Protein AF-A0A1B7LCZ6-F1 (afdb_monomer)

Sequence (372 aa):
MFPRMYTVCLIMAAIGSAVMAACLWGGYHPARLAAGILLNMLIPAGGLWWAAGKPLAGLKEAAEASRSIARGDLRLREFRYRDRDDVARLLANLGKMLKGYNKHISRIHFNIRSLEDGAGQIGSGMEQVSAGSRDQAARLNTILEHIRKLATSAARVSEEAAKAFSVAGEARQIADRGTRTVETFAADITGMRRSMERLREKSAAIGQFVQLIEDIAGQTNLLALNASIEAARSGEHGRGFAVVAGEIRKLAETSAQSSRQITDLVFAMEKDTAGAMQAVGSGAVLTQQAREAFQSILQMTARCLEVIRQIRERAEEQAAFTDQMVGGSEAIVATTGQAAAGAGESAAHVRELARVAQQFKNIENVYQSWAG

pLDDT: mean 86.69, std 12.42, range [40.72, 97.75]

InterPro domains:
  IPR004089 Methyl-accepting chemotaxis protein (MCP) signalling domain [PF00015] (170-332)
  IPR004089 Methyl-accepting chemotaxis protein (MCP) signalling domain [PS50111] (111-354)
  IPR004089 Methyl-accepting chemotaxis protein (MCP) signalling domain [SM00283] (121-368)
  IPR004090 Chemotaxis methyl-accepting receptor [PR00260] (128-157)
  IPR004090 Chemotaxis methyl-accepting receptor [PR00260] (241-270)

Radius of gyration: 75.5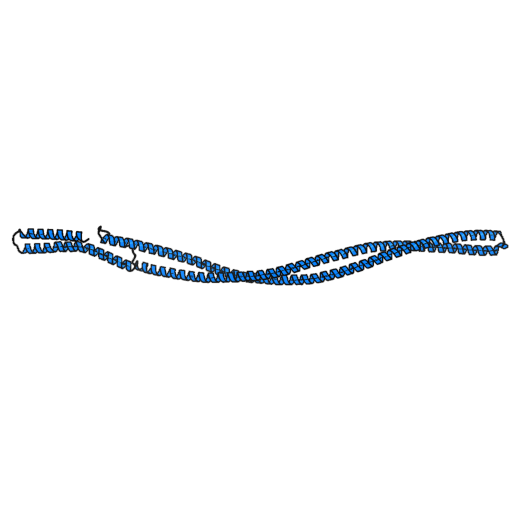1 Å; Cα contacts (8 Å, |Δi|>4): 263; chains: 1; bounding box: 140×37×225 Å

Solvent-accessible surface area (backbone atoms only — not comparable to full-atom values): 18679 Å² total; per-residue (Å²): 118,67,72,62,50,51,49,52,42,51,52,37,43,50,52,25,50,52,51,35,54,58,53,67,74,71,60,100,46,77,71,54,55,56,52,33,52,51,46,39,51,48,49,31,50,52,48,46,47,57,62,48,47,56,58,54,51,50,50,50,52,44,51,49,51,50,54,36,46,78,70,36,34,65,67,90,67,86,77,82,75,86,59,99,46,76,59,43,52,50,47,49,50,52,49,51,49,42,52,49,51,52,54,50,51,55,49,49,54,51,50,40,51,54,46,48,54,51,34,50,55,49,35,55,50,23,52,51,46,31,53,50,25,52,54,50,50,56,52,48,54,55,49,52,52,51,42,52,53,50,34,55,49,22,54,49,53,31,52,53,29,54,53,51,42,53,54,37,52,51,51,36,54,51,30,55,52,49,39,54,52,36,52,52,50,50,50,50,46,55,48,51,51,53,52,48,51,53,47,48,55,50,44,53,52,50,45,54,52,38,52,51,49,30,53,51,19,50,52,44,28,54,52,19,49,53,43,28,52,54,16,59,71,51,46,85,83,13,53,70,51,27,53,53,19,49,51,49,24,52,51,16,54,50,47,29,53,52,26,51,55,48,46,55,50,39,52,50,52,49,53,52,46,52,54,49,50,52,52,47,52,52,50,50,52,54,38,50,52,52,40,52,52,30,52,50,50,41,53,51,32,53,53,49,47,51,51,34,51,53,51,30,53,52,21,53,52,48,35,54,51,34,54,52,51,50,57,54,49,52,53,48,48,53,52,35,51,49,48,29,49,53,21,53,53,50,38,50,52,29,54,48,52,48,51,51,43,52,51,54,50,52,56,50,50,55,36,50,60,59,59,110

Mean predicted aligned error: 13.79 Å

Structure (mmCIF, N/CA/C/O backbone):
data_AF-A0A1B7LCZ6-F1
#
_entry.id   AF-A0A1B7LCZ6-F1
#
loop_
_atom_site.group_PDB
_atom_site.id
_atom_site.type_symbol
_atom_site.label_atom_id
_atom_site.label_alt_id
_atom_site.label_comp_id
_atom_site.label_asym_id
_atom_site.label_entity_id
_atom_site.label_seq_id
_atom_site.pdbx_PDB_ins_code
_atom_site.Cartn_x
_atom_site.Cartn_y
_atom_site.Cartn_z
_atom_site.occupancy
_atom_site.B_iso_or_equiv
_atom_site.auth_seq_id
_atom_site.auth_comp_id
_atom_site.auth_asym_id
_atom_site.auth_atom_id
_atom_site.pdbx_PDB_model_num
ATOM 1 N N . MET A 1 1 ? 44.925 17.195 -96.744 1.00 49.41 1 MET A N 1
ATOM 2 C CA . MET A 1 1 ? 46.410 17.195 -96.837 1.00 49.41 1 MET A CA 1
ATOM 3 C C . MET A 1 1 ? 46.983 16.862 -98.229 1.00 49.41 1 MET A C 1
ATOM 5 O O . MET A 1 1 ? 47.756 17.654 -98.757 1.00 49.41 1 MET A O 1
ATOM 9 N N . PHE A 1 2 ? 46.580 15.755 -98.865 1.00 46.53 2 PHE A N 1
ATOM 10 C CA . PHE A 1 2 ? 47.098 15.318 -100.177 1.00 46.53 2 PHE A CA 1
ATOM 11 C C . PHE A 1 2 ? 47.004 16.315 -101.355 1.00 46.53 2 PHE A C 1
ATOM 13 O O . PHE A 1 2 ? 47.996 16.434 -102.072 1.00 46.53 2 PHE A O 1
ATOM 20 N N . PRO A 1 3 ? 45.912 17.082 -101.566 1.00 51.19 3 PRO A N 1
ATOM 21 C CA . PRO A 1 3 ? 45.796 17.918 -102.767 1.00 51.19 3 PRO A CA 1
ATOM 22 C C . PRO A 1 3 ? 46.769 19.107 -102.789 1.00 51.19 3 PRO A C 1
ATOM 24 O O . PRO A 1 3 ? 47.184 19.517 -103.869 1.00 51.19 3 PRO A O 1
ATOM 27 N N . ARG A 1 4 ? 47.197 19.618 -101.620 1.00 56.50 4 ARG A N 1
ATOM 28 C CA . ARG A 1 4 ? 48.227 20.673 -101.505 1.00 56.50 4 ARG A CA 1
ATOM 29 C C . ARG A 1 4 ? 49.641 20.145 -101.749 1.00 56.50 4 ARG A C 1
ATOM 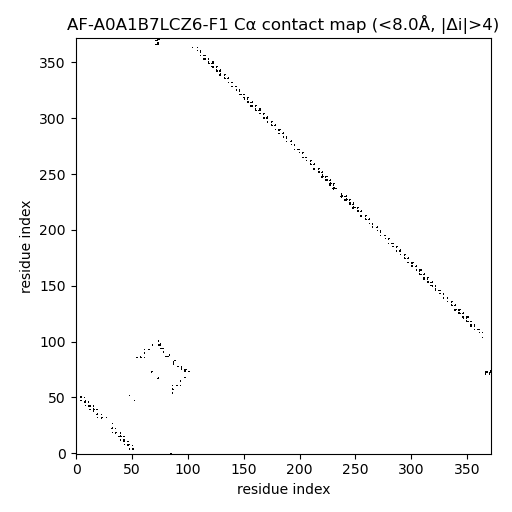31 O O . ARG A 1 4 ? 50.453 20.826 -102.360 1.00 56.50 4 ARG A O 1
ATOM 38 N N . MET A 1 5 ? 49.919 18.920 -101.309 1.00 56.22 5 MET A N 1
ATOM 39 C CA . MET A 1 5 ? 51.202 18.257 -101.551 1.00 56.22 5 MET A CA 1
ATOM 40 C C . MET A 1 5 ? 51.366 17.919 -103.038 1.00 56.22 5 MET A C 1
ATOM 42 O O . MET A 1 5 ? 52.411 18.183 -103.624 1.00 56.22 5 MET A O 1
ATOM 46 N N . TYR A 1 6 ? 50.286 17.441 -103.665 1.00 61.31 6 TYR A N 1
ATOM 47 C CA . TYR A 1 6 ? 50.234 17.169 -105.100 1.00 61.31 6 TYR A CA 1
ATOM 48 C C . TYR A 1 6 ? 50.418 18.438 -105.938 1.00 61.31 6 TYR A C 1
ATOM 50 O O . TYR A 1 6 ? 51.194 18.429 -106.886 1.00 61.31 6 TYR A O 1
ATOM 58 N N . THR A 1 7 ? 49.764 19.546 -105.569 1.00 63.12 7 THR A N 1
ATOM 59 C CA . THR A 1 7 ? 49.920 20.825 -106.286 1.00 63.12 7 THR A CA 1
ATOM 60 C C . THR A 1 7 ? 51.315 21.420 -106.126 1.00 63.12 7 THR A C 1
ATOM 62 O O . THR A 1 7 ? 51.876 21.874 -107.114 1.00 63.12 7 THR A O 1
ATOM 65 N N . VAL A 1 8 ? 51.926 21.372 -104.937 1.00 65.06 8 VAL A N 1
ATOM 66 C CA . VAL A 1 8 ? 53.307 21.855 -104.744 1.00 65.06 8 VAL A CA 1
ATOM 67 C C . VAL A 1 8 ? 54.315 20.997 -105.517 1.00 65.06 8 VAL A C 1
ATOM 69 O O . VAL A 1 8 ? 55.194 21.551 -106.171 1.00 65.06 8 VAL A O 1
ATOM 72 N N . CYS A 1 9 ? 54.168 19.667 -105.521 1.00 62.62 9 CYS A N 1
ATOM 73 C CA . CYS A 1 9 ? 55.012 18.789 -106.337 1.00 62.62 9 CYS A CA 1
ATOM 74 C C . CYS A 1 9 ? 54.809 19.011 -107.842 1.00 62.62 9 CYS A C 1
ATOM 76 O O . CYS A 1 9 ? 55.797 19.059 -108.567 1.00 62.62 9 CYS A O 1
ATOM 78 N N . LEU A 1 10 ? 53.568 19.199 -108.309 1.00 65.69 10 LEU A N 1
ATOM 79 C CA . LEU A 1 10 ? 53.265 19.513 -109.711 1.00 65.69 10 LEU A CA 1
ATOM 80 C C . LEU A 1 10 ? 53.871 20.851 -110.142 1.00 65.69 10 LEU A C 1
ATOM 82 O O . LEU A 1 10 ? 54.466 20.925 -111.210 1.00 65.69 10 LEU A O 1
ATOM 86 N N . ILE A 1 11 ? 53.774 21.889 -109.308 1.00 68.19 11 ILE A N 1
ATOM 87 C CA . ILE A 1 11 ? 54.362 23.207 -109.585 1.00 68.19 11 ILE A CA 1
ATOM 88 C C . ILE A 1 11 ? 55.894 23.116 -109.606 1.00 68.19 11 ILE A C 1
ATOM 90 O O . ILE A 1 11 ? 56.523 23.639 -110.518 1.00 68.19 11 ILE A O 1
ATOM 94 N N . MET A 1 12 ? 56.505 22.413 -108.651 1.00 66.62 12 MET A N 1
ATOM 95 C CA . MET A 1 12 ? 57.961 22.226 -108.600 1.00 66.62 12 MET A CA 1
ATOM 96 C C . MET A 1 12 ? 58.489 21.376 -109.764 1.00 66.62 12 MET A C 1
ATOM 98 O O . MET A 1 12 ? 59.537 21.696 -110.319 1.00 66.62 12 MET A O 1
ATOM 102 N N . ALA A 1 13 ? 57.757 20.336 -110.175 1.00 65.88 13 ALA A N 1
ATOM 103 C CA . ALA A 1 13 ? 58.071 19.538 -111.358 1.00 65.88 13 ALA A CA 1
ATOM 104 C C . ALA A 1 13 ? 57.889 20.348 -112.653 1.00 65.88 13 ALA A C 1
ATOM 106 O O . ALA A 1 13 ? 58.723 20.258 -113.551 1.00 65.88 13 ALA A O 1
ATOM 107 N N . ALA A 1 14 ? 56.855 21.195 -112.732 1.00 68.31 14 ALA A N 1
ATOM 108 C CA . ALA A 1 14 ? 56.652 22.113 -113.850 1.00 68.31 14 ALA A CA 1
ATOM 109 C C . ALA A 1 14 ? 57.803 23.131 -113.953 1.00 68.31 14 ALA A C 1
ATOM 111 O O . ALA A 1 14 ? 58.375 23.293 -115.030 1.00 68.31 14 ALA A O 1
ATOM 112 N N . ILE A 1 15 ? 58.220 23.737 -112.836 1.00 68.00 15 ILE A N 1
ATOM 113 C CA . ILE A 1 15 ? 59.387 24.634 -112.771 1.00 68.00 15 ILE A CA 1
ATOM 114 C C . ILE A 1 15 ? 60.666 23.889 -113.173 1.00 68.00 15 ILE A C 1
ATOM 116 O O . ILE A 1 15 ? 61.427 24.385 -114.001 1.00 68.00 15 ILE A O 1
ATOM 120 N N . GLY A 1 16 ? 60.885 22.680 -112.651 1.00 65.88 16 GLY A N 1
ATOM 121 C CA . GLY A 1 16 ? 62.034 21.850 -113.011 1.00 65.88 16 GLY A CA 1
ATOM 122 C C . GLY A 1 16 ? 62.073 21.507 -114.506 1.00 65.88 16 GLY A C 1
ATOM 123 O O . GLY A 1 16 ? 63.123 21.623 -115.139 1.00 65.88 16 GLY A O 1
ATOM 124 N N . SER A 1 17 ? 60.922 21.177 -115.103 1.00 68.19 17 SER A N 1
ATOM 125 C CA . SER A 1 17 ? 60.797 20.909 -116.541 1.00 68.19 17 SER A CA 1
ATOM 126 C C . SER A 1 17 ? 61.018 22.157 -117.408 1.00 68.19 17 SER A C 1
ATOM 128 O O . SER A 1 17 ? 61.691 22.066 -118.434 1.00 68.19 17 SER A O 1
ATOM 130 N N . ALA A 1 18 ? 60.557 23.333 -116.966 1.00 65.31 18 ALA A N 1
ATOM 131 C CA . ALA A 1 18 ? 60.790 24.608 -117.644 1.00 65.31 18 ALA A CA 1
ATOM 132 C C . ALA A 1 18 ? 62.273 25.018 -117.616 1.00 65.31 18 ALA A C 1
ATOM 134 O O . ALA A 1 18 ? 62.812 25.469 -118.626 1.00 65.31 18 ALA A O 1
ATOM 135 N N . VAL A 1 19 ? 62.961 24.804 -116.488 1.00 66.25 19 VAL A N 1
ATOM 136 C CA . VAL A 1 19 ? 64.407 25.053 -116.375 1.00 66.25 19 VAL A CA 1
ATOM 137 C C . VAL A 1 19 ? 65.204 24.071 -117.241 1.00 66.25 19 VAL A C 1
ATOM 139 O O . VAL A 1 19 ? 66.155 24.478 -117.906 1.00 66.25 19 VAL A O 1
ATOM 142 N N . MET A 1 20 ? 64.786 22.802 -117.314 1.00 65.19 20 MET A N 1
ATOM 143 C CA . MET A 1 20 ? 65.423 21.819 -118.198 1.00 65.19 20 MET A CA 1
ATOM 144 C C . MET A 1 20 ? 65.247 22.189 -119.684 1.00 65.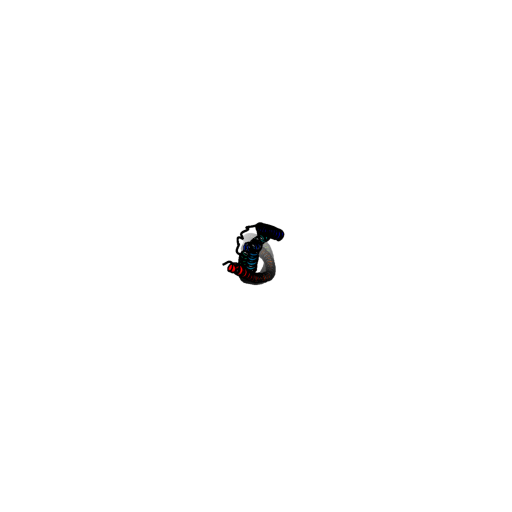19 20 MET A C 1
ATOM 146 O O . MET A 1 20 ? 66.210 22.127 -120.449 1.00 65.19 20 MET A O 1
ATOM 150 N N . ALA A 1 21 ? 64.052 22.645 -120.080 1.00 65.62 21 ALA A N 1
ATOM 151 C CA . ALA A 1 21 ? 63.774 23.138 -121.430 1.00 65.62 21 ALA A CA 1
ATOM 152 C C . ALA A 1 21 ? 64.616 24.380 -121.783 1.00 65.62 21 ALA A C 1
ATOM 154 O O . ALA A 1 21 ? 65.171 24.455 -122.879 1.00 65.62 21 ALA A O 1
ATOM 155 N N . ALA A 1 22 ? 64.792 25.314 -120.842 1.00 63.69 22 ALA A N 1
ATOM 156 C CA . ALA A 1 22 ? 65.651 26.486 -121.027 1.00 63.69 22 ALA A CA 1
ATOM 157 C C . ALA A 1 22 ? 67.137 26.113 -121.206 1.00 63.69 22 ALA A C 1
ATOM 159 O O . ALA A 1 22 ? 67.836 26.725 -122.014 1.00 63.69 22 ALA A O 1
ATOM 160 N N . CYS A 1 23 ? 67.627 25.078 -120.511 1.00 63.47 23 CYS A N 1
ATOM 161 C CA . CYS A 1 23 ? 68.994 24.579 -120.693 1.00 63.47 23 CYS A CA 1
ATOM 162 C C . CYS A 1 23 ? 69.222 23.908 -122.061 1.00 63.47 23 CYS A C 1
ATOM 164 O O . CYS A 1 23 ? 70.346 23.948 -122.561 1.00 63.47 23 CYS A O 1
ATOM 166 N N . LEU A 1 24 ? 68.185 23.326 -122.676 1.00 62.03 24 LEU A N 1
ATOM 167 C CA . LEU A 1 24 ? 68.268 22.661 -123.985 1.00 62.03 24 LEU A CA 1
ATOM 168 C C . LEU A 1 24 ? 68.364 23.645 -125.169 1.00 62.03 24 LEU A C 1
ATOM 170 O O . LEU A 1 24 ? 68.963 23.306 -126.186 1.00 62.03 24 LEU A O 1
ATOM 174 N N . TRP A 1 25 ? 67.837 24.870 -125.048 1.00 62.75 25 TRP A N 1
ATOM 175 C CA . TRP A 1 25 ? 67.897 25.892 -126.111 1.00 62.75 25 TRP A CA 1
ATOM 176 C C . TRP A 1 25 ? 69.247 26.632 -126.217 1.00 62.75 25 TRP A C 1
ATOM 178 O O . TRP A 1 25 ? 69.520 27.262 -127.234 1.00 62.75 25 TRP A O 1
ATOM 188 N N . GLY A 1 26 ? 70.122 26.541 -125.209 1.00 56.41 26 GLY A N 1
ATOM 189 C CA . GLY A 1 26 ? 71.361 27.333 -125.109 1.00 56.41 26 GLY A CA 1
ATOM 190 C C . GLY A 1 26 ? 72.646 26.725 -125.702 1.00 56.41 26 GLY A C 1
ATOM 191 O O . GLY A 1 26 ? 73.729 27.211 -125.373 1.00 56.41 26 GLY A O 1
ATOM 192 N N . GLY A 1 27 ? 72.560 25.674 -126.527 1.00 56.97 27 GLY A N 1
ATOM 193 C CA . GLY A 1 27 ? 73.712 24.987 -127.140 1.00 56.97 27 GLY A CA 1
ATOM 194 C C . GLY A 1 27 ? 74.268 23.809 -126.316 1.00 56.97 27 GLY A C 1
ATOM 195 O O . GLY A 1 27 ? 74.372 23.874 -125.090 1.00 56.97 27 GLY A O 1
ATOM 196 N N . TYR A 1 28 ? 74.626 22.714 -127.004 1.00 56.00 28 TYR A N 1
ATOM 197 C CA . TYR A 1 28 ? 75.021 21.420 -126.425 1.00 56.00 28 TYR A CA 1
ATOM 198 C C . TYR A 1 28 ? 76.387 21.476 -125.714 1.00 56.00 28 TYR A C 1
ATOM 200 O O . TYR A 1 28 ? 77.420 21.175 -126.304 1.00 56.00 28 TYR A O 1
ATOM 208 N N . HIS A 1 29 ? 76.394 21.819 -124.422 1.00 62.28 29 HIS A N 1
ATOM 209 C CA . HIS A 1 29 ? 77.559 21.645 -123.548 1.00 62.28 29 HIS A CA 1
ATOM 210 C C . HIS A 1 29 ? 77.239 20.586 -122.474 1.00 62.28 29 HIS A C 1
ATOM 212 O O . HIS A 1 29 ? 76.307 20.794 -121.689 1.00 62.28 29 HIS A O 1
ATOM 218 N N . PRO A 1 30 ? 77.988 19.469 -122.378 1.00 64.38 30 PRO A N 1
ATOM 219 C CA . PRO A 1 30 ? 77.632 18.330 -121.516 1.00 64.38 30 PRO A CA 1
ATOM 220 C C . PRO A 1 30 ? 77.497 18.698 -120.026 1.00 64.38 30 PRO A C 1
ATOM 222 O O . PRO A 1 30 ? 76.654 18.148 -119.321 1.00 64.38 30 PRO A O 1
ATOM 225 N N . ALA A 1 31 ? 78.245 19.703 -119.560 1.00 66.19 31 ALA A N 1
ATOM 226 C CA . ALA A 1 31 ? 78.156 20.217 -118.191 1.00 66.19 31 ALA A CA 1
ATOM 227 C C . ALA A 1 31 ? 76.806 20.894 -117.862 1.00 66.19 31 ALA A C 1
ATOM 229 O O . ALA A 1 31 ? 76.328 20.797 -116.732 1.00 66.19 31 ALA A O 1
ATOM 230 N N . ARG A 1 32 ? 76.157 21.554 -118.834 1.00 66.44 32 ARG A N 1
ATOM 231 C CA . ARG A 1 32 ? 74.864 22.236 -118.628 1.00 66.44 32 ARG A CA 1
ATOM 232 C C . ARG A 1 32 ? 73.695 21.253 -118.564 1.00 66.44 32 ARG A C 1
ATOM 234 O O . ARG A 1 32 ? 72.789 21.441 -117.757 1.00 66.44 32 ARG A O 1
ATOM 241 N N . LEU A 1 33 ? 73.746 20.181 -119.356 1.00 67.25 33 LEU A N 1
ATOM 242 C CA . LEU A 1 33 ? 72.757 19.098 -119.317 1.00 67.25 33 LEU A CA 1
ATOM 243 C C . LEU A 1 33 ? 72.783 18.355 -117.976 1.00 67.25 33 LEU A C 1
ATOM 245 O O . LEU A 1 33 ? 71.734 18.152 -117.369 1.00 67.25 33 LEU A O 1
ATOM 249 N N . ALA A 1 34 ? 73.976 18.022 -117.474 1.00 68.94 34 ALA A N 1
ATOM 250 C CA . ALA A 1 34 ? 74.126 17.377 -116.170 1.00 68.94 34 ALA A CA 1
ATOM 251 C C . ALA A 1 34 ? 73.578 18.251 -115.024 1.00 68.94 34 ALA A C 1
ATOM 253 O O . ALA A 1 34 ? 72.856 17.755 -114.159 1.00 68.94 34 ALA A O 1
ATOM 254 N N . ALA A 1 35 ? 73.847 19.562 -115.051 1.00 69.88 35 ALA A N 1
ATOM 255 C CA . ALA A 1 35 ? 73.319 20.507 -114.066 1.00 69.88 35 ALA A CA 1
ATOM 256 C C . ALA A 1 35 ? 71.785 20.645 -114.133 1.00 69.88 35 ALA A C 1
ATOM 258 O O . ALA A 1 35 ? 71.126 20.659 -113.093 1.00 69.88 35 ALA A O 1
ATOM 259 N N . GLY A 1 36 ? 71.204 20.692 -115.338 1.00 68.62 36 GLY A N 1
ATOM 260 C CA . GLY A 1 36 ? 69.751 20.764 -115.530 1.00 68.62 36 GLY A CA 1
ATOM 261 C C . GLY A 1 36 ? 69.011 19.515 -115.038 1.00 68.62 36 GLY A C 1
ATOM 262 O O . GLY A 1 36 ? 67.970 19.633 -114.393 1.00 68.62 36 GLY A O 1
ATOM 263 N N . ILE A 1 37 ? 69.567 18.321 -115.273 1.00 72.50 37 ILE A N 1
ATOM 264 C CA . ILE A 1 37 ? 68.996 17.052 -114.788 1.00 72.50 37 ILE A CA 1
ATOM 265 C C . ILE A 1 37 ? 69.074 16.971 -113.258 1.00 72.50 37 ILE A C 1
ATOM 267 O O . ILE A 1 37 ? 68.080 16.634 -112.614 1.00 72.50 37 ILE A O 1
ATOM 271 N N . LEU A 1 38 ? 70.218 17.333 -112.662 1.00 74.50 38 LEU A N 1
ATOM 272 C CA . LEU A 1 38 ? 70.380 17.355 -111.204 1.00 74.50 38 LEU A CA 1
ATOM 273 C C . LEU A 1 38 ? 69.397 18.320 -110.542 1.00 74.50 38 LEU A C 1
ATOM 275 O O . LEU A 1 38 ? 68.758 17.961 -109.556 1.00 74.50 38 LEU A O 1
ATOM 279 N N . LEU A 1 39 ? 69.223 19.518 -111.102 1.00 74.19 39 LEU A N 1
ATOM 280 C CA . LEU A 1 39 ? 68.309 20.519 -110.564 1.00 74.19 39 LEU A CA 1
ATOM 281 C C . LEU A 1 39 ? 66.838 20.082 -110.686 1.00 74.19 39 LEU A C 1
ATOM 283 O O . LEU A 1 39 ? 66.067 20.253 -109.742 1.00 74.19 39 LEU A O 1
ATOM 287 N N . ASN A 1 40 ? 66.461 19.445 -111.800 1.00 70.56 40 ASN A N 1
ATOM 288 C CA . ASN A 1 40 ? 65.115 18.905 -111.994 1.00 70.56 40 ASN A CA 1
ATOM 289 C C . ASN A 1 40 ? 64.820 17.687 -111.094 1.00 70.56 40 ASN A C 1
ATOM 291 O O . ASN A 1 40 ? 63.663 17.400 -110.824 1.00 70.56 40 ASN A O 1
ATOM 295 N N . MET A 1 41 ? 65.834 16.992 -110.566 1.00 74.00 41 MET A N 1
ATOM 296 C CA . MET A 1 41 ? 65.631 15.978 -109.519 1.00 74.00 41 MET A CA 1
ATOM 297 C C . MET A 1 41 ? 65.636 16.582 -108.107 1.00 74.00 41 MET A C 1
ATOM 299 O O . MET A 1 41 ? 64.802 16.221 -107.277 1.00 74.00 41 MET A O 1
ATOM 303 N N . LEU A 1 42 ? 66.537 17.529 -107.826 1.00 76.62 42 LEU A N 1
ATOM 304 C CA . LEU A 1 42 ? 66.718 18.126 -106.497 1.00 76.62 42 LEU A CA 1
ATOM 305 C C . LEU A 1 42 ? 65.556 19.027 -106.071 1.00 76.62 42 LEU A C 1
ATOM 307 O O . LEU A 1 42 ? 65.165 18.986 -104.907 1.00 76.62 42 LEU A O 1
ATOM 311 N N . ILE A 1 43 ? 64.986 19.820 -106.982 1.00 75.88 43 ILE A N 1
ATOM 312 C CA . ILE A 1 43 ? 63.870 20.726 -106.665 1.00 75.88 43 ILE A CA 1
ATOM 313 C C . ILE A 1 43 ? 62.614 19.950 -106.223 1.00 75.88 43 ILE A C 1
ATOM 315 O O . ILE A 1 43 ? 62.113 20.222 -105.127 1.00 75.88 43 ILE A O 1
ATOM 319 N N . PRO A 1 44 ? 62.097 18.964 -106.984 1.00 71.81 44 PRO A N 1
ATOM 320 C CA . PRO A 1 44 ? 60.960 18.172 -106.529 1.00 71.81 44 PRO A CA 1
ATOM 321 C C . PRO A 1 44 ? 61.310 17.268 -105.343 1.00 71.81 44 PRO A C 1
ATOM 323 O O . PRO A 1 44 ? 60.447 17.082 -104.491 1.00 71.81 44 PRO A O 1
ATOM 326 N N . ALA A 1 45 ? 62.547 16.770 -105.209 1.00 72.69 45 ALA A N 1
ATOM 327 C CA . ALA A 1 45 ? 62.962 16.005 -104.027 1.00 72.69 45 ALA A CA 1
ATOM 328 C C . ALA A 1 45 ? 62.991 16.863 -102.748 1.00 72.69 45 ALA A C 1
ATOM 330 O O . ALA A 1 45 ? 62.470 16.447 -101.715 1.00 72.69 45 ALA A O 1
ATOM 331 N N . GLY A 1 46 ? 63.532 18.083 -102.812 1.00 73.06 46 GLY A N 1
ATOM 332 C CA . GLY A 1 46 ? 63.525 19.043 -101.705 1.00 73.06 46 GLY A CA 1
ATOM 333 C C . GLY A 1 46 ? 62.118 19.548 -101.379 1.00 73.06 46 GLY A C 1
ATOM 334 O O . GLY A 1 46 ? 61.757 19.662 -100.208 1.00 73.06 46 GLY A O 1
ATOM 335 N N . GLY A 1 47 ? 61.289 19.770 -102.404 1.00 69.38 47 GLY A N 1
ATOM 336 C CA . GLY A 1 47 ? 59.870 20.097 -102.256 1.00 69.38 47 GLY A CA 1
ATOM 337 C C . GLY A 1 47 ? 59.071 18.967 -101.604 1.00 69.38 47 GLY A C 1
ATOM 338 O O . GLY A 1 47 ? 58.293 19.225 -100.688 1.00 69.38 47 GLY A O 1
ATOM 339 N N . LEU A 1 48 ? 59.310 17.714 -102.004 1.00 68.75 48 LEU A N 1
ATOM 340 C CA . LEU A 1 48 ? 58.702 16.526 -101.404 1.00 68.75 48 LEU A CA 1
ATOM 341 C C . LEU A 1 48 ? 59.188 16.322 -99.964 1.00 68.75 48 LEU A C 1
ATOM 343 O O . LEU A 1 48 ? 58.378 16.029 -99.092 1.00 68.75 48 LEU A O 1
ATOM 347 N N . TRP A 1 49 ? 60.473 16.542 -99.679 1.00 71.38 49 TRP A N 1
ATOM 348 C CA . TRP A 1 49 ? 61.018 16.479 -98.322 1.00 71.38 49 TRP A CA 1
ATOM 349 C C . TRP A 1 49 ? 60.437 17.568 -97.412 1.00 71.38 49 TRP A C 1
ATOM 351 O O . TRP A 1 49 ? 60.073 17.283 -96.275 1.00 71.38 49 TRP A O 1
ATOM 361 N N . TRP A 1 50 ? 60.262 18.798 -97.902 1.00 69.62 50 TRP A N 1
ATOM 362 C CA . TRP A 1 50 ? 59.624 19.876 -97.140 1.00 69.62 50 TRP A CA 1
ATOM 363 C C . TRP A 1 50 ? 58.123 19.628 -96.931 1.00 69.62 50 TRP A C 1
ATOM 365 O O . TRP A 1 50 ? 57.611 19.810 -95.822 1.00 69.62 50 TRP A O 1
ATOM 375 N N . ALA A 1 51 ? 57.424 19.175 -97.976 1.00 67.19 51 ALA A N 1
ATOM 376 C CA . ALA A 1 51 ? 55.985 18.946 -97.944 1.00 67.19 51 ALA A CA 1
ATOM 377 C C . ALA A 1 51 ? 55.591 17.666 -97.184 1.00 67.19 51 ALA A C 1
ATOM 379 O O . ALA A 1 51 ? 54.534 17.651 -96.559 1.00 67.19 51 ALA A O 1
ATOM 380 N N . ALA A 1 52 ? 56.432 16.626 -97.178 1.00 65.25 52 ALA A N 1
ATOM 381 C CA . ALA A 1 52 ? 56.225 15.403 -96.398 1.00 65.25 52 ALA A CA 1
ATOM 382 C C . ALA A 1 52 ? 56.847 15.485 -94.992 1.00 65.25 52 ALA A C 1
ATOM 384 O O . ALA A 1 52 ? 56.267 14.988 -94.028 1.00 65.25 52 ALA A O 1
ATOM 385 N N . GLY A 1 53 ? 58.003 16.138 -94.840 1.00 64.62 53 GLY A N 1
ATOM 386 C CA . GLY A 1 53 ? 58.765 16.189 -93.589 1.00 64.62 53 GLY A CA 1
ATOM 387 C C . GLY A 1 53 ? 58.062 16.951 -92.466 1.00 64.62 53 GLY A C 1
ATOM 388 O O . GLY A 1 53 ? 58.071 16.498 -91.322 1.00 64.62 53 GLY A O 1
ATOM 389 N N . LYS A 1 54 ? 57.383 18.062 -92.783 1.00 65.00 54 LYS A N 1
ATOM 390 C CA . LYS A 1 54 ? 56.589 18.824 -91.803 1.00 65.00 54 LYS A CA 1
ATOM 391 C C . LYS A 1 54 ? 55.387 18.043 -91.233 1.00 65.00 54 LYS A C 1
ATOM 393 O O . LYS A 1 54 ? 55.293 17.958 -90.008 1.00 65.00 54 LYS A O 1
ATOM 398 N N . PRO A 1 55 ? 54.500 17.427 -92.042 1.00 66.56 55 PRO A N 1
ATOM 399 C CA . PRO A 1 55 ? 53.391 16.633 -91.507 1.00 66.56 55 PRO A CA 1
ATOM 400 C C . PRO A 1 55 ? 53.853 15.339 -90.817 1.00 66.56 55 PRO A C 1
ATOM 402 O O . PRO A 1 55 ? 53.252 14.938 -89.821 1.00 66.56 55 PRO A O 1
ATOM 405 N N . LEU A 1 56 ? 54.945 14.709 -91.276 1.00 69.94 56 LEU A N 1
ATOM 406 C CA . LEU A 1 56 ? 55.544 13.547 -90.601 1.00 69.94 56 LEU A CA 1
ATOM 407 C C . LEU A 1 56 ? 56.065 13.889 -89.196 1.00 69.94 56 LEU A C 1
ATOM 409 O O . LEU A 1 56 ? 55.928 13.074 -88.285 1.00 69.94 56 LEU A O 1
ATOM 413 N N . ALA A 1 57 ? 56.633 15.083 -89.000 1.00 71.38 57 ALA A N 1
ATOM 414 C CA . ALA A 1 57 ? 57.081 15.539 -87.685 1.00 71.38 57 ALA A CA 1
ATOM 415 C C . ALA A 1 57 ? 55.905 15.739 -86.711 1.00 71.38 57 ALA A C 1
ATOM 417 O O . ALA A 1 57 ? 55.950 15.233 -85.592 1.00 71.38 57 ALA A O 1
ATOM 418 N N . GLY A 1 58 ? 54.819 16.386 -87.151 1.00 72.94 58 GLY A N 1
ATOM 419 C CA . GLY A 1 58 ? 53.630 16.581 -86.311 1.00 72.94 58 GLY A CA 1
ATOM 420 C C . GLY A 1 58 ? 52.873 15.281 -85.996 1.00 72.94 58 GLY A C 1
ATOM 421 O O . GLY A 1 58 ? 52.328 15.132 -84.905 1.00 72.94 58 GLY A O 1
ATOM 422 N N . LEU A 1 59 ? 52.886 14.293 -86.901 1.00 78.75 59 LEU A N 1
ATOM 423 C CA . LEU A 1 59 ? 52.347 12.954 -86.626 1.00 78.75 59 LEU A CA 1
ATOM 424 C C . LEU A 1 59 ? 53.185 12.181 -85.600 1.00 78.75 59 LEU A C 1
ATOM 426 O O . LEU A 1 59 ? 52.615 11.479 -84.766 1.00 78.75 59 LEU A O 1
ATOM 430 N N . LYS A 1 60 ? 54.517 12.320 -85.623 1.00 80.62 60 LYS A N 1
ATOM 431 C CA . LYS A 1 60 ? 55.389 11.757 -84.579 1.00 80.62 60 LYS A CA 1
ATOM 432 C C . LYS A 1 60 ? 55.104 12.389 -83.221 1.00 80.62 60 LYS A C 1
ATOM 434 O O . LYS A 1 60 ? 54.937 11.658 -82.253 1.00 80.62 60 LYS A O 1
ATOM 439 N N . GLU A 1 61 ? 54.956 13.711 -83.167 1.00 79.31 61 GLU A N 1
ATOM 440 C CA . GLU A 1 61 ? 54.599 14.429 -81.938 1.00 79.31 61 GLU A CA 1
ATOM 441 C C . GLU A 1 61 ? 53.223 13.997 -81.403 1.00 79.31 61 GLU A C 1
ATOM 443 O O . GLU A 1 61 ? 53.079 13.728 -80.212 1.00 79.31 61 GLU A O 1
ATOM 448 N N . ALA A 1 62 ? 52.222 13.839 -82.277 1.00 81.00 62 ALA A N 1
ATOM 449 C CA . ALA A 1 62 ? 50.907 13.324 -81.896 1.00 81.00 62 ALA A CA 1
ATOM 450 C C . ALA A 1 62 ? 50.966 11.865 -81.404 1.00 81.00 62 ALA A C 1
ATOM 452 O O . ALA A 1 62 ? 50.299 11.516 -80.428 1.00 81.00 62 ALA A O 1
ATOM 453 N N . ALA A 1 63 ? 51.779 11.016 -82.040 1.00 82.94 63 ALA A N 1
ATOM 454 C CA . ALA A 1 63 ? 51.981 9.628 -81.630 1.00 82.94 63 ALA A CA 1
ATOM 455 C C . ALA A 1 63 ? 52.715 9.527 -80.283 1.00 82.94 63 ALA A C 1
ATOM 457 O O . ALA A 1 63 ? 52.349 8.710 -79.440 1.00 82.94 63 ALA A O 1
ATOM 458 N N . GLU A 1 64 ? 53.720 10.368 -80.048 1.00 82.44 64 GLU A N 1
ATOM 459 C CA . GLU A 1 64 ? 54.421 10.459 -78.767 1.00 82.44 64 GLU A CA 1
ATOM 460 C C . GLU A 1 64 ? 53.513 11.002 -77.666 1.00 82.44 64 GLU A C 1
ATOM 462 O O . GLU A 1 64 ? 53.456 10.412 -76.589 1.00 82.44 64 GLU A O 1
ATOM 467 N N . ALA A 1 65 ? 52.740 12.054 -77.944 1.00 79.94 65 ALA A N 1
ATOM 468 C CA . ALA A 1 65 ? 51.745 12.584 -77.019 1.00 79.94 65 ALA A CA 1
ATOM 469 C C . ALA A 1 65 ? 50.691 11.527 -76.667 1.00 79.94 65 ALA A C 1
ATOM 471 O O . ALA A 1 65 ? 50.384 11.329 -75.496 1.00 79.94 65 ALA A O 1
ATOM 472 N N . SER A 1 66 ? 50.187 10.788 -77.657 1.00 83.50 66 SER A N 1
ATOM 473 C CA . SER A 1 66 ? 49.256 9.680 -77.434 1.00 83.50 66 SER A CA 1
ATOM 474 C C . SER A 1 66 ? 49.883 8.553 -76.605 1.00 83.50 66 SER A C 1
ATOM 476 O O . SER A 1 66 ? 49.241 8.069 -75.676 1.00 83.50 66 SER A O 1
ATOM 478 N N . ARG A 1 67 ? 51.146 8.177 -76.859 1.00 83.06 67 ARG A N 1
ATOM 479 C CA . ARG A 1 67 ? 51.881 7.189 -76.043 1.00 83.06 67 ARG A CA 1
ATOM 480 C C . ARG A 1 67 ? 52.127 7.666 -74.617 1.00 83.06 67 ARG A C 1
ATOM 482 O O . ARG A 1 67 ? 52.116 6.848 -73.706 1.00 83.06 67 ARG A O 1
ATOM 489 N N . SER A 1 68 ? 52.388 8.953 -74.410 1.00 78.88 68 SER A N 1
ATOM 490 C CA . SER A 1 68 ? 52.517 9.540 -73.074 1.00 78.88 68 SER A CA 1
ATOM 491 C C . SER A 1 68 ? 51.180 9.523 -72.332 1.00 78.88 68 SER A C 1
ATOM 493 O O . SER A 1 68 ? 51.129 9.033 -71.210 1.00 78.88 68 SER A O 1
ATOM 495 N N . ILE A 1 69 ? 50.086 9.912 -72.992 1.00 80.44 69 ILE A N 1
ATOM 496 C CA . ILE A 1 69 ? 48.735 9.857 -72.415 1.00 80.44 69 ILE A CA 1
ATOM 497 C C . ILE A 1 69 ? 48.322 8.415 -72.086 1.00 80.44 69 ILE A C 1
ATOM 499 O O . ILE A 1 69 ? 47.823 8.164 -70.996 1.00 80.44 69 ILE A O 1
ATOM 503 N N . ALA A 1 70 ? 48.562 7.456 -72.987 1.00 78.50 70 ALA A N 1
ATOM 504 C CA . ALA A 1 70 ? 48.249 6.037 -72.770 1.00 78.50 70 ALA A CA 1
ATOM 505 C C . ALA A 1 70 ? 49.053 5.418 -71.616 1.00 78.50 70 ALA A C 1
ATOM 507 O O . ALA A 1 70 ? 48.629 4.443 -71.006 1.00 78.50 70 ALA A O 1
ATOM 508 N N . ARG A 1 71 ? 50.216 6.000 -71.325 1.00 78.50 71 ARG A N 1
ATOM 509 C CA . ARG A 1 71 ? 51.056 5.667 -70.180 1.00 78.50 71 ARG A CA 1
ATOM 510 C C . ARG A 1 71 ? 50.604 6.361 -68.891 1.00 78.50 71 ARG A C 1
ATOM 512 O O . ARG A 1 71 ? 51.029 5.961 -67.826 1.00 78.50 71 ARG A O 1
ATOM 519 N N . GLY A 1 72 ? 49.712 7.345 -68.957 1.00 71.81 72 GLY A N 1
ATOM 520 C CA . GLY A 1 72 ? 49.246 8.075 -67.779 1.00 71.81 72 GLY A CA 1
ATOM 521 C C . GLY A 1 72 ? 50.013 9.367 -67.489 1.00 71.81 72 GLY A C 1
ATOM 522 O O . GLY A 1 72 ? 49.721 10.024 -66.496 1.00 71.81 72 GLY A O 1
ATOM 523 N N . ASP A 1 73 ? 50.932 9.781 -68.367 1.00 75.88 73 ASP A N 1
ATOM 524 C CA . ASP A 1 73 ? 51.537 11.115 -68.315 1.00 75.88 73 ASP A CA 1
ATOM 525 C C . ASP A 1 73 ? 50.528 12.142 -68.848 1.00 75.88 73 ASP A C 1
ATOM 527 O O . ASP A 1 73 ? 50.353 12.319 -70.060 1.00 75.88 73 ASP A O 1
ATOM 531 N N . LEU A 1 74 ? 49.823 12.787 -67.916 1.00 75.88 74 LEU A N 1
ATOM 532 C CA . LEU A 1 74 ? 48.752 13.743 -68.200 1.00 75.88 74 LEU A CA 1
ATOM 533 C C . LEU A 1 74 ? 49.188 15.212 -68.068 1.00 75.88 74 LEU A C 1
ATOM 535 O O . LEU A 1 74 ? 48.340 16.110 -67.996 1.00 75.88 74 LEU A O 1
ATOM 539 N N . ARG A 1 75 ? 50.500 15.485 -68.068 1.00 74.31 75 ARG A N 1
ATOM 540 C CA . ARG A 1 75 ? 51.043 16.849 -68.020 1.00 74.31 75 ARG A CA 1
ATOM 541 C C . ARG A 1 75 ? 50.557 17.680 -69.198 1.00 74.31 75 ARG A C 1
ATOM 543 O O . ARG A 1 75 ? 50.735 17.293 -70.352 1.00 74.31 75 ARG A O 1
ATOM 550 N N . LEU A 1 76 ? 50.001 18.858 -68.911 1.00 66.38 76 LEU A N 1
ATOM 551 C CA . LEU A 1 76 ? 49.574 19.815 -69.932 1.00 66.38 76 LEU A CA 1
ATOM 552 C C . LEU A 1 76 ? 50.768 20.233 -70.801 1.00 66.38 76 LEU A C 1
ATOM 554 O O . LEU A 1 76 ? 51.609 21.023 -70.383 1.00 66.38 76 LEU A O 1
ATOM 558 N N . ARG A 1 77 ? 50.823 19.715 -72.031 1.00 68.50 77 ARG A N 1
ATOM 559 C CA . ARG A 1 77 ? 51.750 20.179 -73.065 1.00 68.50 77 ARG A CA 1
ATOM 560 C C . ARG A 1 77 ? 51.087 21.270 -73.899 1.00 68.50 77 ARG A C 1
ATOM 562 O O . ARG A 1 77 ? 49.987 21.084 -74.424 1.00 68.50 77 ARG A O 1
ATOM 569 N N . GLU A 1 78 ? 51.765 22.404 -74.045 1.00 66.44 78 GLU A N 1
ATOM 570 C CA . GLU A 1 78 ? 51.399 23.405 -75.045 1.00 66.44 78 GLU A CA 1
ATOM 571 C C . GLU A 1 78 ? 51.805 22.905 -76.431 1.00 66.44 78 GLU A C 1
ATOM 573 O O . GLU A 1 78 ? 52.945 23.062 -76.866 1.00 66.44 78 GLU A O 1
ATOM 578 N N . PHE A 1 79 ? 50.864 22.290 -77.143 1.00 68.56 79 PHE A N 1
ATOM 579 C CA . PHE A 1 79 ? 51.062 21.982 -78.555 1.00 68.56 79 PHE A CA 1
ATOM 580 C C . PHE A 1 79 ? 51.113 23.301 -79.337 1.00 68.56 79 PHE A C 1
ATOM 582 O O . PHE A 1 79 ? 50.138 24.056 -79.361 1.00 68.56 79 PHE A O 1
ATOM 589 N N . ARG A 1 80 ? 52.257 23.625 -79.949 1.00 63.09 80 ARG A N 1
ATOM 590 C CA . ARG A 1 80 ? 52.408 24.847 -80.755 1.00 63.09 80 ARG A CA 1
ATOM 591 C C . ARG A 1 80 ? 51.730 24.661 -82.112 1.00 63.09 80 ARG A C 1
ATOM 593 O O . ARG A 1 80 ? 52.253 23.988 -82.994 1.00 63.09 80 ARG A O 1
ATOM 600 N N . TYR A 1 81 ? 50.582 25.307 -82.302 1.00 63.78 81 TYR A N 1
ATOM 601 C CA . TYR A 1 81 ? 49.837 25.286 -83.564 1.00 63.78 81 TYR A CA 1
ATOM 602 C C . TYR A 1 81 ? 50.439 26.286 -84.547 1.00 63.78 81 TYR A C 1
ATOM 604 O O . TYR A 1 81 ? 50.248 27.492 -84.396 1.00 63.78 81 TYR A O 1
ATOM 612 N N . ARG A 1 82 ? 51.180 25.807 -85.547 1.00 57.53 82 ARG A N 1
ATOM 613 C CA . ARG A 1 82 ? 51.793 26.692 -86.549 1.00 57.53 82 ARG A CA 1
ATOM 614 C C . ARG A 1 82 ? 51.024 26.758 -87.875 1.00 57.53 82 ARG A C 1
ATOM 616 O O . ARG A 1 82 ? 51.224 27.718 -88.603 1.00 57.53 82 ARG A O 1
ATOM 623 N N . ASP A 1 83 ? 50.092 25.831 -88.133 1.00 60.44 83 ASP A N 1
ATOM 624 C CA . ASP A 1 83 ? 49.322 25.745 -89.386 1.00 60.44 83 ASP A CA 1
ATOM 625 C C . ASP A 1 83 ? 47.867 25.256 -89.174 1.00 60.44 83 ASP A C 1
ATOM 627 O O . ASP A 1 83 ? 47.565 24.556 -88.211 1.00 60.44 83 ASP A O 1
ATOM 631 N N . ARG A 1 84 ? 46.934 25.621 -90.075 1.00 61.03 84 ARG A N 1
ATOM 632 C CA . ARG A 1 84 ? 45.524 25.147 -90.088 1.00 61.03 84 ARG A CA 1
ATOM 633 C C . ARG A 1 84 ? 45.375 23.819 -90.852 1.00 61.03 84 ARG A C 1
ATOM 635 O O . ARG A 1 84 ? 44.582 23.738 -91.792 1.00 61.03 84 ARG A O 1
ATOM 642 N N . ASP A 1 85 ? 46.151 22.802 -90.498 1.00 70.69 85 ASP A N 1
ATOM 643 C CA . ASP A 1 85 ? 46.097 21.482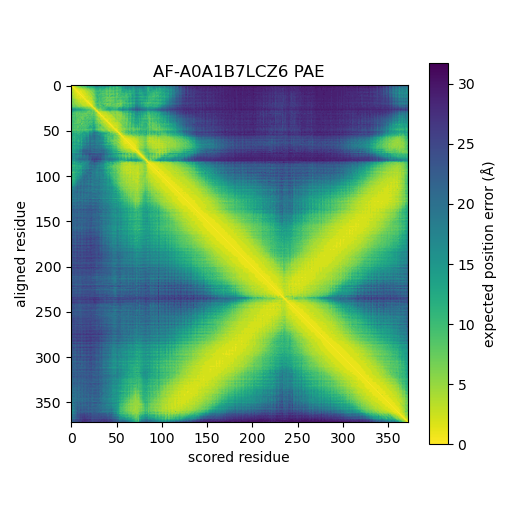 -91.139 1.00 70.69 85 ASP A CA 1
ATOM 644 C C . ASP A 1 85 ? 45.418 20.406 -90.263 1.00 70.69 85 ASP A C 1
ATOM 646 O O . ASP A 1 85 ? 44.992 20.652 -89.130 1.00 70.69 85 ASP A O 1
ATOM 650 N N . ASP A 1 86 ? 45.244 19.209 -90.831 1.00 76.94 86 ASP A N 1
ATOM 651 C CA . ASP A 1 86 ? 44.582 18.075 -90.172 1.00 76.94 86 ASP A CA 1
ATOM 652 C C . ASP A 1 86 ? 45.372 17.590 -88.931 1.00 76.94 86 ASP A C 1
ATOM 654 O O . ASP A 1 86 ? 44.779 17.123 -87.956 1.00 76.94 86 ASP A O 1
ATOM 658 N N . VAL A 1 87 ? 46.701 17.770 -88.923 1.00 77.69 87 VAL A N 1
ATOM 659 C CA . VAL A 1 87 ? 47.602 17.396 -87.818 1.00 77.69 87 VAL A CA 1
ATOM 660 C C . VAL A 1 87 ? 47.470 18.368 -86.643 1.00 77.69 87 VAL A C 1
ATOM 662 O O . VAL A 1 87 ? 47.357 17.939 -85.493 1.00 77.69 87 VAL A O 1
ATOM 665 N N . ALA A 1 88 ? 47.371 19.671 -86.909 1.00 76.94 88 ALA A N 1
ATOM 666 C CA . ALA A 1 88 ? 47.091 20.679 -85.893 1.00 76.94 88 ALA A CA 1
ATOM 667 C C . ALA A 1 88 ? 45.726 20.457 -85.216 1.00 76.94 88 ALA A C 1
ATOM 669 O O . ALA A 1 88 ? 45.604 20.630 -84.002 1.00 76.94 88 ALA A O 1
ATOM 670 N N . ARG A 1 89 ? 44.702 20.014 -85.964 1.00 80.81 89 ARG A N 1
ATOM 671 C CA . ARG A 1 89 ? 43.396 19.625 -85.392 1.00 80.81 89 ARG A CA 1
ATOM 672 C C . ARG A 1 89 ? 43.502 18.396 -84.484 1.00 80.81 89 ARG A C 1
ATOM 674 O O . ARG A 1 89 ? 42.864 18.378 -83.431 1.00 80.81 89 ARG A O 1
ATOM 681 N N . LEU A 1 90 ? 44.307 17.398 -84.857 1.00 82.75 90 LEU A N 1
ATOM 682 C CA . LEU A 1 90 ? 44.557 16.210 -84.033 1.00 82.75 90 LEU A CA 1
ATOM 683 C C . LEU A 1 90 ? 45.242 16.580 -82.711 1.00 82.75 90 LEU A C 1
ATOM 685 O O . LEU A 1 90 ? 44.745 16.213 -81.648 1.00 82.75 90 LEU A O 1
ATOM 689 N N . LEU A 1 91 ? 46.324 17.362 -82.767 1.00 80.94 91 LEU A N 1
ATOM 690 C CA . LEU A 1 91 ? 47.025 17.857 -81.577 1.00 80.94 91 LEU A CA 1
ATOM 691 C C . LEU A 1 91 ? 46.103 18.716 -80.690 1.00 80.94 91 LEU A C 1
ATOM 693 O O . LEU A 1 91 ? 46.121 18.582 -79.466 1.00 80.94 91 LEU A O 1
ATOM 697 N N . ALA A 1 92 ? 45.216 19.520 -81.290 1.00 82.81 92 ALA A N 1
ATOM 698 C CA . ALA A 1 92 ? 44.225 20.310 -80.554 1.00 82.81 92 ALA A CA 1
ATOM 699 C C . ALA A 1 92 ? 43.198 19.440 -79.825 1.00 82.81 92 ALA A C 1
ATOM 701 O O . ALA A 1 92 ? 42.843 19.721 -78.677 1.00 82.81 92 ALA A O 1
ATOM 702 N N . ASN A 1 93 ? 42.731 18.371 -80.468 1.00 84.69 93 ASN A N 1
ATOM 703 C CA . ASN A 1 93 ? 41.821 17.413 -79.853 1.00 84.69 93 ASN A CA 1
ATOM 704 C C . ASN A 1 93 ? 42.512 16.606 -78.743 1.00 84.69 93 ASN A C 1
ATOM 706 O O . ASN A 1 93 ? 41.909 16.431 -77.686 1.00 84.69 93 ASN A O 1
ATOM 710 N N . LEU A 1 94 ? 43.780 16.210 -78.916 1.00 83.94 94 LEU A N 1
ATOM 711 C CA . LEU A 1 94 ? 44.587 15.591 -77.854 1.00 83.94 94 LEU A CA 1
ATOM 712 C C . LEU A 1 94 ? 44.753 16.532 -76.652 1.00 83.94 94 LEU A C 1
ATOM 714 O O . LEU A 1 94 ? 44.559 16.110 -75.515 1.00 83.94 94 LEU A O 1
ATOM 718 N N . GLY A 1 95 ? 45.011 17.823 -76.883 1.00 83.06 95 GLY A N 1
ATOM 719 C CA . GLY A 1 95 ? 45.066 18.830 -75.821 1.00 83.06 95 GLY A CA 1
ATOM 720 C C . GLY A 1 95 ? 43.729 19.032 -75.093 1.00 83.06 95 GLY A C 1
ATOM 721 O O . GLY A 1 95 ? 43.701 19.164 -73.869 1.00 83.06 95 GLY A O 1
ATOM 722 N N . LYS A 1 96 ? 42.596 19.018 -75.811 1.00 86.06 96 LYS A N 1
ATOM 723 C CA . LYS A 1 96 ? 41.254 19.051 -75.194 1.00 86.06 96 LYS A CA 1
ATOM 724 C C . LYS A 1 96 ? 40.970 17.790 -74.377 1.00 86.06 96 LYS A C 1
ATOM 726 O O . LYS A 1 96 ? 40.448 17.897 -73.271 1.00 86.06 96 LYS A O 1
ATOM 731 N N . MET A 1 97 ? 41.336 16.622 -74.899 1.00 84.62 97 MET A N 1
ATOM 732 C CA . MET A 1 97 ? 41.199 15.334 -74.219 1.00 84.62 97 MET A CA 1
ATOM 733 C C . MET A 1 97 ? 42.017 15.312 -72.921 1.00 84.62 97 MET A C 1
ATOM 735 O O . MET A 1 97 ? 41.492 14.960 -71.871 1.00 84.62 97 MET A O 1
ATOM 739 N N . LEU A 1 98 ? 43.257 15.800 -72.966 1.00 83.50 98 LEU A N 1
ATOM 740 C CA . LEU A 1 98 ? 44.137 15.953 -71.809 1.00 83.50 98 LEU A CA 1
ATOM 741 C C . LEU A 1 98 ? 43.554 16.889 -70.737 1.00 83.50 98 LEU A C 1
ATOM 743 O O . LEU A 1 98 ? 43.586 16.573 -69.549 1.00 83.50 98 LEU A O 1
ATOM 747 N N . LYS A 1 99 ? 42.971 18.026 -71.145 1.00 86.00 99 LYS A N 1
ATOM 748 C CA . LYS A 1 99 ? 42.232 18.924 -70.237 1.00 86.00 99 LYS A CA 1
ATOM 749 C C . LYS A 1 99 ? 41.012 18.231 -69.621 1.00 86.00 99 LYS A C 1
ATOM 751 O O . LYS A 1 99 ? 40.748 18.408 -68.434 1.00 86.00 99 LYS A O 1
ATOM 756 N N . GLY A 1 100 ? 40.286 17.439 -70.412 1.00 87.19 100 GLY A N 1
ATOM 757 C CA . GLY A 1 100 ? 39.167 16.618 -69.951 1.00 87.19 100 GLY A CA 1
ATOM 758 C C . GLY A 1 100 ? 39.595 15.602 -68.891 1.00 87.19 100 GLY A C 1
ATOM 759 O O . GLY A 1 100 ? 39.024 15.594 -67.803 1.00 87.19 100 GLY A O 1
ATOM 760 N N . TYR A 1 101 ? 40.637 14.809 -69.161 1.00 85.69 101 TYR A N 1
ATOM 761 C CA . TYR A 1 101 ? 41.180 13.830 -68.213 1.00 85.69 101 TYR A CA 1
ATOM 762 C C . TYR A 1 101 ? 41.648 14.475 -66.910 1.00 85.69 101 TYR A C 1
ATOM 764 O O . TYR A 1 101 ? 41.241 14.020 -65.845 1.00 85.69 101 TYR A O 1
ATOM 772 N N . ASN A 1 102 ? 42.403 15.577 -66.976 1.00 83.19 102 ASN A N 1
ATOM 773 C CA . ASN A 1 102 ? 42.804 16.320 -65.778 1.00 83.19 102 ASN A CA 1
ATOM 774 C C . ASN A 1 102 ? 41.587 16.790 -64.964 1.00 83.19 102 ASN A C 1
ATOM 776 O O . ASN A 1 102 ? 41.540 16.585 -63.755 1.00 83.19 102 ASN A O 1
ATOM 780 N N . LYS A 1 103 ? 40.548 17.334 -65.618 1.00 88.44 103 LYS A N 1
ATOM 781 C CA . LYS A 1 103 ? 39.296 17.716 -64.943 1.00 88.44 103 LYS A CA 1
ATOM 782 C C . LYS A 1 103 ? 38.602 16.519 -64.282 1.00 88.44 103 LYS A C 1
ATOM 784 O O . LYS A 1 103 ? 38.051 16.663 -63.191 1.00 88.44 103 LYS A O 1
ATOM 789 N N . HIS A 1 104 ? 38.591 15.353 -64.929 1.00 88.19 104 HIS A N 1
ATOM 790 C CA . HIS A 1 104 ? 38.011 14.135 -64.361 1.00 88.19 104 HIS A CA 1
ATOM 791 C C . HIS A 1 104 ? 38.810 13.625 -63.159 1.00 88.19 104 HIS A C 1
ATOM 793 O O . HIS A 1 104 ? 38.195 13.316 -62.145 1.00 88.19 104 HIS A O 1
ATOM 799 N N . ILE A 1 105 ? 40.144 13.621 -63.226 1.00 85.94 105 ILE A N 1
ATOM 800 C CA . ILE A 1 105 ? 41.012 13.238 -62.103 1.00 85.94 105 ILE A CA 1
ATOM 801 C C . ILE A 1 105 ? 40.816 14.186 -60.923 1.00 85.94 105 ILE A C 1
ATOM 803 O O . ILE A 1 105 ? 40.561 13.720 -59.819 1.00 85.94 105 ILE A O 1
ATOM 807 N N . SER A 1 106 ? 40.798 15.504 -61.146 1.00 86.31 106 SER A N 1
ATOM 808 C CA . SER A 1 106 ? 40.521 16.463 -60.067 1.00 86.31 106 SER A CA 1
ATOM 809 C C . SER A 1 106 ? 39.146 16.247 -59.422 1.00 86.31 106 SER A C 1
ATOM 811 O O . SER A 1 106 ? 39.012 16.388 -58.208 1.00 86.31 106 SER A O 1
ATOM 813 N N . ARG A 1 107 ? 38.118 15.880 -60.206 1.00 89.75 107 ARG A N 1
ATOM 814 C CA . ARG A 1 107 ? 36.793 15.517 -59.668 1.00 89.75 107 ARG A CA 1
ATOM 815 C C . ARG A 1 107 ? 36.826 14.213 -58.875 1.00 89.75 107 ARG A C 1
ATOM 817 O O . ARG A 1 107 ? 36.182 14.142 -57.837 1.00 89.75 107 ARG A O 1
ATOM 824 N N . ILE A 1 108 ? 37.551 13.201 -59.349 1.00 89.50 108 ILE A N 1
ATOM 825 C CA . ILE A 1 108 ? 37.732 11.930 -58.635 1.00 89.50 108 ILE A CA 1
ATOM 826 C C . ILE A 1 108 ? 38.421 12.188 -57.294 1.00 89.50 108 ILE A C 1
ATOM 828 O O . ILE A 1 108 ? 37.899 11.779 -56.265 1.00 89.50 108 ILE A O 1
ATOM 832 N N . HIS A 1 109 ? 39.511 12.949 -57.286 1.00 86.12 109 HIS A N 1
ATOM 833 C CA . HIS A 1 109 ? 40.231 13.332 -56.076 1.00 86.12 109 HIS A CA 1
ATOM 834 C C . HIS A 1 109 ? 39.347 14.101 -55.078 1.00 86.12 109 HIS A C 1
ATOM 836 O O . HIS A 1 109 ? 39.350 13.804 -53.884 1.00 86.12 109 HIS A O 1
ATOM 842 N N . PHE A 1 110 ? 38.536 15.053 -55.556 1.00 90.25 110 PHE A N 1
ATOM 843 C CA . PHE A 1 110 ? 37.553 15.743 -54.713 1.00 90.25 110 PHE A CA 1
ATOM 844 C C . PHE A 1 110 ? 36.519 14.773 -54.118 1.00 90.25 110 PHE A C 1
ATOM 846 O O . PHE A 1 110 ? 36.247 14.824 -52.920 1.00 90.25 110 PHE A O 1
ATOM 853 N N . ASN A 1 111 ? 35.981 13.857 -54.928 1.00 91.75 111 ASN A N 1
ATOM 854 C CA . ASN A 1 111 ? 35.010 12.863 -54.474 1.00 91.75 111 ASN A CA 1
ATOM 855 C C . ASN A 1 111 ? 35.613 11.878 -53.459 1.00 91.75 111 ASN A C 1
ATOM 857 O O . ASN A 1 111 ? 34.925 11.510 -52.514 1.00 91.75 111 ASN A O 1
ATOM 861 N N . ILE A 1 112 ? 36.878 11.472 -53.626 1.00 91.88 112 ILE A N 1
ATOM 862 C CA . ILE A 1 112 ? 37.591 10.604 -52.674 1.00 91.88 112 ILE A CA 1
ATOM 863 C C . ILE A 1 112 ? 37.739 11.311 -51.329 1.00 91.88 112 ILE A C 1
ATOM 865 O O . ILE A 1 112 ? 37.391 10.724 -50.314 1.00 91.88 112 ILE A O 1
ATOM 869 N N . ARG A 1 113 ? 38.176 12.579 -51.314 1.00 90.25 113 ARG A N 1
ATOM 870 C CA . ARG A 1 113 ? 38.264 13.358 -50.066 1.00 90.25 113 ARG A CA 1
ATOM 871 C C . ARG A 1 113 ? 36.906 13.491 -49.382 1.00 90.25 113 ARG A C 1
ATOM 873 O O . ARG A 1 113 ? 36.791 13.228 -48.195 1.00 90.25 113 ARG A O 1
ATOM 880 N N . SER A 1 114 ? 35.862 13.820 -50.143 1.00 92.19 114 SER A N 1
ATOM 881 C CA . SER A 1 114 ? 34.503 13.901 -49.599 1.00 92.19 114 SER A CA 1
ATOM 882 C C . SER A 1 114 ? 34.001 12.553 -49.063 1.00 92.19 114 SER A C 1
ATOM 884 O O . SER A 1 114 ? 33.231 12.536 -48.104 1.00 92.19 114 SER A O 1
ATOM 886 N N . LEU A 1 115 ? 34.412 11.436 -49.673 1.00 92.50 115 LEU A N 1
ATOM 887 C CA . LEU A 1 115 ? 34.106 10.089 -49.197 1.00 92.50 115 LEU A CA 1
ATOM 888 C C . LEU A 1 115 ? 34.860 9.766 -47.901 1.00 92.50 115 LEU A C 1
ATOM 890 O 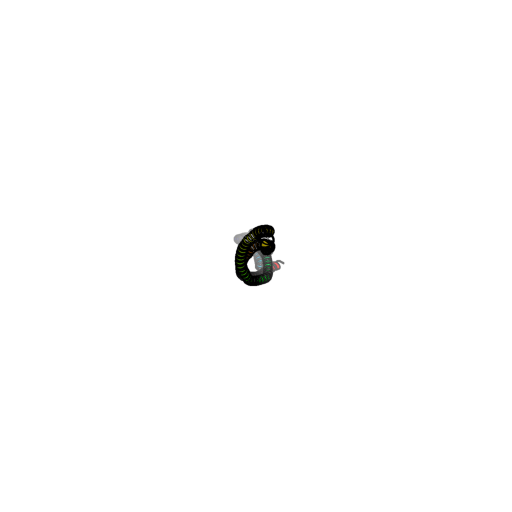O . LEU A 1 115 ? 34.251 9.209 -46.995 1.00 92.50 115 LEU A O 1
ATOM 894 N N . GLU A 1 116 ? 36.145 10.115 -47.800 1.00 90.75 116 GLU A N 1
ATOM 895 C CA . GLU A 1 116 ? 36.949 9.948 -46.580 1.00 90.75 116 GLU A CA 1
ATOM 896 C C . GLU A 1 116 ? 36.349 10.743 -45.414 1.00 90.75 116 GLU A C 1
ATOM 898 O O . GLU A 1 116 ? 36.135 10.181 -44.340 1.00 90.75 116 GLU A O 1
ATOM 903 N N . ASP A 1 117 ? 36.001 12.011 -45.645 1.00 91.56 117 ASP A N 1
ATOM 904 C CA . ASP A 1 117 ? 35.382 12.874 -44.636 1.00 91.56 117 ASP A CA 1
ATOM 905 C C . ASP A 1 117 ? 34.030 12.307 -44.171 1.00 91.56 117 ASP A C 1
ATOM 907 O O . ASP A 1 117 ? 33.781 12.174 -42.969 1.00 91.56 117 ASP A O 1
ATOM 911 N N . GLY A 1 118 ? 33.167 11.909 -45.115 1.00 93.62 118 GLY A N 1
ATOM 912 C CA . GLY A 1 118 ? 31.868 11.307 -44.807 1.00 93.62 118 GLY A CA 1
ATOM 913 C C . GLY A 1 118 ? 31.994 9.965 -44.079 1.00 93.62 118 GLY A C 1
ATOM 914 O O . GLY A 1 118 ? 31.297 9.724 -43.096 1.00 93.62 118 GLY A O 1
ATOM 915 N N . ALA A 1 119 ? 32.920 9.105 -44.507 1.00 93.44 119 ALA A N 1
ATOM 916 C CA . ALA A 1 119 ? 33.204 7.836 -43.846 1.00 93.44 119 ALA A CA 1
ATOM 917 C C . ALA A 1 119 ? 33.735 8.057 -42.420 1.00 93.44 119 ALA A C 1
ATOM 919 O O . ALA A 1 119 ? 33.289 7.377 -41.499 1.00 93.44 119 ALA A O 1
ATOM 920 N N . GLY A 1 120 ? 34.615 9.040 -42.212 1.00 91.81 120 GLY A N 1
ATOM 921 C CA . GLY A 1 120 ? 35.115 9.417 -40.889 1.00 91.81 120 GLY A CA 1
ATOM 922 C C . GLY A 1 120 ? 34.004 9.881 -39.944 1.00 91.81 120 GLY A C 1
ATOM 923 O O . GLY A 1 120 ? 33.950 9.437 -38.797 1.00 91.81 120 GLY A O 1
ATOM 924 N N . GLN A 1 121 ? 33.075 10.708 -40.435 1.00 94.94 121 GLN A N 1
ATOM 925 C CA . GLN A 1 121 ? 31.901 11.145 -39.670 1.00 94.94 121 GLN A CA 1
ATOM 926 C C . GLN A 1 121 ? 30.953 9.989 -39.326 1.00 94.94 121 GLN A C 1
ATOM 928 O O . GLN A 1 121 ? 30.447 9.917 -38.208 1.00 94.94 121 GLN A O 1
ATOM 933 N N . ILE A 1 122 ? 30.717 9.065 -40.263 1.00 95.12 122 ILE A N 1
ATOM 934 C CA . ILE A 1 122 ? 29.907 7.871 -39.985 1.00 95.12 122 ILE A CA 1
ATOM 935 C C . ILE A 1 122 ? 30.620 6.994 -38.952 1.00 95.12 122 ILE A C 1
ATOM 937 O O . ILE A 1 122 ? 29.981 6.528 -38.014 1.00 95.12 122 ILE A O 1
ATOM 941 N N . GLY A 1 123 ? 31.935 6.799 -39.079 1.00 94.44 123 GLY A N 1
ATOM 942 C CA . GLY A 1 123 ? 32.736 6.008 -38.145 1.00 94.44 123 GLY A CA 1
ATOM 943 C C . GLY A 1 123 ? 32.637 6.516 -36.708 1.00 94.44 123 GLY A C 1
ATOM 944 O O . GLY A 1 123 ? 32.281 5.746 -35.816 1.00 94.44 123 GLY A O 1
ATOM 945 N N . SER A 1 124 ? 32.861 7.815 -36.492 1.00 94.44 124 SER A N 1
ATOM 946 C CA . SER A 1 124 ? 32.723 8.424 -35.162 1.00 94.44 124 SER A CA 1
ATOM 947 C C . SER A 1 124 ? 31.284 8.355 -34.639 1.00 94.44 124 SER A C 1
ATOM 949 O O . SER A 1 124 ? 31.066 8.058 -33.463 1.00 94.44 124 SER A O 1
ATOM 951 N N . GLY A 1 125 ? 30.290 8.538 -35.515 1.00 96.62 125 GLY A N 1
ATOM 952 C CA . GLY A 1 125 ? 28.880 8.348 -35.178 1.00 96.62 125 GLY A CA 1
ATOM 953 C C . GLY A 1 125 ? 28.576 6.925 -34.699 1.00 96.62 125 GLY A C 1
ATOM 954 O O . GLY A 1 125 ? 27.891 6.746 -33.693 1.00 96.62 125 GLY A O 1
ATOM 955 N N . MET A 1 126 ? 29.124 5.904 -35.362 1.00 95.75 126 MET A N 1
ATOM 956 C CA . MET A 1 126 ? 28.932 4.503 -34.973 1.00 95.75 126 MET A CA 1
ATOM 957 C C . MET A 1 126 ? 29.637 4.152 -33.661 1.00 95.75 126 MET A C 1
ATOM 959 O O . MET A 1 126 ? 29.079 3.414 -32.847 1.00 95.75 126 MET A O 1
ATOM 963 N N . GLU A 1 127 ? 30.823 4.707 -33.402 1.00 93.00 127 GLU A N 1
ATOM 964 C CA . GLU A 1 127 ? 31.487 4.570 -32.100 1.00 93.00 127 GLU A CA 1
ATOM 965 C C . GLU A 1 127 ? 30.639 5.169 -30.974 1.00 93.00 127 GLU A C 1
ATOM 967 O O . GLU A 1 127 ? 30.450 4.528 -29.936 1.00 93.00 127 GLU A O 1
ATOM 972 N N . GLN A 1 128 ? 30.055 6.349 -31.201 1.00 96.56 128 GLN A N 1
ATOM 973 C CA . GLN A 1 128 ? 29.158 6.989 -30.244 1.00 96.56 128 GLN A CA 1
ATOM 974 C C . GLN A 1 128 ? 27.886 6.162 -30.009 1.00 96.56 128 GLN A C 1
ATOM 976 O O . GLN A 1 128 ? 27.483 5.988 -28.859 1.00 96.56 128 GLN A O 1
ATOM 981 N N . VAL A 1 129 ? 27.270 5.609 -31.062 1.00 96.69 129 VAL A N 1
ATOM 982 C CA . VAL A 1 129 ? 26.102 4.718 -30.929 1.00 96.69 129 VAL A CA 1
ATOM 983 C C . VAL A 1 129 ? 26.464 3.458 -30.144 1.00 96.69 129 VAL A C 1
ATOM 985 O O . VAL A 1 129 ? 25.714 3.056 -29.255 1.00 96.69 129 VAL A O 1
ATOM 988 N N . SER A 1 130 ? 27.620 2.845 -30.414 1.00 94.38 130 SER A N 1
ATOM 989 C CA . SER A 1 130 ? 28.071 1.656 -29.684 1.00 94.38 130 SER A CA 1
ATOM 990 C C . SER A 1 130 ? 28.339 1.963 -28.207 1.00 94.38 130 SER A C 1
ATOM 992 O O . SER A 1 130 ? 27.879 1.226 -27.333 1.00 94.38 130 SER A O 1
ATOM 994 N N . ALA A 1 131 ? 29.022 3.073 -27.905 1.00 94.06 131 ALA A N 1
ATOM 995 C CA . ALA A 1 131 ? 29.266 3.517 -26.534 1.00 94.06 131 ALA A CA 1
ATOM 996 C C . ALA A 1 131 ? 27.957 3.839 -25.794 1.00 94.06 131 ALA A C 1
ATOM 998 O O . ALA A 1 131 ? 27.747 3.352 -24.683 1.00 94.06 131 ALA A O 1
ATOM 999 N N . GLY A 1 132 ? 27.049 4.582 -26.435 1.00 97.00 132 GLY A N 1
ATOM 1000 C CA . GLY A 1 132 ? 25.730 4.902 -25.891 1.00 97.00 132 GLY A CA 1
ATOM 1001 C C . GLY A 1 132 ? 24.881 3.657 -25.641 1.00 97.00 132 GLY A C 1
ATOM 1002 O O . GLY A 1 132 ? 24.241 3.551 -24.600 1.00 97.00 132 GLY A O 1
ATOM 1003 N N . SER A 1 133 ? 24.945 2.665 -26.534 1.00 95.69 133 SER A N 1
ATOM 1004 C CA . SER A 1 133 ? 24.240 1.390 -26.357 1.00 95.69 133 SER A CA 1
ATOM 1005 C C . SER A 1 133 ? 24.771 0.607 -25.151 1.00 95.69 133 SER A C 1
ATOM 1007 O O . SER A 1 133 ? 23.993 0.033 -24.392 1.00 95.69 133 SER A O 1
ATOM 1009 N N . ARG A 1 134 ? 26.091 0.607 -24.912 1.00 91.44 134 ARG A N 1
ATOM 1010 C CA . ARG A 1 134 ? 26.677 -0.037 -23.720 1.00 91.44 134 ARG A CA 1
ATOM 1011 C C . ARG A 1 134 ? 26.264 0.662 -22.424 1.00 91.44 134 ARG A C 1
ATOM 1013 O O . ARG A 1 134 ? 25.909 -0.021 -21.466 1.00 91.44 134 ARG A O 1
ATOM 1020 N N . ASP A 1 135 ? 26.280 1.995 -22.398 1.00 95.06 135 ASP A N 1
ATOM 1021 C CA . ASP A 1 135 ? 25.820 2.774 -21.239 1.00 95.06 135 ASP A CA 1
ATOM 1022 C C . ASP A 1 135 ? 24.328 2.529 -20.965 1.00 95.06 135 ASP A C 1
ATOM 1024 O O . ASP A 1 135 ? 23.928 2.261 -19.831 1.00 95.06 135 ASP A O 1
ATOM 1028 N N . GLN A 1 136 ? 23.505 2.520 -22.016 1.00 94.88 136 GLN A N 1
ATOM 1029 C CA . GLN A 1 136 ? 22.082 2.213 -21.910 1.00 94.88 136 GLN A CA 1
ATOM 1030 C C . GLN A 1 136 ? 21.843 0.806 -21.346 1.00 94.88 136 GLN A C 1
ATOM 1032 O O . GLN A 1 136 ? 21.033 0.650 -20.433 1.00 94.88 136 GLN A O 1
ATOM 1037 N N . ALA A 1 137 ? 22.576 -0.205 -21.821 1.00 91.75 137 ALA A N 1
ATOM 1038 C CA . ALA A 1 137 ? 22.486 -1.566 -21.294 1.00 91.75 137 ALA A CA 1
ATOM 1039 C C . ALA A 1 137 ? 22.856 -1.636 -19.800 1.00 91.75 137 ALA A C 1
ATOM 1041 O O . ALA A 1 137 ? 22.167 -2.295 -19.020 1.00 91.75 137 ALA A O 1
ATOM 1042 N N . ALA A 1 138 ? 23.898 -0.914 -19.373 1.00 91.31 138 ALA A N 1
ATOM 1043 C CA . ALA A 1 138 ? 24.280 -0.841 -17.964 1.00 91.31 138 ALA A CA 1
ATOM 1044 C C . ALA A 1 138 ? 23.177 -0.2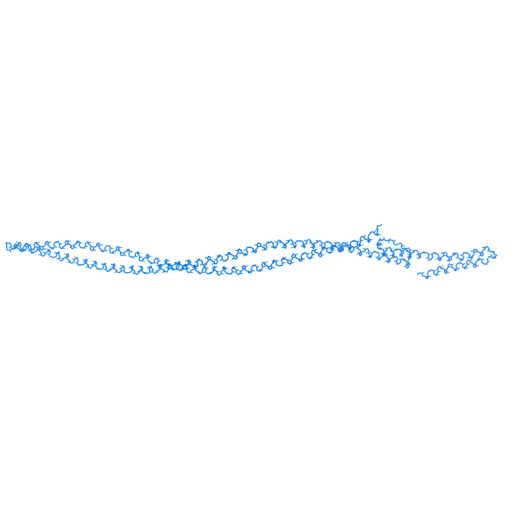05 -17.100 1.00 91.31 138 ALA A C 1
ATOM 1046 O O . ALA A 1 138 ? 22.822 -0.750 -16.056 1.00 91.31 138 ALA A O 1
ATOM 1047 N N . ARG A 1 139 ? 22.578 0.901 -17.559 1.00 94.88 139 ARG A N 1
ATOM 1048 C CA . ARG A 1 139 ? 21.459 1.562 -16.863 1.00 94.88 139 ARG A CA 1
ATOM 1049 C C . ARG A 1 139 ? 20.217 0.678 -16.776 1.00 94.88 139 ARG A C 1
ATOM 1051 O O . ARG A 1 139 ? 19.540 0.689 -15.751 1.00 94.88 139 ARG A O 1
ATOM 1058 N N . LEU A 1 140 ? 19.926 -0.099 -17.820 1.00 94.88 140 LEU A N 1
ATOM 1059 C CA . LEU A 1 140 ? 18.787 -1.021 -17.837 1.00 94.88 140 LEU A CA 1
ATOM 1060 C C . LEU A 1 140 ? 18.921 -2.128 -16.791 1.00 94.88 140 LEU A C 1
ATOM 1062 O O . LEU A 1 140 ? 17.925 -2.477 -16.166 1.00 94.88 140 LEU A O 1
ATOM 1066 N N . ASN A 1 141 ? 20.132 -2.623 -16.524 1.00 90.31 141 ASN A N 1
ATOM 1067 C CA . ASN A 1 141 ? 20.349 -3.581 -15.435 1.00 90.31 141 ASN A CA 1
ATOM 1068 C C . ASN A 1 141 ? 19.969 -2.992 -14.068 1.00 90.31 141 ASN A C 1
ATOM 1070 O O . ASN A 1 141 ? 19.293 -3.652 -13.278 1.00 90.31 141 ASN A O 1
ATOM 1074 N N . THR A 1 142 ? 20.335 -1.734 -13.811 1.00 94.31 142 THR A N 1
ATOM 1075 C CA . THR A 1 142 ? 19.943 -1.024 -12.584 1.00 94.31 142 THR A CA 1
ATOM 1076 C C . THR A 1 142 ? 18.428 -0.813 -12.515 1.00 94.31 142 THR A C 1
ATOM 1078 O O . THR A 1 142 ? 17.817 -1.017 -11.468 1.00 94.31 142 THR A O 1
ATOM 1081 N N . ILE A 1 143 ? 17.789 -0.451 -13.634 1.00 95.44 143 ILE A N 1
ATOM 1082 C CA . ILE A 1 143 ? 16.326 -0.309 -13.714 1.00 95.44 143 ILE A CA 1
ATOM 1083 C C . ILE A 1 143 ? 15.633 -1.642 -13.402 1.00 95.44 143 ILE A C 1
ATOM 1085 O O . ILE A 1 143 ? 14.713 -1.671 -12.587 1.00 95.44 143 ILE A O 1
ATOM 1089 N N . LEU A 1 144 ? 16.104 -2.751 -13.976 1.00 93.69 144 LEU A N 1
ATOM 1090 C CA . LEU A 1 144 ? 15.591 -4.093 -13.695 1.00 93.69 144 LEU A CA 1
ATOM 1091 C C . LEU A 1 144 ? 15.735 -4.467 -12.214 1.00 93.69 144 LEU A C 1
ATOM 1093 O O . LEU A 1 144 ? 14.824 -5.061 -11.637 1.00 93.69 144 LEU A O 1
ATOM 1097 N N . GLU A 1 145 ? 16.842 -4.097 -11.566 1.00 94.44 145 GLU A N 1
ATOM 1098 C CA . GLU A 1 145 ? 17.004 -4.286 -10.121 1.00 94.44 145 GLU A CA 1
ATOM 1099 C C . GLU A 1 145 ? 15.956 -3.496 -9.321 1.00 94.44 145 GLU A C 1
ATOM 1101 O O . GLU A 1 145 ? 15.342 -4.034 -8.395 1.00 94.44 145 GLU A O 1
ATOM 1106 N N . HIS A 1 146 ? 15.705 -2.237 -9.690 1.00 95.81 146 HIS A N 1
ATOM 1107 C CA . HIS A 1 146 ? 14.667 -1.421 -9.058 1.00 95.81 146 HIS A CA 1
ATOM 1108 C C . HIS A 1 146 ? 13.262 -1.992 -9.270 1.00 95.81 146 HIS A C 1
ATOM 1110 O O . HIS A 1 146 ? 12.479 -2.013 -8.322 1.00 95.81 146 HIS A O 1
ATOM 1116 N N . ILE A 1 147 ? 12.958 -2.515 -10.461 1.00 96.12 147 ILE A N 1
ATOM 1117 C CA . ILE A 1 147 ? 11.680 -3.179 -10.748 1.00 96.12 147 ILE A CA 1
ATOM 1118 C C . ILE A 1 147 ? 11.509 -4.422 -9.865 1.00 96.12 147 ILE A C 1
ATOM 1120 O O . ILE A 1 147 ? 10.456 -4.599 -9.257 1.00 96.12 147 ILE A O 1
ATOM 1124 N N . ARG A 1 148 ? 12.555 -5.245 -9.700 1.00 92.19 148 ARG A N 1
ATOM 1125 C CA . ARG A 1 148 ? 12.513 -6.403 -8.785 1.00 92.19 148 ARG A CA 1
ATOM 1126 C C . ARG A 1 148 ? 12.262 -5.981 -7.339 1.00 92.19 148 ARG A C 1
ATOM 1128 O O . ARG A 1 148 ? 11.447 -6.601 -6.662 1.00 92.19 148 ARG A O 1
ATOM 1135 N N . LYS A 1 149 ? 12.913 -4.911 -6.867 1.00 95.50 149 LYS A N 1
ATOM 1136 C CA . LYS A 1 149 ? 12.647 -4.338 -5.533 1.00 95.50 149 LYS A CA 1
ATOM 1137 C C . LYS A 1 149 ? 11.216 -3.809 -5.406 1.00 95.50 149 LYS A C 1
ATOM 1139 O O . LYS A 1 149 ? 10.622 -3.899 -4.334 1.00 95.50 149 LYS A O 1
ATOM 1144 N N . LEU A 1 150 ? 10.646 -3.271 -6.482 1.00 96.00 150 LEU A N 1
ATOM 1145 C CA . LEU A 1 150 ? 9.260 -2.813 -6.495 1.00 96.00 150 LEU A CA 1
ATOM 1146 C C . LEU A 1 150 ? 8.281 -3.990 -6.377 1.00 96.00 150 LEU A C 1
ATOM 1148 O O . LEU A 1 150 ? 7.333 -3.902 -5.599 1.00 96.00 150 LEU A O 1
ATOM 1152 N N . ALA A 1 151 ? 8.554 -5.099 -7.070 1.00 93.94 151 ALA A N 1
ATOM 1153 C CA . ALA A 1 151 ? 7.759 -6.323 -6.991 1.00 93.94 151 ALA A CA 1
ATOM 1154 C C . ALA A 1 151 ? 7.799 -6.943 -5.583 1.00 93.94 151 ALA A C 1
ATOM 1156 O O . ALA A 1 151 ? 6.758 -7.279 -5.018 1.00 93.94 151 ALA A O 1
ATOM 1157 N N . THR A 1 152 ? 8.983 -7.029 -4.962 1.00 95.44 152 THR A N 1
ATOM 1158 C CA . THR A 1 152 ? 9.094 -7.523 -3.577 1.00 95.44 152 THR A CA 1
ATOM 1159 C C . THR A 1 152 ? 8.404 -6.595 -2.579 1.00 95.44 152 THR A C 1
ATOM 1161 O O . THR A 1 152 ? 7.767 -7.070 -1.638 1.00 95.44 152 THR A O 1
ATOM 1164 N N . SER A 1 153 ? 8.473 -5.278 -2.790 1.00 96.62 153 SER A N 1
ATOM 1165 C CA . SER A 1 153 ? 7.752 -4.303 -1.969 1.00 96.62 153 SER A CA 1
ATOM 1166 C C . SER A 1 153 ? 6.234 -4.466 -2.092 1.00 96.62 153 SER A C 1
ATOM 1168 O O . SER A 1 153 ? 5.548 -4.473 -1.074 1.00 96.62 153 SER A O 1
ATOM 1170 N N . ALA A 1 154 ? 5.707 -4.663 -3.305 1.00 96.62 154 ALA A N 1
ATOM 1171 C CA . ALA A 1 154 ? 4.282 -4.909 -3.531 1.00 96.62 154 ALA A CA 1
ATOM 1172 C C . ALA A 1 154 ? 3.802 -6.189 -2.821 1.00 96.62 154 ALA A C 1
ATOM 1174 O O . ALA A 1 154 ? 2.791 -6.165 -2.117 1.00 96.62 154 ALA A O 1
ATOM 1175 N N . ALA A 1 155 ? 4.570 -7.280 -2.913 1.00 94.75 155 ALA A N 1
ATOM 1176 C CA . ALA A 1 155 ? 4.271 -8.521 -2.197 1.00 94.75 155 ALA A CA 1
ATOM 1177 C C . ALA A 1 155 ? 4.234 -8.314 -0.672 1.00 94.75 155 ALA A C 1
ATOM 1179 O O . ALA A 1 155 ? 3.299 -8.760 -0.005 1.00 94.75 155 ALA A O 1
ATOM 1180 N N . ARG A 1 156 ? 5.206 -7.573 -0.124 1.00 97.06 156 ARG A N 1
ATOM 1181 C CA . ARG A 1 156 ? 5.255 -7.246 1.307 1.00 97.06 156 ARG A CA 1
ATOM 1182 C C . ARG A 1 156 ? 4.062 -6.398 1.750 1.00 97.06 156 ARG A C 1
ATOM 1184 O O . ARG A 1 156 ? 3.482 -6.679 2.792 1.00 97.06 156 ARG A O 1
ATOM 1191 N N . VAL A 1 157 ? 3.661 -5.402 0.956 1.00 97.75 157 VAL A N 1
ATOM 1192 C CA . VAL A 1 157 ? 2.465 -4.586 1.236 1.00 97.75 157 VAL A CA 1
ATOM 1193 C C . VAL A 1 157 ? 1.203 -5.452 1.262 1.00 97.75 157 VAL A C 1
ATOM 1195 O O . VAL A 1 157 ? 0.369 -5.280 2.147 1.00 97.75 157 VAL A O 1
ATOM 1198 N N . SER A 1 158 ? 1.073 -6.415 0.344 1.00 96.19 158 SER A N 1
ATOM 1199 C CA . SER A 1 158 ? -0.053 -7.358 0.342 1.00 96.19 158 SER A CA 1
ATOM 1200 C C . SER A 1 158 ? -0.084 -8.230 1.608 1.00 96.19 158 SER A C 1
ATOM 1202 O O . SER A 1 158 ? -1.138 -8.393 2.229 1.00 96.19 158 SER A O 1
ATOM 1204 N N . GLU A 1 159 ? 1.074 -8.725 2.056 1.00 96.25 159 GLU A N 1
ATOM 1205 C CA . GLU A 1 159 ? 1.194 -9.494 3.302 1.00 96.25 159 GLU A CA 1
ATOM 1206 C C . GLU A 1 159 ? 0.852 -8.649 4.543 1.00 96.25 159 GLU A C 1
ATOM 1208 O O . GLU A 1 159 ? 0.096 -9.082 5.417 1.00 96.25 159 GLU A O 1
ATOM 1213 N N . GLU A 1 160 ? 1.379 -7.426 4.624 1.00 97.38 160 GLU A N 1
ATOM 1214 C CA . GLU A 1 160 ? 1.089 -6.481 5.708 1.00 97.38 160 GLU A CA 1
ATOM 1215 C C . GLU A 1 160 ? -0.403 -6.117 5.747 1.00 97.38 160 GLU A C 1
ATOM 1217 O O . GLU A 1 160 ? -1.003 -6.076 6.824 1.00 97.38 160 GLU A O 1
ATOM 1222 N N . ALA A 1 161 ? -1.036 -5.945 4.586 1.00 97.69 161 ALA A N 1
ATOM 1223 C CA . ALA A 1 161 ? -2.472 -5.722 4.485 1.00 97.69 161 ALA A CA 1
ATOM 1224 C C . ALA A 1 161 ? -3.281 -6.948 4.952 1.00 97.69 161 ALA A C 1
ATOM 1226 O O . ALA A 1 161 ? -4.272 -6.791 5.665 1.00 97.69 161 ALA A O 1
ATOM 1227 N N . ALA A 1 162 ? -2.851 -8.175 4.640 1.00 95.44 162 ALA A N 1
ATOM 1228 C CA . ALA A 1 162 ? -3.495 -9.387 5.154 1.00 95.44 162 ALA A CA 1
ATOM 1229 C C . ALA A 1 162 ? -3.407 -9.489 6.691 1.00 95.44 162 ALA A C 1
ATOM 1231 O O . ALA A 1 162 ? -4.396 -9.821 7.350 1.00 95.44 162 ALA A O 1
ATOM 1232 N N . LYS A 1 163 ? -2.259 -9.133 7.281 1.00 97.38 163 LYS A N 1
ATOM 1233 C CA . LYS A 1 163 ? -2.098 -9.048 8.744 1.00 97.38 163 LYS A CA 1
ATOM 1234 C C . LYS A 1 163 ? -3.018 -7.984 9.346 1.00 97.38 163 LYS A C 1
ATOM 1236 O O . LYS A 1 163 ? -3.726 -8.263 10.312 1.00 97.38 163 LYS A O 1
ATOM 1241 N N . ALA A 1 164 ? -3.061 -6.793 8.748 1.00 97.62 164 ALA A N 1
ATOM 1242 C CA . ALA A 1 164 ? -3.947 -5.717 9.182 1.00 97.62 164 ALA A CA 1
ATOM 1243 C C . ALA A 1 164 ? -5.429 -6.127 9.115 1.00 97.62 164 ALA A C 1
ATOM 1245 O O . ALA A 1 164 ? -6.197 -5.782 10.013 1.00 97.62 164 ALA A O 1
ATOM 1246 N N . PHE A 1 165 ? -5.825 -6.903 8.099 1.00 96.62 165 PHE A N 1
ATOM 1247 C CA . PHE A 1 165 ? -7.184 -7.434 7.970 1.00 96.62 165 PHE A CA 1
ATOM 1248 C C . PHE A 1 165 ? -7.556 -8.327 9.159 1.00 96.62 165 PHE A C 1
ATOM 1250 O O . PHE A 1 165 ? -8.628 -8.158 9.740 1.00 96.62 165 PHE A O 1
ATOM 1257 N N . SER A 1 166 ? -6.657 -9.236 9.557 1.00 96.50 166 SER A N 1
ATOM 1258 C CA . SER A 1 166 ? -6.862 -10.105 10.725 1.00 96.50 166 SER A CA 1
ATOM 1259 C C . SER A 1 166 ? -7.048 -9.289 12.004 1.00 96.50 166 SER A C 1
ATOM 1261 O O . SER A 1 166 ? -8.035 -9.467 12.715 1.00 96.50 166 SER A O 1
ATOM 1263 N N . VAL A 1 167 ? -6.153 -8.327 12.253 1.00 97.25 167 VAL A N 1
ATOM 1264 C CA . VAL A 1 167 ? -6.202 -7.467 13.448 1.00 97.25 167 VAL A CA 1
ATOM 1265 C C . VAL A 1 167 ? -7.481 -6.625 13.483 1.00 97.25 167 VAL A C 1
ATOM 1267 O O . VAL A 1 167 ? -8.122 -6.502 14.526 1.00 97.25 167 VAL A O 1
ATOM 1270 N N . ALA A 1 168 ? -7.901 -6.067 12.345 1.00 96.75 168 ALA A N 1
ATOM 1271 C CA . ALA A 1 168 ? -9.155 -5.324 12.253 1.00 96.75 168 ALA A CA 1
ATOM 1272 C C . ALA A 1 168 ? -10.384 -6.226 12.491 1.00 96.75 168 ALA A C 1
ATOM 1274 O O . ALA A 1 168 ? -11.353 -5.792 13.120 1.00 96.75 168 ALA A O 1
ATOM 1275 N N . GLY A 1 169 ? -10.335 -7.485 12.042 1.00 95.25 169 GLY A N 1
ATOM 1276 C CA . GLY A 1 169 ? -11.351 -8.500 12.332 1.00 95.25 169 GLY A CA 1
ATOM 1277 C C . GLY A 1 169 ? -11.456 -8.829 13.824 1.00 95.25 169 GLY A C 1
ATOM 1278 O O . GLY A 1 169 ? -12.558 -8.850 14.377 1.00 95.25 169 GLY A O 1
ATOM 1279 N N . GLU A 1 170 ? -10.323 -9.005 14.504 1.00 96.81 170 GLU A N 1
ATOM 1280 C CA . GLU A 1 170 ? -10.276 -9.213 15.957 1.00 96.81 170 GLU A CA 1
ATOM 1281 C C . GLU A 1 170 ? -10.820 -8.002 16.725 1.00 96.81 170 GLU A C 1
ATOM 1283 O O . GLU A 1 170 ? -11.650 -8.156 17.626 1.00 96.81 170 GLU A O 1
ATOM 1288 N N . ALA A 1 171 ? -10.425 -6.786 16.332 1.00 96.69 171 ALA A N 1
ATOM 1289 C CA . ALA A 1 171 ? -10.919 -5.548 16.931 1.00 96.69 171 ALA A CA 1
ATOM 1290 C C . ALA A 1 171 ? -12.445 -5.420 16.803 1.00 96.69 171 ALA A C 1
ATOM 1292 O O . ALA A 1 171 ? -13.121 -5.069 17.772 1.00 96.69 171 ALA A O 1
ATOM 1293 N N . ARG A 1 172 ? -13.007 -5.778 15.639 1.00 97.25 172 ARG A N 1
ATOM 1294 C CA . ARG A 1 172 ? -14.460 -5.839 15.434 1.00 97.25 172 ARG A CA 1
ATOM 1295 C C . ARG A 1 172 ? -15.122 -6.842 16.379 1.00 97.25 172 ARG A C 1
ATOM 1297 O O . ARG A 1 172 ? -16.127 -6.514 17.000 1.00 97.25 172 ARG A O 1
ATOM 1304 N N . GLN A 1 173 ? -14.558 -8.040 16.534 1.00 96.94 173 GLN A N 1
ATOM 1305 C CA . GLN A 1 173 ? -15.106 -9.057 17.436 1.00 96.94 173 GLN A CA 1
ATOM 1306 C C . GLN A 1 173 ? -15.059 -8.619 18.910 1.00 96.94 173 GLN A C 1
ATOM 1308 O O . GLN A 1 173 ? -15.941 -8.971 19.699 1.00 96.94 173 GLN A O 1
ATOM 1313 N N . ILE A 1 174 ? -14.018 -7.887 19.313 1.00 97.25 174 ILE A N 1
ATOM 1314 C CA . ILE A 1 174 ? -13.912 -7.303 20.656 1.00 97.25 174 ILE A CA 1
ATOM 1315 C C . ILE A 1 174 ? -14.973 -6.215 20.842 1.00 97.25 174 ILE A C 1
ATOM 1317 O O . ILE A 1 174 ? -15.663 -6.219 21.859 1.00 97.25 174 ILE A O 1
ATOM 1321 N N . ALA A 1 175 ? -15.150 -5.333 19.857 1.00 97.44 175 ALA A N 1
ATOM 1322 C CA . ALA A 1 175 ? -16.158 -4.281 19.906 1.00 97.44 175 ALA A CA 1
ATOM 1323 C C . ALA A 1 175 ? -17.587 -4.847 19.963 1.00 97.44 175 ALA A C 1
ATOM 1325 O O . ALA A 1 175 ? -18.356 -4.426 20.820 1.00 97.44 175 ALA A O 1
ATOM 1326 N N . ASP A 1 176 ? -17.912 -5.868 19.160 1.00 96.81 176 ASP A N 1
ATOM 1327 C CA . ASP A 1 176 ? -19.210 -6.563 19.204 1.00 96.81 176 ASP A CA 1
ATOM 1328 C C . ASP A 1 176 ? -19.483 -7.175 20.588 1.00 96.81 176 ASP A C 1
ATOM 1330 O O . ASP A 1 176 ? -20.589 -7.075 21.126 1.00 96.81 176 ASP A O 1
ATOM 1334 N N . ARG A 1 177 ? -18.468 -7.805 21.199 1.00 97.06 177 ARG A N 1
ATOM 1335 C CA . ARG A 1 177 ? -18.569 -8.314 22.576 1.00 97.06 177 ARG A CA 1
ATOM 1336 C C . ARG A 1 177 ? -18.777 -7.178 23.578 1.00 97.06 177 ARG A C 1
ATOM 1338 O O . ARG A 1 177 ? -19.599 -7.322 24.478 1.00 97.06 177 ARG A O 1
ATOM 1345 N N . GLY A 1 178 ? -18.077 -6.058 23.407 1.00 97.38 178 GLY A N 1
ATOM 1346 C CA . GLY A 1 178 ? -18.255 -4.844 24.203 1.00 97.38 178 GLY A CA 1
ATOM 1347 C C . GLY A 1 178 ? -19.684 -4.305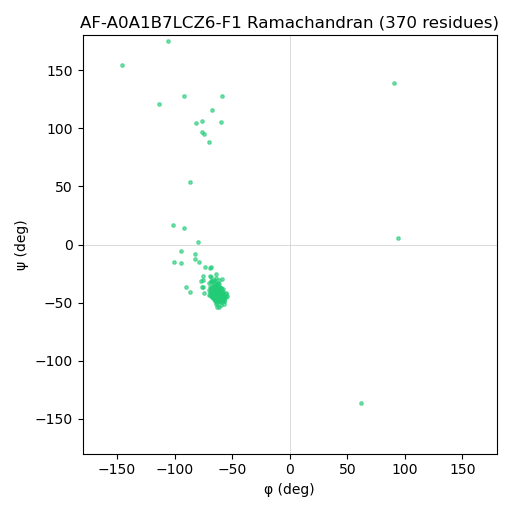 24.132 1.00 97.38 178 GLY A C 1
ATOM 1348 O O . GLY A 1 178 ? -20.298 -4.075 25.172 1.00 97.38 178 GLY A O 1
ATOM 1349 N N . THR A 1 179 ? -20.254 -4.204 22.927 1.00 97.06 179 THR A N 1
ATOM 1350 C CA . THR A 1 179 ? -21.645 -3.781 22.712 1.00 97.06 179 THR A CA 1
ATOM 1351 C C . THR A 1 179 ? -22.628 -4.675 23.463 1.00 97.06 179 THR A C 1
ATOM 1353 O O . THR A 1 179 ? -23.452 -4.158 24.213 1.00 97.06 179 THR A O 1
ATOM 1356 N N . ARG A 1 180 ? -22.501 -6.004 23.344 1.00 96.69 180 ARG A N 1
ATOM 1357 C CA . ARG A 1 180 ? -23.377 -6.952 24.060 1.00 96.69 180 ARG A CA 1
ATOM 1358 C C . ARG A 1 180 ? -23.267 -6.813 25.578 1.00 96.69 180 ARG A C 1
ATOM 1360 O O . ARG A 1 180 ? -24.275 -6.834 26.274 1.00 96.69 180 ARG A O 1
ATOM 1367 N N . THR A 1 181 ? -22.055 -6.639 26.102 1.00 97.12 181 THR A N 1
ATOM 1368 C CA . THR A 1 181 ? -21.841 -6.424 27.542 1.00 97.12 181 THR A CA 1
ATOM 1369 C C . THR A 1 181 ? -22.520 -5.140 28.024 1.00 97.12 181 THR A C 1
ATOM 1371 O O . THR A 1 181 ? -23.181 -5.143 29.060 1.00 97.12 181 THR A O 1
ATOM 1374 N N . VAL A 1 182 ? -22.410 -4.051 27.258 1.00 97.19 182 VAL A N 1
ATOM 1375 C CA . VAL A 1 182 ? -23.064 -2.771 27.570 1.00 97.19 182 VAL A CA 1
ATOM 1376 C C . VAL A 1 182 ? -24.591 -2.875 27.479 1.00 97.19 182 VAL A C 1
ATOM 1378 O O . VAL A 1 182 ? -25.296 -2.260 28.276 1.00 97.19 182 VAL A O 1
ATOM 1381 N N . GLU A 1 183 ? -25.127 -3.661 26.545 1.00 95.19 183 GLU A N 1
ATOM 1382 C CA . GLU A 1 183 ? -26.566 -3.941 26.456 1.00 95.19 183 GLU A CA 1
ATOM 1383 C C . GLU A 1 183 ? -27.091 -4.673 27.694 1.00 95.19 183 GLU A C 1
ATOM 1385 O O . GLU A 1 183 ? -28.098 -4.246 28.263 1.00 95.19 183 GLU A O 1
ATOM 1390 N N . THR A 1 184 ? -26.380 -5.704 28.159 1.00 96.12 184 THR A N 1
ATOM 1391 C CA . THR A 1 184 ? -26.702 -6.394 29.416 1.00 96.12 184 THR A CA 1
ATOM 1392 C C . THR A 1 184 ? -26.664 -5.423 30.595 1.00 96.12 184 THR A C 1
ATOM 1394 O O . THR A 1 184 ? -27.621 -5.338 31.362 1.00 96.12 184 THR A O 1
ATOM 1397 N N . PHE A 1 185 ? -25.614 -4.606 30.693 1.00 95.06 185 PHE A N 1
ATOM 1398 C CA . PHE A 1 185 ? -25.474 -3.639 31.782 1.00 95.06 185 PHE A CA 1
ATOM 1399 C C . PHE A 1 185 ? -26.581 -2.568 31.770 1.00 95.06 185 PHE A C 1
ATOM 1401 O O . PHE A 1 185 ? -27.092 -2.170 32.816 1.00 95.06 185 PHE A O 1
ATOM 1408 N N . ALA A 1 186 ? -27.031 -2.140 30.586 1.00 95.44 186 ALA A N 1
ATOM 1409 C CA . ALA A 1 186 ? -28.170 -1.233 30.453 1.00 95.44 186 ALA A CA 1
ATOM 1410 C C . ALA A 1 186 ? -29.482 -1.858 30.963 1.00 95.44 186 ALA A C 1
ATOM 1412 O O . ALA A 1 186 ? -30.309 -1.167 31.574 1.00 95.44 186 ALA A O 1
ATOM 1413 N N . ALA A 1 187 ? -29.680 -3.160 30.732 1.00 95.38 187 ALA A N 1
ATOM 1414 C CA . ALA A 1 187 ? -30.821 -3.895 31.268 1.00 95.38 187 ALA A CA 1
ATOM 1415 C C . ALA A 1 187 ? -30.761 -3.977 32.804 1.00 95.38 187 ALA A C 1
ATOM 1417 O O . ALA A 1 187 ? -31.770 -3.704 33.464 1.00 95.38 187 ALA A O 1
ATOM 1418 N N . ASP A 1 188 ? -29.579 -4.240 33.368 1.00 96.00 188 ASP A N 1
ATOM 1419 C CA . ASP A 1 188 ? -29.356 -4.294 34.818 1.00 96.00 188 ASP A CA 1
ATOM 1420 C C . ASP A 1 188 ? -29.623 -2.945 35.492 1.00 96.00 188 ASP A C 1
ATOM 1422 O O . ASP A 1 188 ? -30.349 -2.880 36.485 1.00 96.00 188 ASP A O 1
ATOM 1426 N N . ILE A 1 189 ? -29.144 -1.839 34.912 1.00 95.94 189 ILE A N 1
ATOM 1427 C CA . ILE A 1 189 ? -29.440 -0.480 35.392 1.00 95.94 189 ILE A CA 1
ATOM 1428 C C . ILE A 1 189 ? -30.943 -0.195 35.369 1.00 95.94 189 ILE A C 1
ATOM 1430 O O . ILE A 1 189 ? -31.494 0.368 36.318 1.00 95.94 189 ILE A O 1
ATOM 1434 N N . THR A 1 190 ? -31.638 -0.618 34.312 1.00 94.62 190 THR A N 1
ATOM 1435 C CA . THR A 1 190 ? -33.097 -0.465 34.212 1.00 94.62 190 THR A CA 1
ATOM 1436 C C . THR A 1 190 ? -33.824 -1.289 35.282 1.00 94.62 190 THR A C 1
ATOM 1438 O O . THR A 1 190 ? -34.842 -0.850 35.827 1.00 94.62 190 THR A O 1
ATOM 1441 N N . GLY A 1 191 ? -33.316 -2.483 35.601 1.00 95.56 191 GLY A N 1
ATOM 1442 C CA . GLY A 1 191 ? -33.789 -3.309 36.712 1.00 95.56 191 GLY A CA 1
ATOM 1443 C C . GLY A 1 191 ? -33.556 -2.644 38.067 1.00 95.56 191 GLY A C 1
ATOM 1444 O O . GLY A 1 191 ? -34.491 -2.504 38.853 1.00 95.56 191 GLY A O 1
ATOM 1445 N N . MET A 1 192 ? -32.342 -2.151 38.307 1.00 95.19 192 MET A N 1
ATOM 1446 C CA . MET A 1 192 ? -31.952 -1.477 39.543 1.00 95.19 192 MET A CA 1
ATOM 1447 C C . MET A 1 192 ? -32.778 -0.209 39.782 1.00 95.19 192 MET A C 1
ATOM 1449 O O . MET A 1 192 ? -33.277 -0.011 40.887 1.00 95.19 192 MET A O 1
ATOM 1453 N N . ARG A 1 193 ? -33.036 0.589 38.738 1.00 94.62 193 ARG A N 1
ATOM 1454 C CA . ARG A 1 193 ? -33.929 1.754 38.819 1.00 94.62 193 ARG A CA 1
ATOM 1455 C C . ARG A 1 193 ? -35.339 1.363 39.270 1.00 94.62 193 ARG A C 1
ATOM 1457 O O . ARG A 1 193 ? -35.890 2.008 40.153 1.00 94.62 193 ARG A O 1
ATOM 1464 N N . ARG A 1 194 ? -35.911 0.290 38.707 1.00 95.12 194 ARG A N 1
ATOM 1465 C CA . ARG A 1 194 ? -37.232 -0.226 39.122 1.00 95.12 194 ARG A CA 1
ATOM 1466 C C . ARG A 1 194 ? -37.234 -0.714 40.572 1.00 95.12 194 ARG A C 1
ATOM 1468 O O . ARG A 1 194 ? -38.209 -0.492 41.280 1.00 95.12 194 ARG A O 1
ATOM 1475 N N . SER A 1 195 ? -36.166 -1.372 41.017 1.00 95.31 195 SER A N 1
ATOM 1476 C CA . SER A 1 195 ? -36.039 -1.819 42.409 1.00 95.31 195 SER A CA 1
ATOM 1477 C C . SER A 1 195 ? -35.952 -0.647 43.388 1.00 95.31 195 SER A C 1
ATOM 1479 O O . SER A 1 195 ? -36.612 -0.691 44.422 1.00 95.31 195 SER A O 1
ATOM 1481 N N . MET A 1 196 ? -35.204 0.407 43.047 1.00 94.00 196 MET A N 1
ATOM 1482 C CA . MET A 1 196 ? -35.110 1.619 43.871 1.00 94.00 196 MET A CA 1
ATOM 1483 C C . MET A 1 196 ? -36.440 2.373 43.940 1.00 94.00 196 MET A C 1
ATOM 1485 O O . MET A 1 196 ? -36.830 2.806 45.018 1.00 94.00 196 MET A O 1
ATOM 1489 N N . GLU A 1 197 ? -37.182 2.447 42.833 1.00 93.19 197 GLU A N 1
ATOM 1490 C CA . GLU A 1 197 ? -38.523 3.042 42.819 1.00 93.19 197 GLU A CA 1
ATOM 1491 C C . GLU A 1 197 ? -39.479 2.297 43.763 1.00 93.19 197 GLU A C 1
ATOM 1493 O O . GLU A 1 197 ? -40.127 2.897 44.616 1.00 93.19 197 GLU A O 1
ATOM 1498 N N . ARG A 1 198 ? -39.484 0.959 43.697 1.00 94.88 198 ARG A N 1
ATOM 1499 C CA . ARG A 1 198 ? -40.279 0.124 44.610 1.00 94.88 198 ARG A CA 1
ATOM 1500 C C . ARG A 1 198 ? -39.845 0.267 46.067 1.00 94.88 198 ARG A C 1
ATOM 1502 O O . ARG A 1 198 ? -40.685 0.161 46.957 1.00 94.88 198 ARG A O 1
ATOM 1509 N N . LEU A 1 199 ? -38.548 0.441 46.331 1.00 94.00 199 LEU A N 1
ATOM 1510 C CA . LEU A 1 199 ? -38.045 0.670 47.685 1.00 94.00 199 LEU A CA 1
ATOM 1511 C C . LEU A 1 199 ? -38.538 2.017 48.216 1.00 94.00 199 LEU A C 1
ATOM 1513 O O . LEU A 1 199 ? -39.058 2.064 49.323 1.00 94.00 199 LEU A O 1
ATOM 1517 N N . ARG A 1 200 ? -38.466 3.072 47.397 1.00 92.69 200 ARG A N 1
ATOM 1518 C CA . ARG A 1 200 ? -38.983 4.408 47.713 1.00 92.69 200 ARG A CA 1
ATOM 1519 C C . ARG A 1 200 ? -40.475 4.371 48.055 1.00 92.69 200 ARG A C 1
ATOM 1521 O O . ARG A 1 200 ? -40.873 4.901 49.085 1.00 92.69 200 ARG A O 1
ATOM 1528 N N . GLU A 1 201 ? -41.289 3.703 47.236 1.00 93.56 201 GLU A N 1
ATOM 1529 C CA . GLU A 1 201 ? -42.728 3.522 47.490 1.00 93.56 201 GLU A CA 1
ATOM 1530 C C . GLU A 1 201 ? -42.997 2.786 48.812 1.00 93.56 201 GLU A C 1
ATOM 1532 O O . GLU A 1 201 ? -43.864 3.188 49.589 1.00 93.56 201 GLU A O 1
ATOM 1537 N N . LYS A 1 202 ? -42.237 1.718 49.094 1.00 93.69 202 LYS A N 1
ATOM 1538 C CA . LYS A 1 202 ? -42.365 0.955 50.342 1.00 93.69 202 LYS A CA 1
ATOM 1539 C C . LYS A 1 202 ? -41.940 1.759 51.568 1.00 93.69 202 LYS A C 1
ATOM 1541 O O . LYS A 1 202 ? -42.638 1.693 52.575 1.00 93.69 202 LYS A O 1
ATOM 1546 N N . SER A 1 203 ? -40.840 2.505 51.493 1.00 93.50 203 SER A N 1
ATOM 1547 C CA . SER A 1 203 ? -40.377 3.370 52.585 1.00 93.50 203 SER A CA 1
ATOM 1548 C C . SER A 1 203 ? -41.403 4.457 52.897 1.00 93.50 203 SER A C 1
ATOM 1550 O O . SER A 1 203 ? -41.756 4.629 54.061 1.00 93.50 203 SER A O 1
ATOM 1552 N N . ALA A 1 204 ? -41.980 5.086 51.869 1.00 90.69 204 ALA A N 1
ATOM 1553 C CA . ALA A 1 204 ? -43.040 6.076 52.042 1.00 90.69 204 ALA A CA 1
ATOM 1554 C C . ALA A 1 204 ? -44.290 5.475 52.713 1.00 90.69 204 ALA A C 1
ATOM 1556 O O . ALA A 1 204 ? -44.868 6.079 53.616 1.00 90.69 204 ALA A O 1
ATOM 1557 N N . ALA A 1 205 ? -44.690 4.260 52.317 1.00 93.75 205 ALA A N 1
ATOM 1558 C CA . ALA A 1 205 ? -45.798 3.552 52.958 1.00 93.75 205 ALA A CA 1
ATOM 1559 C C . ALA A 1 205 ? -45.501 3.230 54.434 1.00 93.75 205 ALA A C 1
ATOM 1561 O O . ALA A 1 205 ? -46.365 3.425 55.286 1.00 93.75 205 ALA A O 1
ATOM 1562 N N . ILE A 1 206 ? -44.280 2.786 54.759 1.00 93.69 206 ILE A N 1
ATOM 1563 C CA . ILE A 1 206 ? -43.855 2.565 56.152 1.00 93.69 206 ILE A CA 1
ATOM 1564 C C . ILE A 1 206 ? -43.919 3.877 56.939 1.00 93.69 206 ILE A C 1
ATOM 1566 O O . ILE A 1 206 ? -44.469 3.880 58.036 1.00 93.69 206 ILE A O 1
ATOM 1570 N N . GLY A 1 207 ? -43.441 4.989 56.375 1.00 93.50 207 GLY A N 1
ATOM 1571 C CA . GLY A 1 207 ? -43.529 6.309 57.005 1.00 93.50 207 GLY A CA 1
ATOM 1572 C C . GLY A 1 207 ? -44.965 6.696 57.375 1.00 93.50 207 GLY A C 1
ATOM 1573 O O . GLY A 1 207 ? -45.211 7.142 58.494 1.00 93.50 207 GLY A O 1
ATOM 1574 N N . GLN A 1 208 ? -45.935 6.434 56.491 1.00 93.75 208 GLN A N 1
ATOM 1575 C CA . GLN A 1 208 ? -47.359 6.660 56.779 1.00 93.75 208 GLN A CA 1
ATOM 1576 C C . GLN A 1 208 ? -47.875 5.787 57.933 1.00 93.75 208 GLN A C 1
ATOM 1578 O O . GLN A 1 208 ? -48.610 6.275 58.792 1.00 93.75 208 GLN A O 1
ATOM 1583 N N . PHE A 1 209 ? -47.485 4.509 57.983 1.00 93.81 209 PHE A N 1
ATOM 1584 C CA . PHE A 1 209 ? -47.866 3.624 59.088 1.00 93.81 209 PHE A CA 1
ATOM 1585 C C . PHE A 1 209 ? -47.251 4.058 60.419 1.00 93.81 209 PHE A C 1
ATOM 1587 O O . PHE A 1 209 ? -47.927 4.013 61.442 1.00 93.81 209 PHE A O 1
ATOM 1594 N N . VAL A 1 210 ? -45.991 4.493 60.418 1.00 94.44 210 VAL A N 1
ATOM 1595 C CA . VAL A 1 210 ? -45.298 4.951 61.630 1.00 94.44 210 VAL A CA 1
ATOM 1596 C C . VAL A 1 210 ? -45.934 6.230 62.170 1.00 94.44 210 VAL A C 1
ATOM 1598 O O . VAL A 1 210 ? -46.159 6.319 63.375 1.00 94.44 210 VAL A O 1
ATOM 1601 N N . GLN A 1 211 ? -46.320 7.163 61.291 1.00 93.44 211 GLN A N 1
ATOM 1602 C CA . GLN A 1 211 ? -47.063 8.361 61.688 1.00 93.44 211 GLN A CA 1
ATOM 1603 C C . GLN A 1 211 ? -48.400 8.005 62.354 1.00 93.44 211 GLN A C 1
ATOM 1605 O O . GLN A 1 211 ? -48.718 8.529 63.417 1.00 93.44 211 GLN A O 1
ATOM 1610 N N . LEU A 1 212 ? -49.152 7.060 61.779 1.00 96.06 212 LEU A N 1
ATOM 1611 C CA . LEU A 1 212 ? -50.402 6.580 62.373 1.00 96.06 212 LEU A CA 1
ATOM 1612 C C . LEU A 1 212 ? -50.180 5.961 63.766 1.00 96.06 212 LEU A C 1
ATOM 1614 O O . LEU A 1 212 ? -50.998 6.159 64.662 1.00 96.06 212 LEU A O 1
ATOM 1618 N N . ILE A 1 213 ? -49.090 5.213 63.967 1.00 93.56 213 ILE A N 1
ATOM 1619 C CA . ILE A 1 213 ? -48.755 4.630 65.276 1.00 93.56 213 ILE A CA 1
ATOM 1620 C C . ILE A 1 213 ? -48.414 5.732 66.286 1.00 93.56 213 ILE A C 1
ATOM 1622 O O . ILE A 1 213 ? -48.882 5.660 67.422 1.00 93.56 213 ILE A O 1
ATOM 1626 N N . GLU A 1 214 ? -47.651 6.757 65.889 1.00 93.50 214 GLU A N 1
ATOM 1627 C CA . GLU A 1 214 ? -47.362 7.905 66.756 1.00 93.50 214 GLU A CA 1
ATOM 1628 C C . GLU A 1 214 ? -48.651 8.639 67.159 1.00 93.50 214 GLU A C 1
ATOM 1630 O O . GLU A 1 214 ? -48.839 8.943 68.340 1.00 93.50 214 GLU A O 1
ATOM 1635 N N . ASP A 1 215 ? -49.580 8.832 66.219 1.00 94.19 215 ASP A N 1
ATOM 1636 C CA . ASP A 1 215 ? -50.882 9.448 66.482 1.00 94.19 215 ASP A CA 1
ATOM 1637 C C . ASP A 1 215 ? -51.722 8.602 67.463 1.00 94.19 215 ASP A C 1
ATOM 1639 O O . ASP A 1 215 ? -52.283 9.135 68.426 1.00 94.19 215 ASP A O 1
ATOM 1643 N N . ILE A 1 216 ? -51.770 7.273 67.281 1.00 94.38 216 ILE A N 1
ATOM 1644 C CA . ILE A 1 216 ? -52.459 6.339 68.194 1.00 94.38 216 ILE A CA 1
ATOM 1645 C C . ILE A 1 216 ? -51.813 6.355 69.584 1.00 94.38 216 ILE A C 1
ATOM 1647 O O . ILE A 1 216 ? -52.521 6.374 70.595 1.00 94.38 216 ILE A O 1
ATOM 1651 N N . ALA A 1 217 ? -50.481 6.361 69.665 1.00 94.94 217 ALA A N 1
ATOM 1652 C CA . ALA A 1 217 ? -49.756 6.446 70.927 1.00 94.94 217 ALA A CA 1
ATOM 1653 C C . ALA A 1 217 ? -50.054 7.774 71.642 1.00 94.94 217 ALA A C 1
ATOM 1655 O O . ALA A 1 217 ? -50.330 7.777 72.842 1.00 94.94 217 ALA A O 1
ATOM 1656 N N . GLY A 1 218 ? -50.106 8.891 70.909 1.00 93.31 218 GLY A N 1
ATOM 1657 C CA . GLY A 1 218 ? -50.515 10.195 71.432 1.00 93.31 218 GLY A CA 1
ATOM 1658 C C . GLY A 1 218 ? -51.945 10.195 71.982 1.00 93.31 218 GLY A C 1
ATOM 1659 O O . GLY A 1 218 ? -52.178 10.642 73.108 1.00 93.31 218 GLY A O 1
ATOM 1660 N N . GLN A 1 219 ? -52.900 9.628 71.238 1.00 95.38 219 GLN A N 1
ATOM 1661 C CA . GLN A 1 219 ? -54.288 9.471 71.694 1.00 95.38 219 GLN A CA 1
ATOM 1662 C C . GLN A 1 219 ? -54.391 8.575 72.936 1.00 95.38 219 GLN A C 1
ATOM 1664 O O . GLN A 1 219 ? -55.093 8.912 73.890 1.00 95.38 219 GLN A O 1
ATOM 1669 N N . THR A 1 220 ? -53.658 7.461 72.959 1.00 95.44 220 THR A N 1
ATOM 1670 C CA . THR A 1 220 ? -53.632 6.517 74.087 1.00 95.44 220 THR A CA 1
ATOM 1671 C C . THR A 1 220 ? -53.032 7.162 75.333 1.00 95.44 220 THR A C 1
ATOM 1673 O O . THR A 1 220 ? -53.557 6.987 76.431 1.00 95.44 220 THR A O 1
ATOM 1676 N N . ASN A 1 221 ? -51.984 7.972 75.171 1.00 93.88 221 ASN A N 1
ATOM 1677 C CA . ASN A 1 221 ? -51.377 8.744 76.251 1.00 93.88 221 ASN A CA 1
ATOM 1678 C C . ASN A 1 221 ? -52.375 9.740 76.870 1.00 93.88 221 ASN A C 1
ATOM 1680 O O . ASN A 1 221 ? -52.489 9.826 78.093 1.00 93.88 221 ASN A O 1
ATOM 1684 N N . LEU A 1 222 ? -53.152 10.444 76.036 1.00 94.25 222 LEU A N 1
ATOM 1685 C CA . LEU A 1 222 ? -54.212 11.351 76.494 1.00 94.25 222 LEU A CA 1
ATOM 1686 C C . LEU A 1 222 ? -55.351 10.604 77.209 1.00 94.25 222 LEU A C 1
ATOM 1688 O O . LEU A 1 222 ? -55.815 11.051 78.259 1.00 94.25 222 LEU A O 1
ATOM 1692 N N . LEU A 1 223 ? -55.774 9.448 76.689 1.00 94.06 223 LEU A N 1
ATOM 1693 C CA . LEU A 1 223 ? -56.782 8.594 77.329 1.00 94.06 223 LEU A CA 1
ATOM 1694 C C . LEU A 1 223 ? -56.306 8.076 78.692 1.00 94.06 223 LEU A C 1
ATOM 1696 O O . LEU A 1 223 ? -57.053 8.136 79.668 1.00 94.06 223 LEU A O 1
ATOM 1700 N N . ALA A 1 224 ? -55.058 7.616 78.778 1.00 94.44 224 ALA A N 1
ATOM 1701 C CA . ALA A 1 224 ? -54.456 7.125 80.012 1.00 94.44 224 ALA A CA 1
ATOM 1702 C C . ALA A 1 224 ? -54.284 8.239 81.058 1.00 94.44 224 ALA A C 1
ATOM 1704 O O . ALA A 1 224 ? -54.506 8.018 82.250 1.00 94.44 224 ALA A O 1
ATOM 1705 N N . LEU A 1 225 ? -53.948 9.458 80.624 1.00 91.94 225 LEU A N 1
ATOM 1706 C CA . LEU A 1 225 ? -53.905 10.636 81.489 1.00 91.94 225 LEU A CA 1
ATOM 1707 C C . LEU A 1 225 ? -55.290 10.951 82.069 1.00 91.94 225 LEU A C 1
ATOM 1709 O O . LEU A 1 225 ? -55.415 11.100 83.284 1.00 91.94 225 LEU A O 1
ATOM 1713 N N . ASN A 1 226 ? -56.328 10.979 81.229 1.00 92.25 226 ASN A N 1
ATOM 1714 C CA . ASN A 1 226 ? -57.707 11.196 81.673 1.00 92.25 226 ASN A CA 1
ATOM 1715 C C . ASN A 1 226 ? -58.160 10.111 82.664 1.00 92.25 226 ASN A C 1
ATOM 1717 O O . ASN A 1 226 ? -58.742 10.427 83.701 1.00 92.25 226 ASN A O 1
ATOM 1721 N N . ALA A 1 227 ? -57.827 8.844 82.397 1.00 92.00 227 ALA A N 1
ATOM 1722 C CA . ALA A 1 227 ? -58.112 7.733 83.303 1.00 92.00 227 ALA A CA 1
ATOM 1723 C C . ALA A 1 227 ? -57.363 7.856 84.643 1.00 92.00 227 ALA A C 1
ATOM 1725 O O . ALA A 1 227 ? -57.934 7.577 85.694 1.00 92.00 227 ALA A O 1
ATOM 1726 N N . SER A 1 228 ? -56.109 8.318 84.627 1.00 91.75 228 SER A N 1
ATOM 1727 C CA . SER A 1 228 ? -55.306 8.542 85.839 1.00 91.75 228 SER A CA 1
ATOM 1728 C C . SER A 1 228 ? -55.894 9.660 86.708 1.00 91.75 228 SER A C 1
ATOM 1730 O O . SER A 1 228 ? -55.926 9.539 87.933 1.00 91.75 228 SER A O 1
ATOM 1732 N N . ILE A 1 229 ? -56.396 10.728 86.078 1.00 89.06 229 ILE A N 1
ATOM 1733 C CA . ILE A 1 229 ? -57.080 11.839 86.755 1.00 89.06 229 ILE A CA 1
ATOM 1734 C C . ILE A 1 229 ? -58.379 11.351 87.413 1.00 89.06 229 ILE A C 1
ATOM 1736 O O . ILE A 1 229 ? -58.604 11.618 88.594 1.00 89.06 229 ILE A O 1
ATOM 1740 N N . GLU A 1 230 ? -59.213 10.598 86.694 1.00 90.69 230 GLU A N 1
ATOM 1741 C CA . GLU A 1 230 ? -60.493 10.108 87.229 1.00 90.69 230 GLU A CA 1
ATOM 1742 C C . GLU A 1 230 ? -60.299 9.032 88.317 1.00 90.69 230 GLU A C 1
ATOM 1744 O O . GLU A 1 230 ? -61.033 8.984 89.310 1.00 90.69 230 GLU A O 1
ATOM 1749 N N . ALA A 1 231 ? -59.247 8.217 88.198 1.00 89.12 231 ALA A N 1
ATOM 1750 C CA . ALA A 1 231 ? -58.840 7.276 89.236 1.00 89.12 231 ALA A CA 1
ATOM 1751 C C . ALA A 1 231 ? -58.375 7.994 90.516 1.00 89.12 231 ALA A C 1
ATOM 1753 O O . ALA A 1 231 ? -58.758 7.589 91.613 1.00 89.12 231 ALA A O 1
ATOM 1754 N N . ALA A 1 232 ? -57.619 9.093 90.396 1.00 86.06 232 ALA A N 1
ATOM 1755 C CA . ALA A 1 232 ? -57.241 9.930 91.537 1.00 86.06 232 ALA A CA 1
ATOM 1756 C C . ALA A 1 232 ? -58.462 10.606 92.191 1.00 86.06 232 ALA A C 1
ATOM 1758 O O . ALA A 1 232 ? -58.537 10.712 93.415 1.00 86.06 232 ALA A O 1
ATOM 1759 N N . ARG A 1 233 ? -59.452 11.006 91.383 1.00 87.94 233 ARG A N 1
ATOM 1760 C CA . ARG A 1 233 ? -60.716 11.601 91.844 1.00 87.94 233 ARG A CA 1
ATOM 1761 C C . ARG A 1 233 ? -61.582 10.626 92.651 1.00 87.94 233 ARG A C 1
ATOM 1763 O O . ARG A 1 233 ? -62.286 11.052 93.561 1.00 87.94 233 ARG A O 1
ATOM 1770 N N . SER A 1 234 ? -61.493 9.330 92.353 1.00 88.25 234 SER A N 1
ATOM 1771 C CA . SER A 1 234 ? -62.238 8.256 93.031 1.00 88.25 234 SER A CA 1
ATOM 1772 C C . SER A 1 234 ? -61.633 7.823 94.383 1.00 88.25 234 SER A C 1
ATOM 1774 O O . SER A 1 234 ? -62.154 6.909 95.029 1.00 88.25 234 SER A O 1
ATOM 1776 N N . GLY A 1 235 ? -60.542 8.457 94.835 1.00 83.12 235 GLY A N 1
ATOM 1777 C CA . GLY A 1 235 ? -59.934 8.213 96.147 1.00 83.12 235 GLY A CA 1
ATOM 1778 C C . GLY A 1 235 ? -59.419 6.778 96.333 1.00 83.12 235 GLY A C 1
ATOM 1779 O O . GLY A 1 235 ? -58.792 6.207 95.441 1.00 83.12 235 GLY A O 1
ATOM 1780 N N . GLU A 1 236 ? -59.683 6.170 97.496 1.00 79.69 236 GLU A N 1
ATOM 1781 C CA . GLU A 1 236 ? -59.210 4.812 97.837 1.00 79.69 236 GLU A CA 1
ATOM 1782 C C . GLU A 1 236 ? -59.745 3.723 96.884 1.00 79.69 236 GLU A C 1
ATOM 1784 O O . GLU A 1 236 ? -59.036 2.758 96.600 1.00 79.69 236 GLU A O 1
ATOM 1789 N N . HIS A 1 237 ? -60.945 3.893 96.313 1.00 80.12 237 HIS A N 1
ATOM 1790 C CA . HIS A 1 237 ? -61.530 2.929 95.369 1.00 80.12 237 HIS A CA 1
ATOM 1791 C C . HIS A 1 237 ? -60.866 2.956 93.977 1.00 80.12 237 HIS A C 1
ATOM 1793 O O . HIS A 1 237 ? -60.979 1.989 93.225 1.00 80.12 237 HIS A O 1
ATOM 1799 N N . GLY A 1 238 ? -60.154 4.036 93.632 1.00 85.12 238 GLY A N 1
ATOM 1800 C CA . GLY A 1 238 ? -59.498 4.224 92.332 1.00 85.12 238 GLY A CA 1
ATOM 1801 C C . GLY A 1 238 ? -58.024 3.808 92.281 1.00 85.12 238 GLY A C 1
ATOM 1802 O O . GLY A 1 238 ? -57.433 3.802 91.202 1.00 85.12 238 GLY A O 1
ATOM 1803 N N . ARG A 1 239 ? -57.410 3.424 93.410 1.00 82.69 239 ARG A N 1
ATOM 1804 C CA . ARG A 1 239 ? -55.963 3.133 93.508 1.00 82.69 239 ARG A CA 1
ATOM 1805 C C . ARG A 1 239 ? -55.455 2.100 92.497 1.00 82.69 239 ARG A C 1
ATOM 1807 O O . ARG A 1 239 ? -54.421 2.319 91.873 1.00 82.69 239 ARG A O 1
ATOM 1814 N N . GLY A 1 240 ? -56.183 0.996 92.313 1.00 86.38 240 GLY A N 1
ATOM 1815 C CA . GLY A 1 240 ? -55.821 -0.040 91.337 1.00 86.38 240 GLY A CA 1
ATOM 1816 C C . GLY A 1 240 ? -55.910 0.454 89.889 1.00 86.38 240 GLY A C 1
ATOM 1817 O O . GLY A 1 240 ? -55.018 0.184 89.087 1.00 86.38 240 GLY A O 1
ATOM 1818 N N . PHE A 1 241 ? -56.935 1.251 89.572 1.00 88.81 241 PHE A N 1
ATOM 1819 C CA . PHE A 1 241 ? -57.102 1.866 88.252 1.00 88.81 241 PHE A CA 1
ATOM 1820 C C . PHE A 1 241 ? -56.030 2.919 87.956 1.00 88.81 241 PHE A C 1
ATOM 1822 O O . PHE A 1 241 ? -55.557 2.989 86.825 1.00 88.81 241 PHE A O 1
ATOM 1829 N N . ALA A 1 242 ? -55.595 3.687 88.959 1.00 88.69 242 ALA A N 1
ATOM 1830 C CA . ALA A 1 242 ? -54.528 4.675 88.803 1.00 88.69 242 ALA A CA 1
ATOM 1831 C C . ALA A 1 242 ? -53.190 4.022 88.412 1.00 88.69 242 ALA A C 1
ATOM 1833 O O . ALA A 1 242 ? -52.471 4.554 87.569 1.00 88.69 242 ALA A O 1
ATOM 1834 N N . VAL A 1 243 ? -52.873 2.849 88.978 1.00 90.00 243 VAL A N 1
ATOM 1835 C CA . VAL A 1 243 ? -51.654 2.090 88.638 1.00 90.00 243 VAL A CA 1
ATOM 1836 C C . VAL A 1 243 ? -51.713 1.589 87.193 1.00 90.00 243 VAL A C 1
ATOM 1838 O O . VAL A 1 243 ? -50.760 1.778 86.441 1.00 90.00 243 VAL A O 1
ATOM 1841 N N . VAL A 1 244 ? -52.843 1.005 86.779 1.00 93.00 244 VAL A N 1
ATOM 1842 C CA . VAL A 1 244 ? -53.034 0.528 85.398 1.00 93.00 244 VAL A CA 1
ATOM 1843 C C . VAL A 1 244 ? -52.973 1.687 84.402 1.00 93.00 244 VAL A C 1
ATOM 1845 O O . VAL A 1 244 ? -52.300 1.581 83.381 1.00 93.00 244 VAL A O 1
ATOM 1848 N N . ALA A 1 245 ? -53.622 2.814 84.704 1.00 93.44 245 ALA A N 1
ATOM 1849 C CA . ALA A 1 245 ? -53.590 3.998 83.854 1.00 93.44 245 ALA A CA 1
ATOM 1850 C C . ALA A 1 245 ? -52.169 4.582 83.731 1.00 93.44 245 ALA A C 1
ATOM 1852 O O . ALA A 1 245 ? -51.761 4.956 82.632 1.00 93.44 245 ALA A O 1
ATOM 1853 N N . GLY A 1 246 ? -51.384 4.584 84.815 1.00 91.69 246 GLY A N 1
ATOM 1854 C CA . GLY A 1 246 ? -49.969 4.964 84.789 1.00 91.69 246 GLY A CA 1
ATOM 1855 C C . GLY A 1 246 ? -49.111 4.051 83.907 1.00 91.69 246 GLY A C 1
ATOM 1856 O O . GLY A 1 246 ? -48.292 4.547 83.132 1.00 91.69 246 GLY A O 1
ATOM 1857 N N . GLU A 1 247 ? -49.335 2.736 83.961 1.00 94.75 247 GLU A N 1
ATOM 1858 C CA . GLU A 1 247 ? -48.606 1.777 83.122 1.00 94.75 247 GLU A CA 1
ATOM 1859 C C . GLU A 1 247 ? -48.984 1.915 81.640 1.00 94.75 247 GLU A C 1
ATOM 1861 O O . GLU A 1 247 ? -48.099 1.952 80.786 1.00 94.75 247 GLU A O 1
ATOM 1866 N N . ILE A 1 248 ? -50.275 2.098 81.321 1.00 95.44 248 ILE A N 1
ATOM 1867 C CA . ILE A 1 248 ? -50.733 2.381 79.947 1.00 95.44 248 ILE A CA 1
ATOM 1868 C C . ILE A 1 248 ? -50.101 3.678 79.434 1.00 95.44 248 ILE A C 1
ATOM 1870 O O . ILE A 1 248 ? -49.639 3.724 78.293 1.00 95.44 248 ILE A O 1
ATOM 1874 N N . ARG A 1 249 ? -50.039 4.722 80.271 1.00 93.62 249 ARG A N 1
ATOM 1875 C CA . ARG A 1 249 ? -49.423 6.002 79.904 1.00 93.62 249 ARG A CA 1
ATOM 1876 C C . ARG A 1 249 ? -47.946 5.827 79.551 1.00 93.62 249 ARG A C 1
ATOM 1878 O O . ARG A 1 249 ? -47.506 6.278 78.499 1.00 93.62 249 ARG A O 1
ATOM 1885 N N . LYS A 1 250 ? -47.196 5.108 80.387 1.00 93.94 250 LYS A N 1
ATOM 1886 C CA . LYS A 1 250 ? -45.781 4.795 80.149 1.00 93.94 250 LYS A CA 1
ATOM 1887 C C . LYS A 1 250 ? -45.575 3.961 78.878 1.00 93.94 250 LYS A C 1
ATOM 1889 O O . LYS A 1 250 ? -44.626 4.204 78.129 1.00 93.94 250 LYS A O 1
ATOM 1894 N N . LEU A 1 251 ? -46.468 3.006 78.608 1.00 94.81 251 LEU A N 1
ATOM 1895 C CA . LEU A 1 251 ? -46.456 2.213 77.376 1.00 94.81 251 LEU A CA 1
ATOM 1896 C C . LEU A 1 251 ? -46.688 3.094 76.140 1.00 94.81 251 LEU A C 1
ATOM 1898 O O . LEU A 1 251 ? -45.986 2.948 75.141 1.00 94.81 251 LEU A O 1
ATOM 1902 N N . ALA A 1 252 ? -47.624 4.042 76.227 1.00 94.62 252 ALA A N 1
ATOM 1903 C CA . ALA A 1 252 ? -47.919 4.998 75.166 1.00 94.62 252 ALA A CA 1
ATOM 1904 C C . ALA A 1 252 ? -46.750 5.971 74.917 1.00 94.62 252 ALA A C 1
ATOM 1906 O O . ALA A 1 252 ? -46.363 6.174 73.768 1.00 94.62 252 ALA A O 1
ATOM 1907 N N . GLU A 1 253 ? -46.128 6.508 75.973 1.00 93.19 253 GLU A N 1
ATOM 1908 C CA . GLU A 1 253 ? -44.913 7.338 75.878 1.00 93.19 253 GLU A CA 1
ATOM 1909 C C . GLU A 1 253 ? -43.757 6.565 75.210 1.00 93.19 253 GLU A C 1
ATOM 1911 O O . GLU A 1 253 ? -43.101 7.083 74.303 1.00 93.19 253 GLU A O 1
ATOM 1916 N N . THR A 1 254 ? -43.557 5.299 75.594 1.00 94.94 254 THR A N 1
ATOM 1917 C CA . THR A 1 254 ? -42.535 4.418 75.001 1.00 94.94 254 THR A CA 1
ATOM 1918 C C . THR A 1 254 ? -42.838 4.125 73.528 1.00 94.94 254 THR A C 1
ATOM 1920 O O . THR A 1 254 ? -41.944 4.200 72.687 1.00 94.94 254 THR A O 1
ATOM 1923 N N . SER A 1 255 ? -44.100 3.846 73.185 1.00 94.81 255 SER A N 1
ATOM 1924 C CA . SER A 1 255 ? -44.530 3.590 71.805 1.00 94.81 255 SER A CA 1
ATOM 1925 C C . SER A 1 255 ? -44.346 4.817 70.906 1.00 94.81 255 SER A C 1
ATOM 1927 O O . SER A 1 255 ? -43.853 4.679 69.784 1.00 94.81 255 SER A O 1
ATOM 1929 N N . ALA A 1 256 ? -44.647 6.021 71.405 1.00 92.88 256 ALA A N 1
ATOM 1930 C CA . ALA A 1 256 ? -44.389 7.268 70.688 1.00 92.88 256 ALA A CA 1
ATOM 1931 C C . ALA A 1 256 ? -42.883 7.493 70.472 1.00 92.88 256 ALA A C 1
ATOM 1933 O O . ALA A 1 256 ? -42.458 7.832 69.368 1.00 92.88 256 ALA A O 1
ATOM 1934 N N . GLN A 1 257 ? -42.054 7.246 71.493 1.00 94.56 257 GLN A N 1
ATOM 1935 C CA . GLN A 1 257 ? -40.599 7.353 71.369 1.00 94.56 257 GLN A CA 1
ATOM 1936 C C . GLN A 1 257 ? -40.034 6.376 70.327 1.00 94.56 257 GLN A C 1
ATOM 1938 O O . GLN A 1 257 ? -39.229 6.781 69.489 1.00 94.56 257 GLN A O 1
ATOM 1943 N N . SER A 1 258 ? -40.459 5.109 70.349 1.00 94.75 258 SER A N 1
ATOM 1944 C CA . SER A 1 258 ? -40.050 4.122 69.343 1.00 94.75 258 SER A CA 1
ATOM 1945 C C . SER A 1 258 ? -40.525 4.503 67.942 1.00 94.75 258 SER A C 1
ATOM 1947 O O . SER A 1 258 ? -39.767 4.348 66.990 1.00 94.75 258 SER A O 1
ATOM 1949 N N . SER A 1 259 ? -41.737 5.048 67.808 1.00 94.94 259 SER A N 1
ATOM 1950 C CA . SER A 1 259 ? -42.261 5.501 66.513 1.00 94.94 259 SER A CA 1
ATOM 1951 C C . SER A 1 259 ? -41.390 6.608 65.921 1.00 94.94 259 SER A C 1
ATOM 1953 O O . SER A 1 259 ? -40.970 6.483 64.778 1.00 94.94 259 SER A O 1
ATOM 1955 N N . ARG A 1 260 ? -40.982 7.611 66.714 1.00 92.56 260 ARG A N 1
ATOM 1956 C CA . ARG A 1 260 ? -40.048 8.659 66.252 1.00 92.56 260 ARG A CA 1
ATOM 1957 C C . ARG A 1 260 ? -38.701 8.106 65.795 1.00 92.56 260 ARG A C 1
ATOM 1959 O O . ARG A 1 260 ? -38.199 8.514 64.757 1.00 92.56 260 ARG A O 1
ATOM 1966 N N . GLN A 1 261 ? -38.137 7.146 66.532 1.00 94.44 261 GLN A N 1
ATOM 1967 C CA . GLN A 1 261 ? -36.888 6.493 66.123 1.00 94.44 261 GLN A CA 1
ATOM 1968 C C . GLN A 1 261 ? -37.038 5.756 64.786 1.00 94.44 261 GLN A C 1
ATOM 1970 O O . GLN A 1 261 ? -36.125 5.778 63.962 1.00 94.44 261 GLN A O 1
ATOM 1975 N N . ILE A 1 262 ? -38.187 5.114 64.547 1.00 94.69 262 ILE A N 1
ATOM 1976 C CA . ILE A 1 262 ? -38.476 4.482 63.256 1.00 94.69 262 ILE A CA 1
ATOM 1977 C C . ILE A 1 262 ? -38.657 5.550 62.167 1.00 94.69 262 ILE A C 1
ATOM 1979 O O . ILE A 1 262 ? -38.141 5.359 61.069 1.00 94.69 262 ILE A O 1
ATOM 1983 N N . THR A 1 263 ? -39.311 6.680 62.451 1.00 93.31 263 THR A N 1
ATOM 1984 C CA . THR A 1 263 ? -39.436 7.808 61.510 1.00 93.31 263 THR A CA 1
ATOM 1985 C C . THR A 1 263 ? -38.067 8.312 61.057 1.00 93.31 263 THR A C 1
ATOM 1987 O O . THR A 1 263 ? -37.841 8.457 59.855 1.00 93.31 263 THR A O 1
ATOM 1990 N N . ASP A 1 264 ? -37.126 8.499 61.986 1.00 94.19 264 ASP A N 1
ATOM 1991 C CA . ASP A 1 264 ? -35.755 8.913 61.663 1.00 94.19 264 ASP A CA 1
ATOM 1992 C C . ASP A 1 264 ? -35.048 7.888 60.754 1.00 94.19 264 ASP A C 1
ATOM 1994 O O . ASP A 1 264 ? -34.367 8.262 59.794 1.00 94.19 264 ASP A O 1
ATOM 1998 N N . LEU A 1 265 ? -35.243 6.586 61.008 1.00 94.44 265 LEU A N 1
ATOM 1999 C CA . LEU A 1 265 ? -34.705 5.511 60.165 1.00 94.44 265 LEU A CA 1
ATOM 2000 C C . LEU A 1 265 ? -35.331 5.499 58.765 1.00 94.44 265 LEU A C 1
ATOM 2002 O O . LEU A 1 265 ? -34.610 5.329 57.781 1.00 94.44 265 LEU A O 1
ATOM 2006 N N . VAL A 1 266 ? -36.647 5.696 58.654 1.00 94.38 266 VAL A N 1
ATOM 2007 C CA . VAL A 1 266 ? -37.344 5.785 57.361 1.00 94.38 266 VAL A CA 1
ATOM 2008 C C . VAL A 1 266 ? -36.832 6.985 56.567 1.00 94.38 266 VAL A C 1
ATOM 2010 O O . VAL A 1 266 ? -36.521 6.842 55.386 1.00 94.38 266 VAL A O 1
ATOM 2013 N N . PHE A 1 267 ? -36.655 8.139 57.214 1.00 92.75 267 PHE A N 1
ATOM 2014 C CA . PHE A 1 267 ? -36.104 9.332 56.572 1.00 92.75 267 PHE A CA 1
ATOM 2015 C C . PHE A 1 267 ? -34.669 9.107 56.068 1.00 92.75 267 PHE A C 1
ATOM 2017 O O . PHE A 1 267 ? -34.328 9.488 54.945 1.00 92.75 267 PHE A O 1
ATOM 2024 N N . ALA A 1 268 ? -33.828 8.437 56.862 1.00 94.00 268 ALA A N 1
ATOM 2025 C CA . ALA A 1 268 ? -32.488 8.045 56.432 1.00 94.00 268 ALA A CA 1
ATOM 2026 C C . ALA A 1 268 ? -32.530 7.091 55.222 1.00 94.00 268 ALA A C 1
ATOM 2028 O O . ALA A 1 268 ? -31.827 7.321 54.238 1.00 94.00 268 ALA A O 1
ATOM 2029 N N . MET A 1 269 ? -33.408 6.081 55.241 1.00 93.69 269 MET A N 1
ATOM 2030 C CA . MET A 1 269 ? -33.598 5.154 54.118 1.00 93.69 269 MET A CA 1
ATOM 2031 C C . MET A 1 269 ? -34.068 5.857 52.840 1.00 93.69 269 MET A C 1
ATOM 2033 O O . MET A 1 269 ? -33.600 5.523 51.750 1.00 93.69 269 MET A O 1
ATOM 2037 N N . GLU A 1 270 ? -34.986 6.821 52.939 1.00 91.44 270 GLU A N 1
ATOM 2038 C CA . GLU A 1 270 ? -35.435 7.615 51.790 1.00 91.44 270 GLU A CA 1
ATOM 2039 C C . GLU A 1 270 ? -34.292 8.441 51.199 1.00 91.44 270 GLU A C 1
ATOM 2041 O O . GLU A 1 270 ? -34.098 8.441 49.979 1.00 91.44 270 GLU A O 1
ATOM 2046 N N . LYS A 1 271 ? -33.492 9.090 52.053 1.00 93.38 271 LYS A N 1
ATOM 2047 C CA . LYS A 1 271 ? -32.313 9.853 51.633 1.00 93.38 271 LYS A CA 1
ATOM 2048 C C . LYS A 1 271 ? -31.287 8.968 50.921 1.00 93.38 271 LYS A C 1
ATOM 2050 O O . LYS A 1 271 ? -30.810 9.335 49.845 1.00 93.38 271 LYS A O 1
ATOM 2055 N N . ASP A 1 272 ? -30.980 7.801 51.481 1.00 94.12 272 ASP A N 1
ATOM 2056 C CA . ASP A 1 272 ? -30.041 6.848 50.884 1.00 94.12 272 ASP A CA 1
ATOM 2057 C C . ASP A 1 272 ? -30.573 6.298 49.552 1.00 94.12 272 ASP A C 1
ATOM 2059 O O . ASP A 1 272 ? -29.830 6.197 48.573 1.00 94.12 272 ASP A O 1
ATOM 2063 N N . THR A 1 273 ? -31.881 6.028 49.468 1.00 94.38 273 THR A N 1
ATOM 2064 C CA . THR A 1 273 ? -32.545 5.590 48.229 1.00 94.38 273 THR A CA 1
ATOM 2065 C C . THR A 1 273 ? -32.476 6.668 47.145 1.00 94.38 273 THR A C 1
ATOM 2067 O O . THR A 1 273 ? -32.179 6.361 45.989 1.00 94.38 273 THR A O 1
ATOM 2070 N N . ALA A 1 274 ? -32.688 7.940 47.498 1.00 92.19 274 ALA A N 1
ATOM 2071 C CA . ALA A 1 274 ? -32.558 9.057 46.565 1.00 92.19 274 ALA A CA 1
ATOM 2072 C C . ALA A 1 274 ? -31.116 9.204 46.044 1.00 92.19 274 ALA A C 1
ATOM 2074 O O . ALA A 1 274 ? -30.905 9.365 44.838 1.00 92.19 274 ALA A O 1
ATOM 2075 N N . GLY A 1 275 ? -30.118 9.073 46.926 1.00 93.88 275 GLY A N 1
ATOM 2076 C CA . GLY A 1 275 ? -28.704 9.056 46.541 1.00 93.88 275 GLY A CA 1
ATOM 2077 C C . GLY A 1 275 ? -28.365 7.893 45.602 1.00 93.88 275 GLY A C 1
ATOM 2078 O O . GLY A 1 275 ? -27.723 8.088 44.566 1.00 93.88 275 GLY A O 1
ATOM 2079 N N . ALA A 1 276 ? -28.862 6.691 45.905 1.00 95.00 276 ALA A N 1
ATOM 2080 C CA . ALA A 1 276 ? -28.702 5.522 45.046 1.00 95.00 276 ALA A CA 1
ATOM 2081 C C . ALA A 1 276 ? -29.353 5.733 43.669 1.00 95.00 276 ALA A C 1
ATOM 2083 O O . ALA A 1 276 ? -28.734 5.437 42.649 1.00 95.00 276 ALA A O 1
ATOM 2084 N N . MET A 1 277 ? -30.558 6.310 43.600 1.00 94.25 277 MET A N 1
ATOM 2085 C CA . MET A 1 277 ? -31.213 6.637 42.328 1.00 94.25 277 MET A CA 1
ATOM 2086 C C . MET A 1 277 ? -30.394 7.603 41.467 1.00 94.25 277 MET A C 1
ATOM 2088 O O . MET A 1 277 ? -30.308 7.409 40.252 1.00 94.25 277 MET A O 1
ATOM 2092 N N . GLN A 1 278 ? -29.765 8.612 42.073 1.00 94.62 278 GLN A N 1
ATOM 2093 C CA . GLN A 1 278 ? -28.881 9.528 41.352 1.00 94.62 278 GLN A CA 1
ATOM 2094 C C . GLN A 1 278 ? -27.666 8.790 40.770 1.00 94.62 278 GLN A C 1
ATOM 2096 O O . GLN A 1 278 ? -27.323 8.992 39.602 1.00 94.62 278 GLN A O 1
ATOM 2101 N N . ALA A 1 279 ? -27.049 7.891 41.544 1.00 94.50 279 ALA A N 1
ATOM 2102 C CA . ALA A 1 279 ? -25.935 7.067 41.076 1.00 94.50 279 ALA A CA 1
ATOM 2103 C C . ALA A 1 279 ? -26.347 6.134 39.921 1.00 94.50 279 ALA A C 1
ATOM 2105 O O . ALA A 1 279 ? -25.636 6.042 38.921 1.00 94.50 279 ALA A O 1
ATOM 2106 N N . VAL A 1 280 ? -27.526 5.506 40.008 1.00 95.94 280 VAL A N 1
ATOM 2107 C CA . VAL A 1 280 ? -28.103 4.681 38.930 1.00 95.94 280 VAL A CA 1
ATOM 2108 C C . VAL A 1 280 ? -28.348 5.514 37.668 1.00 95.94 280 VAL A C 1
ATOM 2110 O O . VAL A 1 280 ? -28.034 5.067 36.566 1.00 95.94 280 VAL A O 1
ATOM 2113 N N . GLY A 1 281 ? -28.870 6.736 37.815 1.00 93.94 281 GLY A N 1
ATOM 2114 C CA . GLY A 1 281 ? -29.072 7.669 36.704 1.00 93.94 281 GLY A CA 1
ATOM 2115 C C . GLY A 1 281 ? -27.762 8.046 36.008 1.00 93.94 281 GLY A C 1
ATOM 2116 O O . GLY A 1 281 ? -27.679 7.984 34.783 1.00 93.94 281 GLY A O 1
ATOM 2117 N N . SER A 1 282 ? -26.716 8.351 36.780 1.00 95.25 282 SER A N 1
ATOM 2118 C CA . SER A 1 282 ? -25.368 8.591 36.248 1.00 95.25 282 SER A CA 1
ATOM 2119 C C . SER A 1 282 ? -24.815 7.358 35.519 1.00 95.25 282 SER A C 1
ATOM 2121 O O . SER A 1 282 ? -24.331 7.458 34.390 1.00 95.25 282 SER A O 1
ATOM 2123 N N . GLY A 1 283 ? -24.983 6.167 36.106 1.00 95.69 283 GLY A N 1
ATOM 2124 C CA . GLY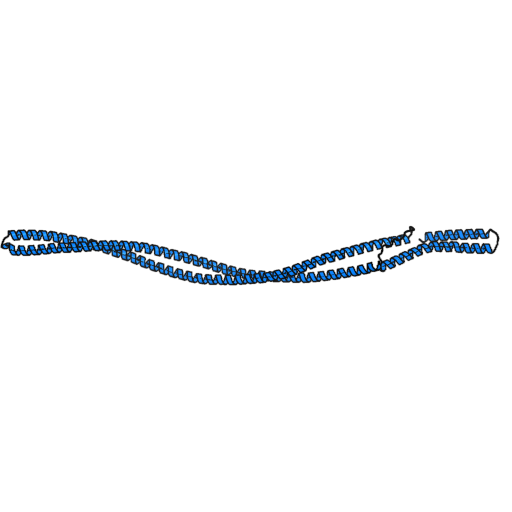 A 1 283 ? -24.608 4.903 35.472 1.00 95.69 283 GLY A CA 1
ATOM 2125 C C . GLY A 1 283 ? -25.312 4.681 34.130 1.00 95.69 283 GLY A C 1
ATOM 2126 O O . GLY A 1 283 ? -24.686 4.209 33.180 1.00 95.69 283 GLY A O 1
ATOM 2127 N N . ALA A 1 284 ? -26.590 5.059 34.015 1.00 95.06 284 ALA A N 1
ATOM 2128 C CA . ALA A 1 284 ? -27.346 4.939 32.769 1.00 95.06 284 ALA A CA 1
ATOM 2129 C C . ALA A 1 284 ? -26.741 5.803 31.651 1.00 95.06 284 ALA A C 1
ATOM 2131 O O . ALA A 1 284 ? -26.594 5.334 30.522 1.00 95.06 284 ALA A O 1
ATOM 2132 N N . VAL A 1 285 ? -26.340 7.037 31.978 1.00 96.31 285 VAL A N 1
ATOM 2133 C CA . VAL A 1 285 ? -25.687 7.956 31.033 1.00 96.31 285 VAL A CA 1
ATOM 2134 C C . VAL A 1 285 ? -24.341 7.396 30.569 1.00 96.31 285 VAL A C 1
ATOM 2136 O O . VAL A 1 285 ? -24.099 7.322 29.366 1.00 96.31 285 VAL A O 1
ATOM 2139 N N . LEU A 1 286 ? -23.496 6.930 31.495 1.00 96.00 286 LEU A N 1
ATOM 2140 C CA . LEU A 1 286 ? -22.197 6.329 31.160 1.00 96.00 286 LEU A CA 1
ATOM 2141 C C . LEU A 1 286 ? -22.346 5.080 30.282 1.00 96.00 286 LEU A C 1
ATOM 2143 O O . LEU A 1 286 ? -21.578 4.872 29.345 1.00 96.00 286 LEU A O 1
ATOM 2147 N N . THR A 1 287 ? -23.368 4.268 30.547 1.00 96.94 287 THR A N 1
ATOM 2148 C CA . THR A 1 287 ? -23.673 3.069 29.754 1.00 96.94 287 THR A CA 1
ATOM 2149 C C . THR A 1 287 ? -24.085 3.432 28.329 1.00 96.94 287 THR A C 1
ATOM 2151 O O . THR A 1 287 ? -23.642 2.796 27.373 1.00 96.94 287 THR A O 1
ATOM 2154 N N . GLN A 1 288 ? -24.892 4.482 28.163 1.00 95.19 288 GLN A N 1
ATOM 2155 C CA . GLN A 1 288 ? -25.270 4.980 26.842 1.00 95.19 288 GLN A CA 1
ATOM 2156 C C . GLN A 1 288 ? -24.056 5.524 26.071 1.00 95.19 288 GLN A C 1
ATOM 2158 O O . GLN A 1 288 ? -23.876 5.184 24.903 1.00 95.19 288 GLN A O 1
ATOM 2163 N N . GLN A 1 289 ? -23.175 6.279 26.729 1.00 97.00 289 GLN A N 1
ATOM 2164 C CA . GLN A 1 289 ? -21.928 6.757 26.119 1.00 97.00 289 GLN A CA 1
ATOM 2165 C C . GLN A 1 289 ? -21.008 5.598 25.707 1.00 97.00 289 GLN A C 1
ATOM 2167 O O . GLN A 1 289 ? -20.450 5.604 24.610 1.00 97.00 289 GLN A O 1
ATOM 2172 N N . ALA A 1 290 ? -20.885 4.564 26.545 1.00 96.81 290 ALA A N 1
ATOM 2173 C CA . ALA A 1 290 ? -20.114 3.367 26.213 1.00 96.81 290 ALA A CA 1
ATOM 2174 C C . ALA A 1 290 ? -20.687 2.639 24.984 1.00 96.81 290 ALA A C 1
ATOM 2176 O O . ALA A 1 290 ? -19.930 2.178 24.128 1.00 96.81 290 ALA A O 1
ATOM 2177 N N . ARG A 1 291 ? -22.019 2.574 24.855 1.00 96.12 291 ARG A N 1
ATOM 2178 C CA . ARG A 1 291 ? -22.693 1.991 23.684 1.00 96.12 291 ARG A CA 1
ATOM 2179 C C . ARG A 1 291 ? -22.333 2.742 22.405 1.00 96.12 291 ARG A C 1
ATOM 2181 O O . ARG A 1 291 ? -21.961 2.111 21.417 1.00 96.12 291 ARG A O 1
ATOM 2188 N N . GLU A 1 292 ? -22.426 4.068 22.431 1.00 96.81 292 GLU A N 1
ATOM 2189 C CA . GLU A 1 292 ? -22.084 4.933 21.296 1.00 96.81 292 GLU A CA 1
ATOM 2190 C C . GLU A 1 292 ? -20.604 4.798 20.912 1.00 96.81 292 GLU A C 1
ATOM 2192 O O . GLU A 1 292 ? -20.276 4.680 19.729 1.00 96.81 292 GLU A O 1
ATOM 2197 N N . ALA A 1 293 ? -19.708 4.715 21.901 1.00 97.75 293 ALA A N 1
ATOM 2198 C CA . ALA A 1 293 ? -18.285 4.491 21.669 1.00 97.75 293 ALA A CA 1
ATOM 2199 C C . ALA A 1 293 ? -18.018 3.154 20.954 1.00 97.75 293 ALA A C 1
ATOM 2201 O O . ALA A 1 293 ? -17.304 3.130 19.951 1.00 97.75 293 ALA A O 1
ATOM 2202 N N . PHE A 1 294 ? -18.628 2.048 21.402 1.00 97.69 294 PHE A N 1
ATOM 2203 C CA . PHE A 1 294 ? -18.473 0.755 20.724 1.00 97.69 294 PHE A CA 1
ATOM 2204 C C . PHE A 1 294 ? -19.073 0.748 19.313 1.00 97.69 294 PHE A C 1
ATOM 2206 O O . PHE A 1 294 ? -18.461 0.191 18.403 1.00 97.69 294 PHE A O 1
ATOM 2213 N N . GLN A 1 295 ? -20.213 1.407 19.089 1.00 96.06 295 GLN A N 1
ATOM 2214 C CA . GLN A 1 295 ? -20.773 1.560 17.740 1.00 96.06 295 GLN A CA 1
ATOM 2215 C C . GLN A 1 295 ? -19.837 2.342 16.810 1.00 96.06 295 GLN A C 1
ATOM 2217 O O . GLN A 1 295 ? -19.639 1.944 15.662 1.00 96.06 295 GLN A O 1
ATOM 2222 N N . SER A 1 296 ? -19.215 3.412 17.308 1.00 97.50 296 SER A N 1
ATOM 2223 C CA . SER A 1 296 ? -18.209 4.166 16.556 1.00 97.50 296 SER A CA 1
ATOM 2224 C C . SER A 1 296 ? -16.995 3.295 16.208 1.00 97.50 296 SER A C 1
ATOM 2226 O O . SER A 1 296 ? -16.560 3.266 15.056 1.00 97.50 296 SER A O 1
ATOM 2228 N N . ILE A 1 297 ? -16.505 2.483 17.155 1.00 97.06 297 ILE A N 1
ATOM 2229 C CA . ILE A 1 297 ? -15.415 1.521 16.907 1.00 97.06 297 ILE A CA 1
ATOM 2230 C C . ILE A 1 297 ? -15.808 0.507 15.820 1.00 97.06 297 ILE A C 1
ATOM 2232 O O . ILE A 1 297 ? -15.002 0.214 14.933 1.00 97.06 297 ILE A O 1
ATOM 2236 N N . LEU A 1 298 ? -17.042 -0.005 15.829 1.00 97.38 298 LEU A N 1
ATOM 2237 C CA . LEU A 1 298 ? -17.536 -0.915 14.788 1.00 97.38 298 LEU A CA 1
ATOM 2238 C C . LEU A 1 298 ? -17.561 -0.255 13.401 1.00 97.38 298 LEU A C 1
ATOM 2240 O O . LEU A 1 298 ? -17.148 -0.865 12.414 1.00 97.38 298 LEU A O 1
ATOM 2244 N N . GLN A 1 299 ? -17.978 1.009 13.310 1.00 97.06 299 GLN A N 1
ATOM 2245 C CA . GLN A 1 299 ? -17.947 1.757 12.050 1.00 97.06 299 GLN A CA 1
ATOM 2246 C C . GLN A 1 299 ? -16.511 2.020 11.571 1.00 97.06 299 GLN A C 1
ATOM 2248 O O . GLN A 1 299 ? -16.198 1.829 10.394 1.00 97.06 299 GLN A O 1
ATOM 2253 N N . MET A 1 300 ? -15.614 2.416 12.479 1.00 97.12 300 MET A N 1
ATOM 2254 C CA . MET A 1 300 ? -14.204 2.661 12.165 1.00 97.12 300 MET A CA 1
ATOM 2255 C C . MET A 1 300 ? -13.485 1.389 11.708 1.00 97.12 300 MET A C 1
ATOM 2257 O O . MET A 1 300 ? -12.737 1.427 10.732 1.00 97.12 300 MET A O 1
ATOM 2261 N N . THR A 1 301 ? -13.728 0.258 12.371 1.00 97.25 301 THR A N 1
ATOM 2262 C CA . THR A 1 301 ? -13.146 -1.039 11.987 1.00 97.25 301 THR A CA 1
ATOM 2263 C C . THR A 1 301 ? -13.671 -1.510 10.633 1.00 97.25 301 THR A C 1
ATOM 2265 O O . THR A 1 301 ? -12.877 -1.961 9.810 1.00 97.25 301 THR A O 1
ATOM 2268 N N . ALA A 1 302 ? -14.962 -1.322 10.335 1.00 96.12 302 ALA A N 1
ATOM 2269 C CA . ALA A 1 302 ? -15.517 -1.601 9.009 1.00 96.12 302 ALA A CA 1
ATOM 2270 C C . ALA A 1 302 ? -14.850 -0.756 7.909 1.00 96.12 302 ALA A C 1
ATOM 2272 O O . ALA A 1 302 ? -14.460 -1.288 6.869 1.00 96.12 302 ALA A O 1
ATOM 2273 N N . ARG A 1 303 ? -14.645 0.544 8.153 1.00 97.25 303 ARG A N 1
ATOM 2274 C CA . ARG A 1 303 ? -13.918 1.418 7.220 1.00 97.25 303 ARG A CA 1
ATOM 2275 C C . ARG A 1 303 ? -12.454 1.001 7.061 1.00 97.25 303 ARG A C 1
ATOM 2277 O O . ARG A 1 303 ? -11.932 1.046 5.953 1.00 97.25 303 ARG A O 1
ATOM 2284 N N . CYS A 1 304 ? -11.800 0.587 8.145 1.00 97.12 304 CYS A N 1
ATOM 2285 C CA . CYS A 1 304 ? -10.425 0.094 8.114 1.00 97.12 304 CYS A CA 1
ATOM 2286 C C . CYS A 1 304 ? -10.301 -1.152 7.224 1.00 97.12 304 CYS A C 1
ATOM 2288 O O . CYS A 1 304 ? -9.434 -1.198 6.355 1.00 97.12 304 CYS A O 1
ATOM 2290 N N . LEU A 1 305 ? -11.216 -2.117 7.373 1.00 96.56 305 LEU A N 1
ATOM 2291 C CA . LEU A 1 305 ? -11.267 -3.323 6.538 1.00 96.56 305 LEU A CA 1
ATOM 2292 C C . LEU A 1 305 ? -11.414 -2.991 5.047 1.00 96.56 305 LEU A C 1
ATOM 2294 O O . LEU A 1 305 ? -10.739 -3.599 4.220 1.00 96.56 305 LEU A O 1
ATOM 2298 N N . GLU A 1 306 ? -12.243 -2.004 4.704 1.00 97.12 306 GLU A N 1
ATOM 2299 C CA . GLU A 1 306 ? -12.405 -1.557 3.316 1.00 97.12 306 GLU A CA 1
ATOM 2300 C C . GLU A 1 306 ? -11.125 -0.916 2.759 1.00 97.12 306 GLU A C 1
ATOM 2302 O O . GLU A 1 306 ? -10.700 -1.236 1.651 1.00 97.12 306 GLU A O 1
ATOM 2307 N N . VAL A 1 307 ? -10.453 -0.063 3.537 1.00 97.75 307 VAL A N 1
ATOM 2308 C CA . VAL A 1 307 ? -9.162 0.521 3.130 1.00 97.75 307 VAL A CA 1
ATOM 2309 C C . VAL A 1 307 ? -8.105 -0.569 2.935 1.00 97.75 307 VAL A C 1
ATOM 2311 O O . VAL A 1 307 ? -7.366 -0.545 1.955 1.00 97.75 307 VAL A O 1
ATOM 2314 N N . ILE A 1 308 ? -8.054 -1.559 3.827 1.00 97.62 308 ILE A N 1
ATOM 2315 C CA . ILE A 1 308 ? -7.132 -2.696 3.723 1.00 97.62 308 ILE A CA 1
ATOM 2316 C C . ILE A 1 308 ? -7.396 -3.512 2.448 1.00 97.62 308 ILE A C 1
ATOM 2318 O O . ILE A 1 308 ? -6.449 -3.919 1.773 1.00 97.62 308 ILE A O 1
ATOM 2322 N N . ARG A 1 309 ? -8.669 -3.715 2.086 1.00 96.38 309 ARG A N 1
ATOM 2323 C CA . ARG A 1 309 ? -9.065 -4.373 0.832 1.00 96.38 309 ARG A CA 1
ATOM 2324 C C . ARG A 1 309 ? -8.524 -3.614 -0.382 1.00 96.38 309 ARG A C 1
ATOM 2326 O O . ARG A 1 309 ? -7.875 -4.219 -1.228 1.00 96.38 309 ARG A O 1
ATOM 2333 N N . GLN A 1 310 ? -8.700 -2.294 -0.414 1.00 97.75 310 GLN A N 1
ATOM 2334 C CA . GLN A 1 310 ? -8.185 -1.444 -1.494 1.00 97.75 310 GLN A CA 1
ATOM 2335 C C . GLN A 1 310 ? -6.650 -1.444 -1.567 1.00 97.75 310 GLN A C 1
ATOM 2337 O O . GLN A 1 310 ? -6.084 -1.400 -2.657 1.00 97.75 310 GLN A O 1
ATOM 2342 N N . ILE A 1 311 ? -5.954 -1.510 -0.424 1.00 97.31 311 ILE A N 1
ATOM 2343 C CA . ILE A 1 311 ? -4.486 -1.634 -0.394 1.00 97.31 311 ILE A CA 1
ATOM 2344 C C . ILE A 1 311 ? -4.041 -2.948 -1.042 1.00 97.31 311 ILE A C 1
ATOM 2346 O O . ILE A 1 311 ? -3.091 -2.938 -1.822 1.00 97.31 311 ILE A O 1
ATOM 2350 N N . ARG A 1 312 ? -4.725 -4.065 -0.756 1.00 95.81 312 ARG A N 1
ATOM 2351 C CA . ARG A 1 312 ? -4.426 -5.355 -1.397 1.00 95.81 312 ARG A CA 1
ATOM 2352 C C . ARG A 1 312 ? -4.633 -5.307 -2.906 1.00 95.81 312 ARG A C 1
ATOM 2354 O O . ARG A 1 312 ? -3.733 -5.713 -3.629 1.00 95.81 312 ARG A O 1
ATOM 2361 N N . GLU A 1 313 ? -5.760 -4.768 -3.366 1.00 96.19 313 GLU A N 1
ATOM 2362 C CA . GLU A 1 313 ? -6.042 -4.620 -4.803 1.00 96.19 313 GLU A CA 1
ATOM 2363 C C . GLU A 1 313 ? -4.946 -3.807 -5.501 1.00 96.19 313 GLU A C 1
ATOM 2365 O O . GLU A 1 313 ? -4.379 -4.247 -6.497 1.00 96.19 313 GLU A O 1
ATOM 2370 N N . ARG A 1 314 ? -4.550 -2.668 -4.921 1.00 97.19 314 ARG A N 1
ATOM 2371 C CA . ARG A 1 314 ? -3.456 -1.848 -5.465 1.00 97.19 314 ARG A CA 1
ATOM 2372 C C . ARG A 1 314 ? -2.105 -2.555 -5.448 1.00 97.19 314 ARG A C 1
ATOM 2374 O O . ARG A 1 314 ? -1.301 -2.340 -6.348 1.00 97.19 314 ARG A O 1
ATOM 2381 N N . ALA A 1 315 ? -1.830 -3.375 -4.437 1.00 96.12 315 ALA A N 1
ATOM 2382 C CA . ALA A 1 315 ? -0.603 -4.162 -4.383 1.00 96.12 315 ALA A CA 1
ATOM 2383 C C . ALA A 1 315 ? -0.570 -5.240 -5.483 1.00 96.12 315 ALA A C 1
ATOM 2385 O O . ALA A 1 315 ? 0.479 -5.461 -6.087 1.00 96.12 315 ALA A O 1
ATOM 2386 N N . GLU A 1 316 ? -1.709 -5.871 -5.776 1.00 93.56 316 GLU A N 1
ATOM 2387 C CA . GLU A 1 316 ? -1.863 -6.833 -6.875 1.00 93.56 316 GLU A CA 1
ATOM 2388 C C . GLU A 1 316 ? -1.712 -6.148 -8.247 1.00 93.56 316 GLU A C 1
ATOM 2390 O O . GLU A 1 316 ? -0.946 -6.621 -9.089 1.00 93.56 316 GLU A O 1
ATOM 2395 N N . GLU A 1 317 ? -2.341 -4.985 -8.448 1.00 96.00 317 GLU A N 1
ATOM 2396 C CA . GLU A 1 317 ? -2.157 -4.157 -9.651 1.00 96.00 317 GLU A CA 1
ATOM 2397 C C . GLU A 1 317 ? -0.695 -3.735 -9.837 1.00 96.00 317 GLU A C 1
ATOM 2399 O O . GLU A 1 317 ? -0.144 -3.822 -10.935 1.00 96.00 317 GLU A O 1
ATOM 2404 N N . GLN A 1 318 ? -0.037 -3.314 -8.756 1.00 95.00 318 GLN A N 1
ATOM 2405 C CA . GLN A 1 318 ? 1.368 -2.925 -8.786 1.00 95.00 318 GLN A CA 1
ATOM 2406 C C . GLN A 1 318 ? 2.275 -4.108 -9.146 1.00 95.00 318 GLN A C 1
ATOM 2408 O O . GLN A 1 318 ? 3.228 -3.925 -9.903 1.00 95.00 318 GLN A O 1
ATOM 2413 N N . ALA A 1 319 ? 1.976 -5.317 -8.661 1.00 92.88 319 ALA A N 1
ATOM 2414 C CA . ALA A 1 319 ? 2.704 -6.524 -9.043 1.00 92.88 319 ALA A CA 1
ATOM 2415 C C . ALA A 1 319 ? 2.539 -6.835 -10.543 1.00 92.88 319 ALA A C 1
ATOM 2417 O O . ALA A 1 319 ? 3.530 -7.070 -11.239 1.00 92.88 319 ALA A O 1
ATOM 2418 N N . ALA A 1 320 ? 1.317 -6.748 -11.074 1.00 93.50 320 ALA A N 1
ATOM 2419 C CA . ALA A 1 320 ? 1.068 -6.920 -12.506 1.00 93.50 320 ALA A CA 1
ATOM 2420 C C . ALA A 1 320 ? 1.804 -5.864 -13.352 1.00 93.50 320 ALA A C 1
ATOM 2422 O O . ALA A 1 320 ? 2.411 -6.186 -14.374 1.00 93.50 320 ALA A O 1
ATOM 2423 N N . PHE A 1 321 ? 1.821 -4.607 -12.900 1.00 96.06 321 PHE A N 1
ATOM 2424 C CA . PHE A 1 321 ? 2.554 -3.537 -13.574 1.00 96.06 321 PHE A CA 1
ATOM 2425 C C . PHE A 1 321 ? 4.069 -3.779 -13.560 1.00 96.06 321 PHE A C 1
ATOM 2427 O O . PHE A 1 321 ? 4.740 -3.541 -14.563 1.00 96.06 321 PHE A O 1
ATOM 2434 N N . THR A 1 322 ? 4.625 -4.302 -12.460 1.00 95.38 322 THR A N 1
ATOM 2435 C CA . THR A 1 322 ? 6.053 -4.652 -12.420 1.00 95.38 322 THR A CA 1
ATOM 2436 C C . THR A 1 322 ? 6.420 -5.736 -13.425 1.00 95.38 322 THR A C 1
ATOM 2438 O O . THR A 1 322 ? 7.472 -5.627 -14.049 1.00 95.38 322 THR A O 1
ATOM 2441 N N . ASP A 1 323 ? 5.552 -6.725 -13.646 1.00 92.25 323 ASP A N 1
ATOM 2442 C CA . ASP A 1 323 ? 5.775 -7.775 -14.648 1.00 92.25 323 ASP A CA 1
ATOM 2443 C C . ASP A 1 323 ? 5.805 -7.194 -16.074 1.00 92.25 323 ASP A C 1
ATOM 2445 O O . ASP A 1 323 ? 6.725 -7.450 -16.854 1.00 92.25 323 ASP A O 1
ATOM 2449 N N . GLN A 1 324 ? 4.880 -6.277 -16.381 1.00 95.19 324 GLN A N 1
ATOM 2450 C CA . GLN A 1 324 ? 4.890 -5.535 -17.647 1.00 95.19 324 GLN A CA 1
ATOM 2451 C C . GLN A 1 324 ? 6.164 -4.693 -17.826 1.00 95.19 324 GLN A C 1
ATOM 2453 O O . GLN A 1 324 ? 6.730 -4.645 -18.920 1.00 95.19 324 GLN A O 1
ATOM 2458 N N . MET A 1 325 ? 6.646 -4.045 -16.760 1.00 96.31 325 MET A N 1
ATOM 2459 C CA . MET A 1 325 ? 7.893 -3.276 -16.800 1.00 96.31 325 MET A CA 1
ATOM 2460 C C . MET A 1 325 ? 9.122 -4.156 -17.050 1.00 96.31 325 MET A C 1
ATOM 2462 O O . MET A 1 325 ? 10.049 -3.702 -17.729 1.00 96.31 325 MET A O 1
ATOM 2466 N N . VAL A 1 326 ? 9.149 -5.389 -16.527 1.00 94.12 326 VAL A N 1
ATOM 2467 C CA . VAL A 1 326 ? 10.211 -6.361 -16.834 1.00 94.12 326 VAL A CA 1
ATOM 2468 C C . VAL A 1 326 ? 10.212 -6.668 -18.329 1.00 94.12 326 VAL A C 1
ATOM 2470 O O . VAL A 1 326 ? 11.229 -6.428 -18.978 1.00 94.12 326 VAL A O 1
ATOM 2473 N N . GLY A 1 327 ? 9.073 -7.078 -18.897 1.00 92.88 327 GLY A N 1
ATOM 2474 C CA . GLY A 1 327 ? 8.980 -7.384 -20.330 1.00 92.88 327 GLY A CA 1
ATOM 2475 C C . GLY A 1 327 ? 9.342 -6.192 -21.225 1.00 92.88 327 GLY A C 1
ATOM 2476 O O . GLY A 1 327 ? 10.078 -6.333 -22.203 1.00 92.88 327 GLY A O 1
ATOM 2477 N N . GLY A 1 328 ? 8.903 -4.982 -20.859 1.00 95.06 328 GLY A N 1
ATOM 2478 C CA . GLY A 1 328 ? 9.277 -3.755 -21.567 1.00 95.06 328 GLY A CA 1
ATOM 2479 C C . GLY A 1 328 ? 10.780 -3.464 -21.498 1.00 95.06 328 GLY A C 1
ATOM 2480 O O . GLY A 1 328 ? 11.388 -3.092 -22.500 1.00 95.06 328 GLY A O 1
ATOM 2481 N N . SER A 1 329 ? 11.405 -3.679 -20.340 1.00 94.94 329 SER A N 1
ATOM 2482 C CA . SER A 1 329 ? 12.847 -3.480 -20.164 1.00 94.94 329 SER A CA 1
ATOM 2483 C C . SER A 1 329 ? 13.666 -4.499 -20.959 1.00 94.94 329 SER A C 1
ATOM 2485 O O . SER A 1 329 ? 14.662 -4.127 -21.577 1.00 94.94 329 SER A O 1
ATOM 2487 N N . GLU A 1 330 ? 13.235 -5.762 -21.007 1.00 91.75 330 GLU A N 1
ATOM 2488 C CA . GLU A 1 330 ? 13.859 -6.809 -21.828 1.00 91.75 330 GLU A CA 1
ATOM 2489 C C . GLU A 1 330 ? 13.788 -6.482 -23.328 1.00 91.75 330 GLU A C 1
ATOM 2491 O O . GLU A 1 330 ? 14.781 -6.635 -24.043 1.00 91.75 330 GLU A O 1
ATOM 2496 N N . ALA A 1 331 ? 12.661 -5.942 -23.803 1.00 94.38 331 ALA A N 1
ATOM 2497 C CA . ALA A 1 331 ? 12.525 -5.476 -25.183 1.00 94.38 331 ALA A CA 1
ATOM 2498 C C . ALA A 1 331 ? 13.486 -4.317 -25.512 1.00 94.38 331 ALA A C 1
ATOM 2500 O O . ALA A 1 331 ? 14.067 -4.273 -26.604 1.00 94.38 331 ALA A O 1
ATOM 2501 N N . ILE A 1 332 ? 13.708 -3.397 -24.565 1.00 95.12 332 ILE A N 1
ATOM 2502 C CA . ILE A 1 332 ? 14.706 -2.332 -24.731 1.00 95.12 332 ILE A CA 1
ATOM 2503 C C . ILE A 1 332 ? 16.113 -2.935 -24.766 1.00 95.12 332 ILE A C 1
ATOM 2505 O O . ILE A 1 332 ? 16.879 -2.583 -25.656 1.00 95.12 332 ILE A O 1
ATOM 2509 N N . VAL A 1 333 ? 16.449 -3.877 -23.875 1.00 92.69 333 VAL A N 1
ATOM 2510 C CA . VAL A 1 333 ? 17.754 -4.567 -23.894 1.00 92.69 333 VAL A CA 1
ATOM 2511 C C . VAL A 1 333 ? 18.008 -5.224 -25.252 1.00 92.69 333 VAL A C 1
ATOM 2513 O O . VAL A 1 333 ? 19.092 -5.059 -25.816 1.00 92.69 333 VAL A O 1
ATOM 2516 N N . ALA A 1 334 ? 17.010 -5.911 -25.814 1.00 93.12 334 ALA A N 1
ATOM 2517 C CA . ALA A 1 334 ? 17.113 -6.515 -27.139 1.00 93.12 334 ALA A CA 1
ATOM 2518 C C . ALA A 1 334 ? 17.375 -5.462 -28.233 1.00 93.12 334 ALA A C 1
ATOM 2520 O O . ALA A 1 334 ? 18.297 -5.618 -29.036 1.00 93.12 334 ALA A O 1
ATOM 2521 N N . THR A 1 335 ? 16.629 -4.354 -28.214 1.00 95.75 335 THR A N 1
ATOM 2522 C CA . THR A 1 335 ? 16.776 -3.253 -29.182 1.00 95.75 335 THR A CA 1
ATOM 2523 C C . THR A 1 335 ? 18.141 -2.564 -29.060 1.00 95.75 335 THR A C 1
ATOM 2525 O O . THR A 1 335 ? 18.800 -2.290 -30.061 1.00 95.75 335 THR A O 1
ATOM 2528 N N . THR A 1 336 ? 18.619 -2.330 -27.837 1.00 95.06 336 THR A N 1
ATOM 2529 C CA . THR A 1 336 ? 19.952 -1.778 -27.559 1.00 95.06 336 THR A CA 1
ATOM 2530 C C . THR A 1 336 ? 21.059 -2.719 -28.045 1.00 95.06 336 THR A C 1
ATOM 2532 O O . THR A 1 336 ? 22.051 -2.264 -28.617 1.00 95.06 336 THR A O 1
ATOM 2535 N N . GLY A 1 337 ? 20.885 -4.035 -27.886 1.00 92.81 337 GLY A N 1
ATOM 2536 C CA . GLY A 1 337 ? 21.796 -5.037 -28.441 1.00 92.81 337 GLY A CA 1
ATOM 2537 C C . GLY A 1 337 ? 21.861 -4.989 -29.971 1.00 92.81 337 GLY A C 1
ATOM 2538 O O . GLY A 1 337 ? 22.952 -4.991 -30.543 1.00 92.81 337 GLY A O 1
ATOM 2539 N N . GLN A 1 338 ? 20.708 -4.866 -30.636 1.00 95.38 338 GLN A N 1
ATOM 2540 C CA . GLN A 1 338 ? 20.632 -4.704 -32.092 1.00 95.38 338 GLN A CA 1
ATOM 2541 C C . GLN A 1 338 ? 21.291 -3.403 -32.567 1.00 95.38 338 GLN A C 1
ATOM 2543 O O . GLN A 1 338 ? 22.035 -3.424 -33.546 1.00 95.38 338 GLN A O 1
ATOM 2548 N N . ALA A 1 339 ? 21.083 -2.290 -31.859 1.00 94.69 339 ALA A N 1
ATOM 2549 C CA . ALA A 1 339 ? 21.721 -1.013 -32.175 1.00 94.69 339 ALA A CA 1
ATOM 2550 C C . ALA A 1 339 ? 23.253 -1.095 -32.068 1.00 94.69 339 ALA A C 1
ATOM 2552 O O . ALA A 1 339 ? 23.963 -0.638 -32.965 1.00 94.69 339 ALA A O 1
ATOM 2553 N N . ALA A 1 340 ? 23.773 -1.739 -31.017 1.00 94.50 340 ALA A N 1
ATOM 2554 C CA . ALA A 1 340 ? 25.208 -1.961 -30.857 1.00 94.50 340 ALA A CA 1
ATOM 2555 C C . ALA A 1 340 ? 25.791 -2.847 -31.973 1.00 94.50 340 ALA A C 1
ATOM 2557 O O . ALA A 1 340 ? 26.876 -2.555 -32.480 1.00 94.50 340 ALA A O 1
ATOM 2558 N N . ALA A 1 341 ? 25.075 -3.906 -32.365 1.00 94.12 341 ALA A N 1
ATOM 2559 C CA . ALA A 1 341 ? 25.479 -4.790 -33.456 1.00 94.12 341 ALA A CA 1
ATOM 2560 C C . ALA A 1 341 ? 25.484 -4.062 -34.811 1.00 94.12 341 ALA A C 1
ATOM 2562 O O . ALA A 1 341 ? 26.493 -4.096 -35.516 1.00 94.12 341 ALA A O 1
ATOM 2563 N N . GLY A 1 342 ? 24.410 -3.334 -35.135 1.00 96.00 342 GLY A N 1
ATOM 2564 C CA . GLY A 1 342 ? 24.300 -2.554 -36.371 1.00 96.00 342 GLY A CA 1
ATOM 2565 C C . GLY A 1 342 ? 25.337 -1.430 -36.463 1.00 96.00 342 GLY A C 1
ATOM 2566 O O . GLY A 1 342 ? 25.880 -1.171 -37.539 1.00 96.00 342 GLY A O 1
ATOM 2567 N N . ALA A 1 343 ? 25.689 -0.812 -35.331 1.00 95.75 343 ALA A N 1
ATOM 2568 C CA . ALA A 1 343 ? 26.797 0.137 -35.268 1.00 95.75 343 ALA A CA 1
ATOM 2569 C C . ALA A 1 343 ? 28.148 -0.538 -35.556 1.00 95.75 343 ALA A C 1
ATOM 2571 O O . ALA A 1 343 ? 28.967 0.008 -36.296 1.00 95.75 343 ALA A O 1
ATOM 2572 N N . GLY A 1 344 ? 28.374 -1.744 -35.025 1.00 92.31 344 GLY A N 1
ATOM 2573 C CA . GLY A 1 344 ? 29.573 -2.537 -35.303 1.00 92.31 344 GLY A CA 1
ATOM 2574 C C . GLY A 1 344 ? 29.716 -2.923 -36.780 1.00 92.31 344 GLY A C 1
ATOM 2575 O O . GLY A 1 344 ? 30.803 -2.796 -37.349 1.00 92.31 344 GLY A O 1
ATOM 2576 N N . GLU A 1 345 ? 28.620 -3.336 -37.417 1.00 95.00 345 GLU A N 1
ATOM 2577 C CA . GLU A 1 345 ? 28.570 -3.651 -38.850 1.00 95.00 345 GLU A CA 1
ATOM 2578 C C . GLU A 1 345 ? 28.814 -2.402 -39.712 1.00 95.00 345 GLU A C 1
ATOM 2580 O O . GLU A 1 345 ? 29.679 -2.397 -40.589 1.00 95.00 345 GLU A O 1
ATOM 2585 N N . SER A 1 346 ? 28.150 -1.290 -39.389 1.00 94.62 346 SER A N 1
ATOM 2586 C CA . SER A 1 346 ? 28.343 -0.008 -40.079 1.00 94.62 346 SER A CA 1
ATOM 2587 C C . SER A 1 346 ? 29.783 0.503 -3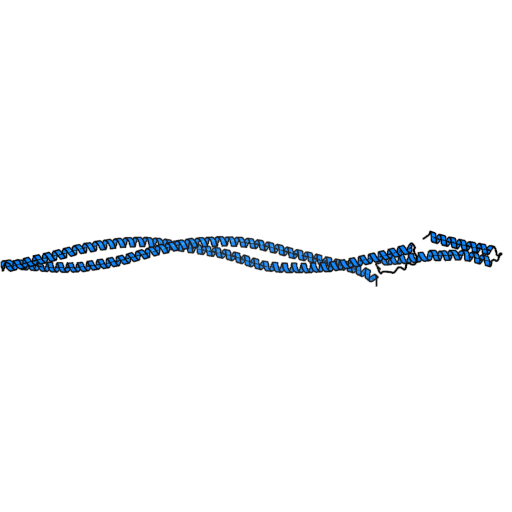9.956 1.00 94.62 346 SER A C 1
ATOM 2589 O O . SER A 1 346 ? 30.368 0.960 -40.939 1.00 94.62 346 SER A O 1
ATOM 2591 N N . ALA A 1 347 ? 30.408 0.361 -38.784 1.00 93.00 347 ALA A N 1
ATOM 2592 C CA . ALA A 1 347 ? 31.819 0.690 -38.589 1.00 93.00 347 ALA A CA 1
ATOM 2593 C C . ALA A 1 347 ? 32.757 -0.220 -39.410 1.00 93.00 347 ALA A C 1
ATOM 2595 O O . ALA A 1 347 ? 33.825 0.214 -39.851 1.00 93.00 347 ALA A O 1
ATOM 2596 N N . ALA A 1 348 ? 32.387 -1.483 -39.648 1.00 92.81 348 ALA A N 1
ATOM 2597 C CA . ALA A 1 348 ? 33.120 -2.356 -40.565 1.00 92.81 348 ALA A CA 1
ATOM 2598 C C . ALA A 1 348 ? 32.993 -1.881 -42.023 1.00 92.81 348 ALA A C 1
ATOM 2600 O O . ALA A 1 348 ? 34.005 -1.797 -42.720 1.00 92.81 348 ALA A O 1
ATOM 2601 N N . HIS A 1 349 ? 31.795 -1.480 -42.461 1.00 93.94 349 HIS A N 1
ATOM 2602 C CA . HIS A 1 349 ? 31.589 -0.899 -43.792 1.00 93.94 349 HIS A CA 1
ATOM 2603 C C . HIS A 1 349 ? 32.363 0.408 -43.996 1.00 93.94 349 HIS A C 1
ATOM 2605 O O . HIS A 1 349 ? 32.968 0.602 -45.048 1.00 93.94 349 HIS A O 1
ATOM 2611 N N . VAL A 1 350 ? 32.422 1.276 -42.983 1.00 94.44 350 VAL A N 1
ATOM 2612 C CA . VAL A 1 350 ? 33.237 2.502 -43.011 1.00 94.44 350 VAL A CA 1
ATOM 2613 C C . VAL A 1 350 ? 34.721 2.191 -43.207 1.00 94.44 350 VAL A C 1
ATOM 2615 O O . VAL A 1 350 ? 35.380 2.833 -44.025 1.00 94.44 350 VAL A O 1
ATOM 2618 N N . ARG A 1 351 ? 35.255 1.182 -42.504 1.00 90.12 351 ARG A N 1
ATOM 2619 C CA . ARG A 1 351 ? 36.652 0.749 -42.683 1.00 90.12 351 ARG A CA 1
ATOM 2620 C C . ARG A 1 351 ? 36.919 0.250 -44.101 1.00 90.12 351 ARG A C 1
ATOM 2622 O O . ARG A 1 351 ? 37.978 0.534 -44.657 1.00 90.12 351 ARG A O 1
ATOM 2629 N N . GLU A 1 352 ? 35.956 -0.440 -44.701 1.00 92.88 352 GLU A N 1
ATOM 2630 C CA . GLU A 1 352 ? 36.060 -0.890 -46.087 1.00 92.88 352 GLU A CA 1
ATOM 2631 C C . GLU A 1 352 ? 36.006 0.280 -47.083 1.00 92.88 352 GLU A C 1
ATOM 2633 O O . GLU A 1 352 ? 36.816 0.335 -48.008 1.00 92.88 352 GLU A O 1
ATOM 2638 N N . LEU A 1 353 ? 35.137 1.274 -46.863 1.00 92.38 353 LEU A N 1
ATOM 2639 C CA . LEU A 1 353 ? 35.111 2.502 -47.668 1.00 92.38 353 LEU A CA 1
ATOM 2640 C C . LEU A 1 353 ? 36.442 3.258 -47.600 1.00 92.38 353 LEU A C 1
ATOM 2642 O O . LEU A 1 353 ? 36.954 3.678 -48.636 1.00 92.38 353 LEU A O 1
ATOM 2646 N N . ALA A 1 354 ? 37.034 3.377 -46.409 1.00 89.00 354 ALA A N 1
ATOM 2647 C CA . ALA A 1 354 ? 38.349 3.989 -46.233 1.00 89.00 354 ALA A CA 1
ATOM 2648 C C . ALA A 1 354 ? 39.443 3.215 -46.992 1.00 89.00 354 ALA A C 1
ATOM 2650 O O . ALA A 1 354 ? 40.299 3.811 -47.649 1.00 89.00 354 ALA A O 1
ATOM 2651 N N . ARG A 1 355 ? 39.385 1.876 -46.977 1.00 89.81 355 ARG A N 1
ATOM 2652 C CA . ARG A 1 355 ? 40.295 1.018 -47.749 1.00 89.81 355 ARG A CA 1
ATOM 2653 C C . ARG A 1 355 ? 40.165 1.271 -49.254 1.00 89.81 355 ARG A C 1
ATOM 2655 O O . ARG A 1 355 ? 41.178 1.405 -49.940 1.00 89.81 355 ARG A O 1
ATOM 2662 N N . VAL A 1 356 ? 38.938 1.360 -49.767 1.00 89.75 356 VAL A N 1
ATOM 2663 C CA . VAL A 1 356 ? 38.657 1.631 -51.187 1.00 89.75 356 VAL A CA 1
ATOM 2664 C C . VAL A 1 356 ? 39.104 3.042 -51.588 1.00 89.75 356 VAL A C 1
ATOM 2666 O O . VAL A 1 356 ? 39.744 3.209 -52.628 1.00 89.75 356 VAL A O 1
ATOM 2669 N N . ALA A 1 357 ? 38.846 4.053 -50.755 1.00 90.00 357 ALA A N 1
ATOM 2670 C CA . ALA A 1 357 ? 39.322 5.421 -50.966 1.00 90.00 357 ALA A CA 1
ATOM 2671 C C . ALA A 1 357 ? 40.857 5.472 -51.091 1.00 90.00 357 ALA A C 1
ATOM 2673 O O . ALA A 1 357 ? 41.392 6.048 -52.043 1.00 90.00 357 ALA A O 1
ATOM 2674 N N . GLN A 1 358 ? 41.565 4.762 -50.206 1.00 87.25 358 GLN A N 1
ATOM 2675 C CA . GLN A 1 358 ? 43.021 4.653 -50.255 1.00 87.25 358 GLN A CA 1
ATOM 2676 C C . GLN A 1 358 ? 43.517 3.950 -51.531 1.00 87.25 358 GLN A C 1
ATOM 2678 O O . GLN A 1 358 ? 44.536 4.352 -52.099 1.00 87.25 358 GLN A O 1
ATOM 2683 N N . GLN A 1 359 ? 42.805 2.931 -52.026 1.00 88.12 359 GLN A N 1
ATOM 2684 C CA . GLN A 1 359 ? 43.135 2.286 -53.303 1.00 88.12 359 GLN A CA 1
ATOM 2685 C C . GLN A 1 359 ? 43.024 3.261 -54.482 1.00 88.12 359 GLN A C 1
ATOM 2687 O O . GLN A 1 359 ? 43.937 3.314 -55.308 1.00 88.12 359 GLN A O 1
ATOM 2692 N N . PHE A 1 360 ? 41.964 4.073 -54.548 1.00 86.69 360 PHE A N 1
ATOM 2693 C CA . PHE A 1 360 ? 41.829 5.086 -55.599 1.00 86.69 360 PHE A CA 1
ATOM 2694 C C . PHE A 1 360 ? 42.923 6.156 -55.531 1.00 86.69 360 PHE A C 1
ATOM 2696 O O . PHE A 1 360 ? 43.465 6.543 -56.567 1.00 86.69 360 PHE A O 1
ATOM 2703 N N . LYS A 1 361 ? 43.307 6.583 -54.325 1.00 82.94 361 LYS A N 1
ATOM 2704 C CA . LYS A 1 361 ? 44.410 7.530 -54.116 1.00 82.94 361 LYS A CA 1
ATOM 2705 C C . LYS A 1 361 ? 45.755 6.963 -54.571 1.00 82.94 361 LYS A C 1
ATOM 2707 O O . LYS A 1 361 ? 46.554 7.672 -55.173 1.00 82.94 361 LYS A O 1
ATOM 2712 N N . ASN A 1 362 ? 45.998 5.673 -54.340 1.00 83.62 362 ASN A N 1
ATOM 2713 C CA . ASN A 1 362 ? 47.202 5.003 -54.834 1.00 83.62 362 ASN A CA 1
ATOM 2714 C C . ASN A 1 362 ? 47.231 4.956 -56.367 1.00 83.62 362 ASN A C 1
ATOM 2716 O O . ASN A 1 362 ? 48.277 5.212 -56.958 1.00 83.62 362 ASN A O 1
ATOM 2720 N N . ILE A 1 363 ? 46.090 4.683 -57.009 1.00 79.75 363 ILE A N 1
ATOM 2721 C CA . ILE A 1 363 ? 45.963 4.735 -58.471 1.00 79.75 363 ILE A CA 1
ATOM 2722 C C . ILE A 1 363 ? 46.279 6.151 -58.974 1.00 79.75 363 ILE A C 1
ATOM 2724 O O . ILE A 1 363 ? 47.075 6.305 -59.896 1.00 79.75 363 ILE A O 1
ATOM 2728 N N . GLU A 1 364 ? 45.727 7.189 -58.344 1.00 72.31 364 GLU A N 1
ATOM 2729 C CA . GLU A 1 364 ? 46.012 8.585 -58.696 1.00 72.31 364 GLU A CA 1
ATOM 2730 C C . GLU A 1 364 ? 47.492 8.954 -58.514 1.00 72.31 364 GLU A C 1
ATOM 2732 O O . GLU A 1 364 ? 48.085 9.563 -59.402 1.00 72.31 364 GLU A O 1
ATOM 2737 N N . ASN A 1 365 ? 48.114 8.549 -57.404 1.00 71.62 365 ASN A N 1
ATOM 2738 C CA . ASN A 1 365 ? 49.530 8.805 -57.139 1.00 71.62 365 ASN A CA 1
ATOM 2739 C C . ASN A 1 365 ? 50.442 8.158 -58.186 1.00 71.62 365 ASN A C 1
ATOM 2741 O O . ASN A 1 365 ? 51.473 8.731 -58.525 1.00 71.62 365 ASN A O 1
ATOM 2745 N N . VAL A 1 366 ? 50.066 6.993 -58.726 1.00 69.00 366 VAL A N 1
ATOM 2746 C CA . VAL A 1 366 ? 50.771 6.384 -59.862 1.00 69.00 366 VAL A CA 1
ATOM 2747 C C . VAL A 1 366 ? 50.633 7.261 -61.107 1.00 69.00 366 VAL A C 1
ATOM 2749 O O . VAL A 1 366 ? 51.624 7.491 -61.778 1.00 69.00 366 VAL A O 1
ATOM 2752 N N . TYR A 1 367 ? 49.462 7.833 -61.394 1.00 66.75 367 TYR A N 1
ATOM 2753 C CA . TYR A 1 367 ? 49.324 8.772 -62.517 1.00 66.75 367 TYR A CA 1
ATOM 2754 C C . TYR A 1 367 ? 50.118 10.073 -62.311 1.00 66.75 367 TYR A C 1
ATOM 2756 O O . TYR A 1 367 ? 50.687 10.607 -63.262 1.00 66.75 367 TYR A O 1
ATOM 2764 N N . GLN A 1 368 ? 50.201 10.581 -61.078 1.00 61.25 368 GLN A N 1
ATOM 2765 C CA . GLN A 1 368 ? 50.967 11.795 -60.778 1.00 61.25 368 GLN A CA 1
ATOM 2766 C C . GLN A 1 368 ? 52.482 11.564 -60.708 1.00 61.25 368 GLN A C 1
ATOM 2768 O O . GLN A 1 368 ? 53.242 12.455 -61.079 1.00 61.25 368 GLN A O 1
ATOM 2773 N N . SER A 1 369 ? 52.959 10.387 -60.294 1.00 60.50 369 SER A N 1
ATOM 2774 C CA . SER A 1 369 ? 54.401 10.100 -60.260 1.00 60.50 369 SER A CA 1
ATOM 2775 C C . SER A 1 369 ? 55.026 10.008 -61.653 1.00 60.50 369 SER A C 1
ATOM 2777 O O . SER A 1 369 ? 56.227 10.199 -61.793 1.00 60.50 369 SER A O 1
ATOM 2779 N N . TRP A 1 370 ? 54.218 9.800 -62.696 1.00 52.47 370 TRP A N 1
ATOM 2780 C CA . TRP A 1 370 ? 54.659 9.845 -64.094 1.00 52.47 370 TRP A CA 1
ATOM 2781 C C . TRP A 1 370 ? 54.712 11.292 -64.626 1.00 52.47 370 TRP A C 1
ATOM 2783 O O . TRP A 1 370 ? 55.193 11.526 -65.737 1.00 52.47 370 TRP A O 1
ATOM 2793 N N . ALA A 1 371 ? 54.213 12.258 -63.842 1.00 44.91 371 ALA A N 1
ATOM 2794 C CA . ALA A 1 371 ? 54.252 13.690 -64.123 1.00 44.91 371 ALA A CA 1
ATOM 2795 C C . ALA A 1 371 ? 55.457 14.417 -63.484 1.00 44.91 371 ALA A C 1
ATOM 2797 O O . ALA A 1 371 ? 55.765 15.532 -63.910 1.00 44.91 371 ALA A O 1
ATOM 2798 N N . GLY A 1 372 ? 56.152 13.809 -62.516 1.00 40.72 372 GLY A N 1
ATOM 2799 C CA . GLY A 1 372 ? 57.494 14.237 -62.084 1.00 40.72 372 GLY A CA 1
ATOM 2800 C C . GLY A 1 372 ? 58.540 13.831 -63.110 1.00 40.72 372 GLY A C 1
ATOM 2801 O O . GLY A 1 372 ? 59.444 14.649 -63.380 1.00 40.72 372 GLY A O 1
#

Foldseek 3Di:
DPVVLVVQLVVQLVVLVVQLVVLVVPDDDPVSNVVSVVSSVVRSVVSNCVSVVVLVVLVVVLVVLVVCVVQLQLDQDDDDQPDPDPSSVSVVVSNVVSVVVVVVLVVLLVVLVVLLVVLVVLLVVLVVLLVVLVVLLVVLVVVLVVLVVLLVVLVVLLVVLVVLLVVLVVLLVVLVVLLVVLVVLLVVLVVVLVVLVVLLVVLVVVLVVLVVQLVVLVVQLVVLVVQLVVLVVVPPVSVVSNVVSVVSNVVSVVSNVVSVVVNVVSVVSNVVSVVVNVVSVVSNVVSVVSNVVSVVSNVVSVVSSVVSVVSNVVSVVSNVVSVVVNVVSVVSNVVSVVSSVVSVVSSVVSVVSNVVSVVSVVVSVSSVVSND

Secondary structure (DSSP, 8-state):
-HHHHHHHHHHHHHHHHHHHHHHHHT---HHHHHHHHHHHHHHHHHHHHHHHHHHHHHHHHHHHHHHHHHHT----------SSSHHHHHHHHHHHHHHHHHHHHHHHHHHHHHHHHHHHHHHHHHHHHHHHHHHHHHHHHHHHHHHHHHHHHHHHHHHHHHHHHHHHHHHHHHHHHHHHHHHHHHHHHHHHHHHHHHHHHHHHHHHHHHHHHHHHHHHHHHHHHHHHHHHHHTGGGGHHHHHHHHHHHHHHHHHHHHHHHHHHHHHHHHHHHHHHHHHHHHHHHHHHHHHHHHHHHHHHHHHHHHHHHHHHHHHHHHHHHHHHHHHHHHHHHHHHHHHHHHHHHHHHHHHHHHHHHHHHHHHHHHHHHTT-

Organism: NCBI:txid1838280

Nearest PDB structures (foldseek):
  8c5v-assembly1_I  TM=6.133E-01  e=2.964E-10  Escherichia coli
  3ja6-assembly1_H  TM=6.684E-01  e=2.215E-10  Escherichia coli
  6h2f-assembly1_I  TM=3.144E-01  e=1.042E-01  Aeromonas hydrophila subsp. hydrophila AL09-71